Protein AF-0000000075733593 (afdb_homodimer)

Radius of gyration: 37.41 Å; Cα contacts (8 Å, |Δi|>4): 1197; chains: 2; bounding box: 66×128×85 Å

Organism: Rhodopseudomonas palustris (strain ATCC BAA-98 / CGA009) (NCBI:txid258594)

Nearest PDB structures (foldseek):
  3vol-assembly1_A-2  TM=4.821E-01  e=1.195E-02  Pseudomonas aeruginosa PAO1
  3cax-assembly1_A-2  TM=3.690E-01  e=2.952E-03  Pyrococcus furiosus DSM 3638
  4hi4-assembly1_B  TM=4.300E-01  e=2.405E-02  Pseudomonas aeruginosa
  5tg4-assembly1_A  TM=3.074E-01  e=8.412E-01  Acinetobacter baumannii
  3pag-assembly1_A  TM=3.127E-01  e=1.126E+00  Acinetobacter baumannii

Foldseek 3Di:
DDDPDDPPDPPPCCDLVNVLVVLLVVLLVVLVVVLVVVVVVVVVVVVVVQVVLVVVLVVLLVVLQVVQQVVFQVVFAVQLPDLQCLVCLLVLPQPSNCVVCVVVVVVVVVVFWLWKFWAWLQQWGSATSNCRVDTGDHRCPAPVQQVVCSVVVAKFWWWGADPVGIWGKIKHWHHNVPHTTTIMMITGDVAVSQVVSCVVSVKKKWWKFFCVQNVDPDDDDPDDFDDQPRITTRYIPDVVVVVVCSNVVVDDFDAAWDKDWDDDPRFIKIKIWGFDATRVGGTGGIMIIIHTDVDCDVVVVVVSVVSVVVSVVVSVVSSVVSSVVSVVPDPPPPPPD/DDDPDPPPDPDPCCDLVNVLVVLLVVLLVVLVVVLVVVVVVVVVVVVVVQVVLVVVLVVLLVVLQVVQQVVFQVVFAVQLPDLQCLVCLLVLPQPSNCVVCVVVVVVVVVVFWLWKFWAWLQQWGSATSNCRPDTGDHRVPAPVQQVCCSVVVAKFWWWGADPVGIWGKIKHWHHNVPHTTTIMMITGDVAVSQVVSCVVSVKKKWWKFFCVQNVDDDDDDPDDFDDQPRITTRYIPDVVVVVVCSNVVVDDFDAAWDKDWDDDPNFTKIKIWGFDATRVGGTGGIMIIIHTDVPCPPVVVVVSVVSVVVSVVVSVVSSVVSSVVSVVPDDPPPPVD

InterPro domains:
  IPR029150 Double Cache domain 3 [PF14827] (51-286)
  IPR029151 Periplasmic sensor-like domain superfamily [SSF103190] (64-194)

Secondary structure (DSSP, 8-state):
---------------HHHHHHHHHHHHHHHHHHHHHHHHHHHHHHHHHHHHHHHHHHHHHHHHHHHHHHHHHHHHHHHHHT-HHHHHHHHTT-HHHHHHHHHHHHHHHHHTT--EEEEEETTSBEEEESSSTT----B-TTT-HHHHHHHHHTS-EEEEEEETTEEEEEEEEEEEETTEEEEEEEEEE-HHHHHHHHHHHH--EEEEEEEHHHHTPPPP-TT-SS-EETTEEEEEESSHHHHHHHHHTT-S---SS-EEEEEEETTEEEEEEEEEEE-TTS-EEEEEEEEEE-TTHHHHHHHHHHHHHHHHHHHHHHHHHHHHHHHHHHS-GGGGG-/---------------HHHHHHHHHHHHHHHHHHHHHHHHHHHHHHHHHHHHHHHHHHHHHHHHHHHHHHHHHHHHHHHHHT-HHHHHHHHTT-HHHHHHHHHHHHHHHHHTT--EEEEEETTSBEEEESSSTT----B-TTT-HHHHHHHHHTS-EEEEEEETTEEEEEEEEEEEETTEEEEEEEEEE-HHHHHHHHHHHH--EEEEEEEHHHHTPPPP-TT-SS-EETTEEEEEESSHHHHHHHHHTT-S---SS-EEEEEEETTEEEEEEEEEEE-TTS-EEEEEEEEEEETHHHHHHHHHHHHHHHHHHHHHHHHHHHHHHHHHHHS-GGGGG-

Solvent-accessible surface area (backbone atoms only — not comparable to full-atom values): 35129 Å² total; per-residue (Å²): 137,81,76,76,76,78,74,76,76,76,72,69,72,52,49,59,65,52,44,30,51,52,46,37,50,43,43,46,50,34,43,50,50,48,49,50,51,51,51,52,49,50,51,49,52,51,53,51,50,50,52,53,52,50,51,42,46,52,50,44,49,53,49,47,53,52,50,45,16,51,52,19,27,48,57,13,41,40,51,29,47,25,68,68,47,16,52,24,47,60,68,67,35,52,68,56,44,45,68,63,41,48,56,28,44,56,54,38,38,76,69,49,31,62,38,39,34,35,31,36,66,86,38,25,35,58,37,26,73,70,43,70,88,56,55,66,48,78,35,79,85,66,35,62,63,59,47,49,22,66,72,68,68,38,63,41,54,29,37,46,71,48,95,93,41,65,27,31,24,2,35,16,55,19,39,47,83,90,39,79,29,26,33,30,38,18,22,25,58,56,53,66,50,45,45,52,41,20,73,67,62,63,29,45,36,32,38,33,34,25,41,76,61,52,64,51,73,82,83,54,94,80,57,81,51,61,74,54,88,54,33,30,44,72,42,51,70,45,57,72,61,50,52,52,35,45,72,71,56,75,61,66,94,39,91,48,77,43,77,42,82,35,77,58,98,86,39,51,28,36,37,36,34,27,54,30,55,34,53,85,67,46,60,28,30,29,36,37,33,39,35,68,49,82,60,48,59,62,58,44,45,51,50,50,48,51,52,50,51,51,45,52,52,34,35,50,53,38,31,52,54,38,44,55,40,40,60,46,51,55,75,73,67,69,71,82,111,140,80,77,81,77,79,74,76,75,77,72,67,72,53,49,58,66,52,45,27,49,52,46,36,50,43,42,45,50,34,42,49,50,49,49,52,52,51,50,53,49,51,52,50,52,53,53,50,49,50,52,52,52,50,50,42,44,51,49,43,49,53,49,45,53,51,51,45,16,52,53,19,28,48,56,12,41,38,51,29,45,25,67,69,50,16,53,24,47,61,67,66,35,53,68,56,45,45,67,64,42,47,56,26,43,56,54,38,38,76,70,49,31,62,40,38,34,35,31,36,67,86,38,27,34,58,37,25,73,68,43,70,88,59,56,67,50,77,34,79,84,65,36,61,64,59,46,48,22,66,72,69,67,38,64,39,54,29,38,46,72,48,95,94,41,66,26,30,24,2,35,17,56,19,38,47,82,92,39,78,29,25,33,29,37,19,23,26,57,54,52,66,51,46,46,52,41,20,71,67,63,64,30,44,36,32,38,32,34,25,39,75,60,52,66,51,73,82,84,55,95,80,58,82,49,60,73,53,88,54,32,29,43,72,41,51,70,44,57,71,59,50,52,50,34,45,73,73,56,74,60,67,93,39,89,48,77,43,77,42,84,34,76,58,98,85,35,50,28,34,36,37,36,26,54,29,56,35,53,85,66,46,58,28,30,29,36,36,33,39,36,70,48,78,57,56,57,63,59,44,46,51,51,49,47,52,52,49,50,51,43,50,51,33,36,51,53,38,31,53,54,37,43,55,40,40,59,48,50,55,75,75,67,68,73,82,110

Structure (mmCIF, N/CA/C/O backbone):
data_AF-0000000075733593-model_v1
#
loop_
_entity.id
_entity.type
_entity.pdbx_description
1 polymer 'Cache domain-containing protein'
#
loop_
_atom_site.group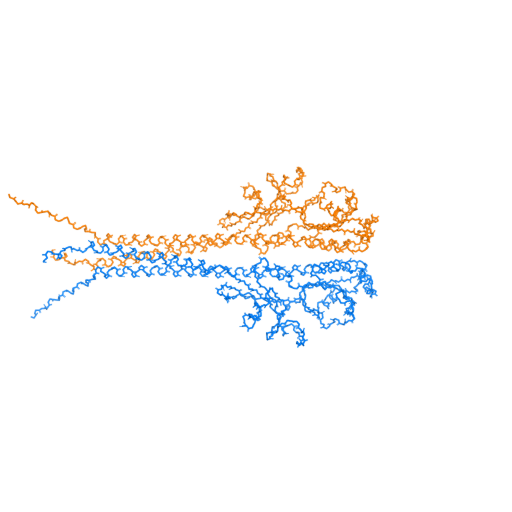_PDB
_atom_site.id
_atom_site.type_symbol
_atom_site.label_atom_id
_atom_site.label_alt_id
_atom_site.label_comp_id
_atom_site.label_asym_id
_atom_site.label_entity_id
_atom_site.label_seq_id
_atom_site.pdbx_PDB_ins_code
_atom_site.Cartn_x
_atom_site.Cartn_y
_atom_site.Cartn_z
_atom_site.occupancy
_atom_site.B_iso_or_equiv
_atom_site.auth_seq_id
_atom_site.auth_comp_id
_atom_site.auth_asym_id
_atom_site.auth_atom_id
_atom_site.pdbx_PDB_model_num
ATOM 1 N N . MET A 1 1 ? -31.875 94.875 29.359 1 34.47 1 MET A N 1
ATOM 2 C CA . MET A 1 1 ? -32.031 93.438 29.578 1 34.47 1 MET A CA 1
ATOM 3 C C . MET A 1 1 ? -30.719 92.688 29.312 1 34.47 1 MET A C 1
ATOM 5 O O . MET A 1 1 ? -30.203 92.688 28.203 1 34.47 1 MET A O 1
ATOM 9 N N . SER A 1 2 ? -29.844 92.562 30.375 1 40.78 2 SER A N 1
ATOM 10 C CA . SER A 1 2 ? -28.469 92.062 30.438 1 40.78 2 SER A CA 1
ATOM 11 C C . SER A 1 2 ? -28.359 90.625 30.062 1 40.78 2 SER A C 1
ATOM 13 O O . SER A 1 2 ? -29.109 89.75 30.547 1 40.78 2 SER A O 1
ATOM 15 N N . VAL A 1 3 ? -27.891 90.375 28.859 1 47.88 3 VAL A N 1
ATOM 16 C CA . VAL A 1 3 ? -27.672 89.062 28.312 1 47.88 3 VAL A CA 1
ATOM 17 C C . VAL A 1 3 ? -26.812 88.188 29.281 1 47.88 3 VAL A C 1
ATOM 19 O O . VAL A 1 3 ? -25.766 88.688 29.719 1 47.88 3 VAL A O 1
ATOM 22 N N . PRO A 1 4 ? -27.469 87.25 29.984 1 44.97 4 PRO A N 1
ATOM 23 C CA . PRO A 1 4 ? -26.719 86.375 30.922 1 44.97 4 PRO A CA 1
ATOM 24 C C . PRO A 1 4 ? -25.5 85.75 30.297 1 44.97 4 PRO A C 1
ATOM 26 O O . PRO A 1 4 ? -25.5 85.438 29.094 1 44.97 4 PRO A O 1
ATOM 29 N N . HIS A 1 5 ? -24.297 86.062 30.719 1 43.91 5 HIS A N 1
ATOM 30 C CA . HIS A 1 5 ? -23.016 85.5 30.312 1 43.91 5 HIS A CA 1
ATOM 31 C C . HIS A 1 5 ? -23 84 30.438 1 43.91 5 HIS A C 1
ATOM 33 O O . HIS A 1 5 ? -23.375 83.438 31.484 1 43.91 5 HIS A O 1
ATOM 39 N N . SER A 1 6 ? -23.234 83.25 29.391 1 42.81 6 SER A N 1
ATOM 40 C CA . SER A 1 6 ? -23.188 81.812 29.312 1 42.81 6 SER A CA 1
ATOM 41 C C . SER A 1 6 ? -21.938 81.25 30 1 42.81 6 SER A C 1
ATOM 43 O O . SER A 1 6 ? -20.828 81.688 29.672 1 42.81 6 SER A O 1
ATOM 45 N N . VAL A 1 7 ? -22.016 80.812 31.266 1 45.16 7 VAL A N 1
ATOM 46 C CA . VAL A 1 7 ? -20.953 80.188 32.031 1 45.16 7 VAL A CA 1
ATOM 47 C C . VAL A 1 7 ? -20.375 79 31.219 1 45.16 7 VAL A C 1
ATOM 49 O O . VAL A 1 7 ? -21.125 78.188 30.703 1 45.16 7 VAL A O 1
ATOM 52 N N . PRO A 1 8 ? -19.219 79.188 30.641 1 42.47 8 PRO A N 1
ATOM 53 C CA . PRO A 1 8 ? -18.594 78.062 29.891 1 42.47 8 PRO A CA 1
ATOM 54 C C . PRO A 1 8 ? -18.594 76.75 30.656 1 42.47 8 PRO A C 1
ATOM 56 O O . PRO A 1 8 ? -18.547 76.75 31.891 1 42.47 8 PRO A O 1
ATOM 59 N N . ARG A 1 9 ? -19.344 75.75 30.219 1 44.78 9 ARG A N 1
ATOM 60 C CA . ARG A 1 9 ? -19.406 74.438 30.766 1 44.78 9 ARG A CA 1
ATOM 61 C C . ARG A 1 9 ? -18.016 73.938 31.141 1 44.78 9 ARG A C 1
ATOM 63 O O . ARG A 1 9 ? -17.031 74.188 30.422 1 44.78 9 ARG A O 1
ATOM 70 N N . PRO A 1 10 ? -17.797 73.625 32.438 1 38.91 10 PRO A N 1
ATOM 71 C CA . PRO A 1 10 ? -16.5 73.125 32.875 1 38.91 10 PRO A CA 1
ATOM 72 C C . PRO A 1 10 ? -15.984 71.938 32.031 1 38.91 10 PRO A C 1
ATOM 74 O O . PRO A 1 10 ? -16.781 71.188 31.484 1 38.91 10 PRO A O 1
ATOM 77 N N . PRO A 1 11 ? -14.883 72.125 31.344 1 41.47 11 PRO A N 1
ATOM 78 C CA . PRO A 1 11 ? -14.297 71.062 30.547 1 41.47 11 PRO A CA 1
ATOM 79 C C . PRO A 1 11 ? -14.383 69.688 31.219 1 41.47 11 PRO A C 1
ATOM 81 O O . PRO A 1 11 ? -14.422 69.625 32.469 1 41.47 11 PRO A O 1
ATOM 84 N N . LEU A 1 12 ? -15.086 68.812 30.672 1 42.06 12 LEU A N 1
ATOM 85 C CA . LEU A 1 12 ? -15.172 67.438 31.172 1 42.06 12 LEU A CA 1
ATOM 86 C C . LEU A 1 12 ? -13.828 67 31.75 1 42.06 12 LEU A C 1
ATOM 88 O O . LEU A 1 12 ? -12.82 67 31.031 1 42.06 12 LEU A O 1
ATOM 92 N N . ARG A 1 13 ? -13.461 67.25 32.906 1 43.75 13 ARG A N 1
ATOM 93 C CA . ARG A 1 13 ? -12.32 66.812 33.719 1 43.75 13 ARG A CA 1
ATOM 94 C C . ARG A 1 13 ? -12.164 65.312 33.625 1 43.75 13 ARG A C 1
ATOM 96 O O . ARG A 1 13 ? -12.891 64.562 34.312 1 43.75 13 ARG A O 1
ATOM 103 N N . VAL A 1 14 ? -11.914 64.688 32.5 1 51.88 14 VAL A N 1
ATOM 104 C CA . VAL A 1 14 ? -11.625 63.281 32.594 1 51.88 14 VAL A CA 1
ATOM 105 C C . VAL A 1 14 ? -10.414 63.062 33.469 1 51.88 14 VAL A C 1
ATOM 107 O O . VAL A 1 14 ? -9.336 63.594 33.219 1 51.88 14 VAL A O 1
ATOM 110 N N . SER A 1 15 ? -10.625 62.656 34.688 1 55.09 15 SER A N 1
ATOM 111 C CA . SER A 1 15 ? -9.609 62.344 35.688 1 55.09 15 SER A CA 1
ATOM 112 C C . SER A 1 15 ? -8.562 61.375 35.156 1 55.09 15 SER A C 1
ATOM 114 O O . SER A 1 15 ? -8.797 60.688 34.156 1 55.09 15 SER A O 1
ATOM 116 N N . SER A 1 16 ? -7.27 61.531 35.438 1 58.72 16 SER A N 1
ATOM 117 C CA . SER A 1 16 ? -6.137 60.688 35.094 1 58.72 16 SER A CA 1
ATOM 118 C C . SER A 1 16 ? -6.527 59.219 35.125 1 58.72 16 SER A C 1
ATOM 120 O O . SER A 1 16 ? -6.094 58.438 34.281 1 58.72 16 SER A O 1
ATOM 122 N N . VAL A 1 17 ? -7.422 58.844 35.969 1 59.91 17 VAL A N 1
ATOM 123 C CA . VAL A 1 17 ? -7.871 57.438 36.094 1 59.91 17 VAL A CA 1
ATOM 124 C C . VAL A 1 17 ? -8.766 57.062 34.938 1 59.91 17 VAL A C 1
ATOM 126 O O . VAL A 1 17 ? -8.68 55.969 34.406 1 59.91 17 VAL A O 1
ATOM 129 N N . HIS A 1 18 ? -9.516 58.031 34.469 1 60.81 18 HIS A N 1
ATOM 130 C CA . HIS A 1 18 ? -10.414 57.75 33.375 1 60.81 18 HIS A CA 1
ATOM 131 C C . HIS A 1 18 ? -9.633 57.562 32.062 1 60.81 18 HIS A C 1
ATOM 133 O O . HIS A 1 18 ? -9.961 56.719 31.25 1 60.81 18 HIS A O 1
ATOM 139 N N . ALA A 1 19 ? -8.578 58.375 31.922 1 62.72 19 ALA A N 1
ATOM 140 C CA . ALA A 1 19 ? -7.734 58.25 30.734 1 62.72 19 ALA A CA 1
ATOM 141 C C . ALA A 1 19 ? -7.039 56.906 30.703 1 62.72 19 ALA A C 1
ATOM 143 O O . ALA A 1 19 ? -6.93 56.281 29.641 1 62.72 19 ALA A O 1
ATOM 144 N N . GLY A 1 20 ? -6.605 56.469 31.875 1 62.84 20 GLY A N 1
ATOM 145 C CA . GLY A 1 20 ? -5.992 55.156 31.984 1 62.84 20 GLY A CA 1
ATOM 146 C C . GLY A 1 20 ? -6.945 54.031 31.656 1 62.84 20 GLY A C 1
ATOM 147 O O . GLY A 1 20 ? -6.562 53.062 30.984 1 62.84 20 GLY A O 1
ATOM 148 N N . LEU A 1 21 ? -8.148 54.188 32.031 1 64.88 21 LEU A N 1
ATOM 149 C CA . LEU A 1 21 ? -9.156 53.156 31.812 1 64.88 21 LEU A CA 1
ATOM 150 C C . LEU A 1 21 ? -9.508 53.062 30.328 1 64.88 21 LEU A C 1
ATOM 152 O O . LEU A 1 21 ? -9.703 51.969 29.797 1 64.88 21 LEU A O 1
ATOM 156 N N . ILE A 1 22 ? -9.539 54.219 29.672 1 67 22 ILE A N 1
ATOM 157 C CA . ILE A 1 22 ? -9.859 54.219 28.25 1 67 22 ILE A CA 1
ATOM 158 C C . ILE A 1 22 ? -8.727 53.531 27.469 1 67 22 ILE A C 1
ATOM 160 O O . ILE A 1 22 ? -8.977 52.719 26.578 1 67 22 ILE A O 1
ATOM 164 N N . ALA A 1 23 ? -7.492 53.781 27.859 1 64.5 23 ALA A N 1
ATOM 165 C CA . ALA A 1 23 ? -6.34 53.188 27.203 1 64.5 23 ALA A CA 1
ATOM 166 C C . ALA A 1 23 ? -6.332 51.656 27.406 1 64.5 23 ALA A C 1
ATOM 168 O O . ALA A 1 23 ? -6.051 50.906 26.484 1 64.5 23 ALA A O 1
ATOM 169 N N . ALA A 1 24 ? -6.676 51.312 28.609 1 65.38 24 ALA A N 1
ATOM 170 C CA . ALA A 1 24 ? -6.727 49.875 28.938 1 65.38 24 ALA A CA 1
ATOM 171 C C . ALA A 1 24 ? -7.809 49.188 28.125 1 65.38 24 ALA A C 1
ATOM 173 O O . ALA A 1 24 ? -7.609 48.062 27.656 1 65.38 24 ALA A O 1
ATOM 174 N N . LEU A 1 25 ? -8.867 49.875 27.875 1 70.75 25 LEU A N 1
ATOM 175 C CA . LEU A 1 25 ? -9.977 49.281 27.141 1 70.75 25 LEU A CA 1
ATOM 176 C C . LEU A 1 25 ? -9.625 49.125 25.672 1 70.75 25 LEU A C 1
ATOM 178 O O . LEU A 1 25 ? -9.938 48.094 25.062 1 70.75 25 LEU A O 1
ATOM 182 N N . VAL A 1 26 ? -8.945 50.094 25.141 1 68.56 26 VAL A N 1
ATOM 183 C CA . VAL A 1 26 ? -8.562 50.031 23.734 1 68.56 26 VAL A CA 1
ATOM 184 C C . VAL A 1 26 ? -7.551 48.906 23.516 1 68.56 26 VAL A C 1
ATOM 186 O O . VAL A 1 26 ? -7.637 48.156 22.547 1 68.56 26 VAL A O 1
ATOM 189 N N . LEU A 1 27 ? -6.664 48.781 24.438 1 70.94 27 LEU A N 1
ATOM 190 C CA . LEU A 1 27 ? -5.656 47.719 24.344 1 70.94 27 LEU A CA 1
ATOM 191 C C . LEU A 1 27 ? -6.293 46.344 24.5 1 70.94 27 LEU A C 1
ATOM 193 O O . LEU A 1 27 ? -5.949 45.406 23.766 1 70.94 27 LEU A O 1
ATOM 197 N N . ALA A 1 28 ? -7.199 46.312 25.391 1 73 28 ALA A N 1
ATOM 198 C CA . ALA A 1 28 ? -7.891 45.031 25.609 1 73 28 ALA A CA 1
ATOM 199 C C . ALA A 1 28 ? -8.672 44.625 24.375 1 73 28 ALA A C 1
ATOM 201 O O . ALA A 1 28 ? -8.664 43.438 23.984 1 73 28 ALA A O 1
ATOM 202 N N . LEU A 1 29 ? -9.211 45.594 23.703 1 74 29 LEU A N 1
ATOM 203 C CA . LEU A 1 29 ? -9.984 45.312 22.5 1 74 29 LEU A CA 1
ATOM 204 C C . LEU A 1 29 ? -9.07 44.906 21.359 1 74 29 LEU A C 1
ATOM 206 O O . LEU A 1 29 ? -9.391 43.969 20.594 1 74 29 LEU A O 1
ATOM 210 N N . SER A 1 30 ? -7.945 45.531 21.281 1 72.88 30 SER A N 1
ATOM 211 C CA . SER A 1 30 ? -6.996 45.219 20.219 1 72.88 30 SER A CA 1
ATOM 212 C C . SER A 1 30 ? -6.395 43.844 20.406 1 72.88 30 SER A C 1
ATOM 214 O O . SER A 1 30 ? -6.32 43.062 19.469 1 72.88 30 SER A O 1
ATOM 216 N N . PHE A 1 31 ? -6 43.531 21.594 1 75.88 31 PHE A N 1
ATOM 217 C CA . PHE A 1 31 ? -5.449 42.219 21.891 1 75.88 31 PHE A CA 1
ATOM 218 C C . PHE A 1 31 ? -6.512 41.125 21.719 1 75.88 31 PHE A C 1
ATOM 220 O O . PHE A 1 31 ? -6.227 40.031 21.219 1 75.88 31 PHE A O 1
ATOM 227 N N . GLY A 1 32 ? -7.672 41.531 22.172 1 75.12 32 GLY A N 1
ATOM 228 C CA . GLY A 1 32 ? -8.773 40.562 22.016 1 75.12 32 GLY A CA 1
ATOM 229 C C . GLY A 1 32 ? -9.055 40.25 20.562 1 75.12 32 GLY A C 1
ATOM 230 O O . GLY A 1 32 ? -9.242 39.062 20.203 1 75.12 32 GLY A O 1
ATOM 231 N N . ALA A 1 33 ? -8.953 41.25 19.766 1 73.12 33 ALA A N 1
ATOM 232 C CA . ALA A 1 33 ? -9.18 41.062 18.344 1 73.12 33 ALA A CA 1
ATOM 233 C C . ALA A 1 33 ? -8.07 40.219 17.719 1 73.12 33 ALA A C 1
ATOM 235 O O . ALA A 1 33 ? -8.328 39.312 16.906 1 73.12 33 ALA A O 1
ATOM 236 N N . MET A 1 34 ? -6.887 40.438 18.109 1 73.94 34 MET A N 1
ATOM 237 C CA . MET A 1 34 ? -5.746 39.688 17.594 1 73.94 34 MET A CA 1
ATOM 238 C C . MET A 1 34 ? -5.828 38.219 18 1 73.94 34 MET A C 1
ATOM 240 O O . MET A 1 34 ? -5.555 37.344 17.203 1 73.94 34 MET A O 1
ATOM 244 N N . LEU A 1 35 ? -6.188 38.062 19.219 1 78 35 LEU A N 1
ATOM 245 C CA . LEU A 1 35 ? -6.332 36.688 19.719 1 78 35 LEU A CA 1
ATOM 246 C C . LEU A 1 35 ? -7.438 35.969 18.969 1 78 35 LEU A C 1
ATOM 248 O O . LEU A 1 35 ? -7.262 34.812 18.562 1 78 35 LEU A O 1
ATOM 252 N N . ALA A 1 36 ? -8.5 36.688 18.719 1 75.75 36 ALA A N 1
ATOM 253 C CA . ALA A 1 36 ? -9.617 36.094 18 1 75.75 36 ALA A CA 1
ATOM 254 C C . ALA A 1 36 ? -9.211 35.688 16.578 1 75.75 36 ALA A C 1
ATOM 256 O O . ALA A 1 36 ? -9.562 34.625 16.109 1 75.75 36 ALA A O 1
ATOM 257 N N . LEU A 1 37 ? -8.438 36.5 16 1 72.81 37 LEU A N 1
ATOM 258 C CA . LEU A 1 37 ? -7.969 36.25 14.648 1 72.81 37 LEU A CA 1
ATOM 259 C C . LEU A 1 37 ? -7.008 35.062 14.641 1 72.81 37 LEU A C 1
ATOM 261 O O . LEU A 1 37 ? -7.109 34.188 13.781 1 72.81 37 LEU A O 1
ATOM 265 N N . THR A 1 38 ? -6.137 35.031 15.609 1 75.44 38 THR A N 1
ATOM 266 C CA . THR A 1 38 ? -5.156 33.938 15.703 1 75.44 38 THR A CA 1
ATOM 267 C C . THR A 1 38 ? -5.844 32.594 15.938 1 75.44 38 THR A C 1
ATOM 269 O O . THR A 1 38 ? -5.523 31.609 15.281 1 75.44 38 THR A O 1
ATOM 272 N N . PHE A 1 39 ? -6.828 32.719 16.797 1 74.88 39 PHE A N 1
ATOM 273 C CA . PHE A 1 39 ? -7.527 31.484 17.109 1 74.88 39 PHE A CA 1
ATOM 274 C C . PHE A 1 39 ? -8.359 31 15.93 1 74.88 39 PHE A C 1
ATOM 276 O O . PHE A 1 39 ? -8.43 29.812 15.648 1 74.88 39 PHE A O 1
ATOM 283 N N . SER A 1 40 ? -8.969 31.891 15.242 1 75.25 40 SER A N 1
ATOM 284 C CA . SER A 1 40 ? -9.742 31.531 14.055 1 75.25 40 SER A CA 1
ATOM 285 C C . SER A 1 40 ? -8.859 30.906 12.984 1 75.25 40 SER A C 1
ATOM 287 O O . SER A 1 40 ? -9.227 29.906 12.375 1 75.25 40 SER A O 1
ATOM 289 N N . MET A 1 41 ? -7.734 31.422 12.883 1 68.44 41 MET A N 1
ATOM 290 C CA . MET A 1 41 ? -6.777 30.906 11.906 1 68.44 41 MET A CA 1
ATOM 291 C C . MET A 1 41 ? -6.285 29.516 12.305 1 68.44 41 MET A C 1
ATOM 293 O O . MET A 1 41 ? -6.129 28.641 11.453 1 68.44 41 MET A O 1
ATOM 297 N N . GLN A 1 42 ? -6.016 29.375 13.516 1 71.62 42 GLN A N 1
ATOM 298 C CA . GLN A 1 42 ? -5.578 28.062 14.008 1 71.62 42 GLN A CA 1
ATOM 299 C C . GLN A 1 42 ? -6.641 27 13.766 1 71.62 42 GLN A C 1
ATOM 301 O O . GLN A 1 42 ? -6.324 25.875 13.367 1 71.62 42 GLN A O 1
ATOM 306 N N . ASN A 1 43 ? -7.836 27.484 14.016 1 72.12 43 ASN A N 1
ATOM 307 C CA . ASN A 1 43 ? -8.938 26.547 13.789 1 72.12 43 ASN A CA 1
ATOM 308 C C . ASN A 1 43 ? -9.047 26.156 12.32 1 72.12 43 ASN A C 1
ATOM 310 O O . ASN A 1 43 ? -9.32 25 12.008 1 72.12 43 ASN A O 1
ATOM 314 N N . ASP A 1 44 ? -8.773 27.062 11.492 1 72 44 ASP A N 1
ATOM 315 C CA . ASP A 1 44 ? -8.844 26.797 10.055 1 72 44 ASP A CA 1
ATOM 316 C C . ASP A 1 44 ? -7.73 25.859 9.609 1 72 44 ASP A C 1
ATOM 318 O O . ASP A 1 44 ? -7.965 24.938 8.812 1 72 44 ASP A O 1
ATOM 322 N N . VAL A 1 45 ? -6.617 26.031 10.141 1 67.12 45 VAL A N 1
ATOM 323 C CA . VAL A 1 45 ? -5.469 25.203 9.797 1 67.12 45 VAL A CA 1
ATOM 324 C C . VAL A 1 45 ? -5.703 23.766 10.289 1 67.12 45 VAL A C 1
ATOM 326 O O . VAL A 1 45 ? -5.418 22.812 9.57 1 67.12 45 VAL A O 1
ATOM 329 N N . ILE A 1 46 ? -6.27 23.688 11.406 1 70.56 46 ILE A N 1
ATOM 330 C CA . ILE A 1 46 ? -6.539 22.391 11.992 1 70.56 46 ILE A CA 1
ATOM 331 C C . ILE A 1 46 ? -7.574 21.641 11.148 1 70.56 46 ILE A C 1
ATOM 333 O O . ILE A 1 46 ? -7.418 20.453 10.859 1 70.56 46 ILE A O 1
ATOM 337 N N . ALA A 1 47 ? -8.578 22.375 10.711 1 72.94 47 ALA A N 1
ATOM 338 C CA . ALA A 1 47 ? -9.625 21.781 9.898 1 72.94 47 ALA A CA 1
ATOM 339 C C . ALA A 1 47 ? -9.086 21.328 8.547 1 72.94 47 ALA A C 1
ATOM 341 O O . ALA A 1 47 ? -9.422 20.234 8.07 1 72.94 47 ALA A O 1
ATOM 342 N N . ARG A 1 48 ? -8.32 22.031 8 1 73.44 48 ARG A N 1
ATOM 343 C CA . ARG A 1 48 ? -7.742 21.688 6.703 1 73.44 48 ARG A CA 1
ATOM 344 C C . ARG A 1 48 ? -6.797 20.5 6.824 1 73.44 48 ARG A C 1
ATOM 346 O O . ARG A 1 48 ? -6.785 19.609 5.961 1 73.44 48 ARG A O 1
ATOM 353 N N . ASP A 1 49 ? -6.074 20.547 7.852 1 74.5 49 ASP A N 1
ATOM 354 C CA . ASP A 1 49 ? -5.152 19.438 8.094 1 74.5 49 ASP A CA 1
ATOM 355 C C . ASP A 1 49 ? -5.906 18.125 8.297 1 74.5 49 ASP A C 1
ATOM 357 O O . ASP A 1 49 ? -5.504 17.078 7.781 1 74.5 49 ASP A O 1
ATOM 361 N N . ARG A 1 50 ? -6.945 18.234 8.977 1 79.19 50 ARG A N 1
ATOM 362 C CA . ARG A 1 50 ? -7.805 17.062 9.195 1 79.19 50 ARG A CA 1
ATOM 363 C C . ARG A 1 50 ? -8.336 16.516 7.871 1 79.19 50 ARG A C 1
ATOM 365 O O . ARG A 1 50 ? -8.273 15.32 7.621 1 79.19 50 ARG A O 1
ATOM 372 N N . ASP A 1 51 ? -8.773 17.406 7.066 1 84.56 51 ASP A N 1
ATOM 373 C CA . ASP A 1 51 ? -9.359 16.984 5.793 1 84.56 51 ASP A CA 1
ATOM 374 C C . ASP A 1 51 ? -8.305 16.359 4.883 1 84.56 51 ASP A C 1
ATOM 376 O O . ASP A 1 51 ? -8.57 15.359 4.215 1 84.56 51 ASP A O 1
ATOM 380 N N . HIS A 1 52 ? -7.195 16.906 4.91 1 82.69 52 HIS A N 1
ATOM 381 C CA . HIS A 1 52 ? -6.109 16.391 4.09 1 82.69 52 HIS A CA 1
ATOM 382 C C . HIS A 1 52 ? -5.672 15.008 4.57 1 82.69 52 HIS A C 1
ATOM 384 O O . HIS A 1 52 ? -5.445 14.102 3.76 1 82.69 52 HIS A O 1
ATOM 390 N N . GLN A 1 53 ? -5.57 14.898 5.832 1 84.94 53 GLN A N 1
ATOM 391 C CA . GLN A 1 53 ? -5.168 13.609 6.383 1 84.94 53 GLN A CA 1
ATOM 392 C C . GLN A 1 53 ? -6.219 12.539 6.109 1 84.94 53 GLN A C 1
ATOM 394 O O . GLN A 1 53 ? -5.879 11.406 5.766 1 84.94 53 GLN A O 1
ATOM 399 N N . MET A 1 54 ? -7.418 12.953 6.207 1 92.44 54 MET A N 1
ATOM 400 C CA . MET A 1 54 ? -8.477 11.977 5.984 1 92.44 54 MET A CA 1
ATOM 401 C C . MET A 1 54 ? -8.586 11.625 4.504 1 92.44 54 MET A C 1
ATOM 403 O O . MET A 1 54 ? -8.938 10.492 4.16 1 92.44 54 MET A O 1
ATOM 407 N N . ALA A 1 55 ? -8.328 12.547 3.689 1 90.94 55 ALA A N 1
ATOM 408 C CA . ALA A 1 55 ? -8.273 12.242 2.262 1 90.94 55 ALA A CA 1
ATOM 409 C C . ALA A 1 55 ? -7.172 11.227 1.965 1 90.94 55 ALA A C 1
ATOM 411 O O . ALA A 1 55 ? -7.352 10.336 1.128 1 90.94 55 ALA A O 1
ATOM 412 N N . ALA A 1 56 ? -6.066 11.352 2.674 1 88.75 56 ALA A N 1
ATOM 413 C CA . ALA A 1 56 ? -4.973 10.391 2.521 1 88.75 56 ALA A CA 1
ATOM 414 C C . ALA A 1 56 ? -5.395 9 2.988 1 88.75 56 ALA A C 1
ATOM 416 O O . ALA A 1 56 ? -5.012 7.996 2.383 1 88.75 56 ALA A O 1
ATOM 417 N N . VAL A 1 57 ? -6.121 9.008 4.016 1 94.56 57 VAL A N 1
ATOM 418 C CA . VAL A 1 57 ? -6.648 7.738 4.508 1 94.56 57 VAL A CA 1
ATOM 419 C C . VAL A 1 57 ? -7.539 7.102 3.443 1 94.56 57 VAL A C 1
ATOM 421 O O . VAL A 1 57 ? -7.418 5.906 3.158 1 94.56 57 VAL A O 1
ATOM 424 N N . SER A 1 58 ? -8.391 7.926 2.889 1 96.19 58 SER A N 1
ATOM 425 C CA . SER A 1 58 ? -9.266 7.449 1.824 1 96.19 58 SER A CA 1
ATOM 426 C C . SER A 1 58 ? -8.461 6.859 0.668 1 96.19 58 SER A C 1
ATOM 428 O O . SER A 1 58 ? -8.773 5.773 0.177 1 96.19 58 SER A O 1
ATOM 430 N N . GLN A 1 59 ? -7.496 7.52 0.288 1 93.81 59 GLN A N 1
ATOM 431 C CA . GLN A 1 59 ? -6.656 7.062 -0.815 1 93.81 59 GLN A CA 1
ATOM 432 C C . GLN A 1 59 ? -5.93 5.77 -0.452 1 93.81 59 GLN A C 1
ATOM 434 O O . GLN A 1 59 ? -5.789 4.875 -1.287 1 93.81 59 GLN A O 1
ATOM 439 N N . ALA A 1 60 ? -5.492 5.695 0.772 1 94.62 60 ALA A N 1
ATOM 440 C CA . ALA A 1 60 ? -4.797 4.496 1.235 1 94.62 60 ALA A CA 1
ATOM 441 C C . ALA A 1 60 ? -5.727 3.287 1.223 1 94.62 60 ALA A C 1
ATOM 443 O O . ALA A 1 60 ? -5.316 2.184 0.859 1 94.62 60 ALA A O 1
ATOM 444 N N . ILE A 1 61 ? -6.945 3.496 1.607 1 97.06 61 ILE A N 1
ATOM 445 C CA . ILE A 1 61 ? -7.93 2.42 1.6 1 97.06 61 ILE A CA 1
ATOM 446 C C . ILE A 1 61 ? -8.148 1.928 0.17 1 97.06 61 ILE A C 1
ATOM 448 O O . ILE A 1 61 ? -8.078 0.726 -0.095 1 97.06 61 ILE A O 1
ATOM 452 N N . THR A 1 62 ? -8.367 2.855 -0.711 1 95.38 62 THR A N 1
ATOM 453 C CA . THR A 1 62 ? -8.617 2.516 -2.107 1 95.38 62 THR A CA 1
ATOM 454 C C . THR A 1 62 ? -7.418 1.787 -2.711 1 95.38 62 THR A C 1
ATOM 456 O O . THR A 1 62 ? -7.582 0.765 -3.379 1 95.38 62 THR A O 1
ATOM 459 N N . ALA A 1 63 ? -6.277 2.26 -2.418 1 93.94 63 ALA A N 1
ATOM 460 C CA . ALA A 1 63 ? -5.062 1.641 -2.936 1 93.94 63 ALA A CA 1
ATOM 461 C C . ALA A 1 63 ? -4.895 0.223 -2.395 1 93.94 63 ALA A C 1
ATOM 463 O O . ALA A 1 63 ? -4.512 -0.688 -3.133 1 93.94 63 ALA A O 1
ATOM 464 N N . ALA A 1 64 ? -5.148 0.061 -1.141 1 95.56 64 ALA A N 1
ATOM 465 C CA . ALA A 1 64 ? -4.992 -1.249 -0.515 1 95.56 64 ALA A CA 1
ATOM 466 C C . ALA A 1 64 ? -5.965 -2.26 -1.112 1 95.56 64 ALA A C 1
ATOM 468 O O . ALA A 1 64 ? -5.602 -3.412 -1.359 1 95.56 64 ALA A O 1
ATOM 469 N N . LEU A 1 65 ? -7.195 -1.852 -1.354 1 96.69 65 LEU A N 1
ATOM 470 C CA . LEU A 1 65 ? -8.188 -2.736 -1.957 1 96.69 65 LEU A CA 1
ATOM 471 C C . LEU A 1 65 ? -7.809 -3.076 -3.395 1 96.69 65 LEU A C 1
ATOM 473 O O . LEU A 1 65 ? -7.949 -4.223 -3.822 1 96.69 65 LEU A O 1
ATOM 477 N N . ASP A 1 66 ? -7.344 -2.1 -4.121 1 95.19 66 ASP A N 1
ATOM 478 C CA . ASP A 1 66 ? -6.898 -2.332 -5.492 1 95.19 66 ASP A CA 1
ATOM 479 C C . ASP A 1 66 ? -5.73 -3.312 -5.531 1 95.19 66 ASP A C 1
ATOM 481 O O . ASP A 1 66 ? -5.688 -4.207 -6.379 1 95.19 66 ASP A O 1
ATOM 485 N N . GLU A 1 67 ? -4.82 -3.137 -4.633 1 94.88 67 GLU A N 1
ATOM 486 C CA . GLU A 1 67 ? -3.666 -4.027 -4.559 1 94.88 67 GLU A CA 1
ATOM 487 C C . GLU A 1 67 ? -4.086 -5.449 -4.203 1 94.88 67 GLU A C 1
ATOM 489 O O . GLU A 1 67 ? -3.547 -6.414 -4.75 1 94.88 67 GLU A O 1
ATOM 494 N N . ALA A 1 68 ? -4.977 -5.527 -3.312 1 96.88 68 ALA A N 1
ATOM 495 C CA . ALA A 1 68 ? -5.496 -6.844 -2.949 1 96.88 68 ALA A CA 1
ATOM 496 C C . ALA A 1 68 ? -6.164 -7.52 -4.145 1 96.88 68 ALA A C 1
ATOM 498 O O . ALA A 1 68 ? -5.988 -8.719 -4.363 1 96.88 68 ALA A O 1
ATOM 499 N N . GLY A 1 69 ? -6.938 -6.746 -4.871 1 97.69 69 GLY A N 1
ATOM 500 C CA . GLY A 1 69 ? -7.535 -7.27 -6.09 1 97.69 69 GLY A CA 1
ATOM 501 C C . GLY A 1 69 ? -6.512 -7.758 -7.098 1 97.69 69 GLY A C 1
ATOM 502 O O . GLY A 1 69 ? -6.668 -8.836 -7.676 1 97.69 69 GLY A O 1
ATOM 503 N N . ARG A 1 70 ? -5.504 -6.973 -7.297 1 96.69 70 ARG A N 1
ATOM 504 C CA . ARG A 1 70 ? -4.43 -7.355 -8.203 1 96.69 70 ARG A CA 1
ATOM 505 C C . ARG A 1 70 ? -3.754 -8.641 -7.746 1 96.69 70 ARG A C 1
ATOM 507 O O . ARG A 1 70 ? -3.447 -9.516 -8.562 1 96.69 70 ARG A O 1
ATOM 514 N N . PHE A 1 71 ? -3.547 -8.727 -6.484 1 97.56 71 PHE A N 1
ATOM 515 C CA . PHE A 1 71 ? -2.939 -9.914 -5.91 1 97.56 71 PHE A CA 1
ATOM 516 C C . PHE A 1 71 ? -3.814 -11.141 -6.152 1 97.56 71 PHE A C 1
ATOM 518 O O . PHE A 1 71 ? -3.34 -12.164 -6.648 1 97.56 71 PHE A O 1
ATOM 525 N N . ALA A 1 72 ? -5.039 -11.023 -5.82 1 98.25 72 ALA A N 1
ATOM 526 C CA . ALA A 1 72 ? -5.98 -12.125 -6.016 1 98.25 72 ALA A CA 1
ATOM 527 C C . ALA A 1 72 ? -6.043 -12.547 -7.48 1 98.25 72 ALA A C 1
ATOM 529 O O . ALA A 1 72 ? -5.934 -13.727 -7.801 1 98.25 72 ALA A O 1
ATOM 530 N N . LEU A 1 73 ? -6.195 -11.57 -8.336 1 98.69 73 LEU A N 1
ATOM 531 C CA . LEU A 1 73 ? -6.328 -11.859 -9.766 1 98.69 73 LEU A CA 1
ATOM 532 C C . LEU A 1 73 ? -5.059 -12.5 -10.305 1 98.69 73 LEU A C 1
ATOM 534 O O . LEU A 1 73 ? -5.129 -13.383 -11.164 1 98.69 73 LEU A O 1
ATOM 538 N N . THR A 1 74 ? -3.943 -12.062 -9.836 1 98.56 74 THR A N 1
ATOM 539 C CA . THR A 1 74 ? -2.686 -12.641 -10.297 1 98.56 74 THR A CA 1
ATOM 540 C C . THR A 1 74 ? -2.607 -14.125 -9.953 1 98.56 74 THR A C 1
ATOM 542 O O . THR A 1 74 ? -2.16 -14.93 -10.766 1 98.56 74 THR A O 1
ATOM 545 N N . GLN A 1 75 ? -3.045 -14.453 -8.742 1 98.56 75 GLN A N 1
ATOM 546 C CA . GLN A 1 75 ? -3.051 -15.867 -8.383 1 98.56 75 GLN A CA 1
ATOM 547 C C . GLN A 1 75 ? -3.99 -16.672 -9.281 1 98.56 75 GLN A C 1
ATOM 549 O O . GLN A 1 75 ? -3.645 -17.75 -9.742 1 98.56 75 GLN A O 1
ATOM 554 N N . ALA A 1 76 ? -5.133 -16.125 -9.562 1 98.88 76 ALA A N 1
ATOM 555 C CA . ALA A 1 76 ? -6.098 -16.797 -10.438 1 98.88 76 ALA A CA 1
ATOM 556 C C . ALA A 1 76 ? -5.551 -16.906 -11.859 1 98.88 76 ALA A C 1
ATOM 558 O O . ALA A 1 76 ? -5.598 -17.984 -12.461 1 98.88 76 ALA A O 1
ATOM 559 N N . GLU A 1 77 ? -4.996 -15.836 -12.367 1 98.81 77 GLU A N 1
ATOM 560 C CA . GLU A 1 77 ? -4.52 -15.781 -13.75 1 98.81 77 GLU A CA 1
ATOM 561 C C . GLU A 1 77 ? -3.336 -16.719 -13.961 1 98.81 77 GLU A C 1
ATOM 563 O O . GLU A 1 77 ? -3.26 -17.406 -14.977 1 98.81 77 GLU A O 1
ATOM 568 N N . THR A 1 78 ? -2.414 -16.766 -13.039 1 98.62 78 THR A N 1
ATOM 569 C CA . THR A 1 78 ? -1.265 -17.656 -13.188 1 98.62 78 THR A CA 1
ATOM 570 C C . THR A 1 78 ? -1.694 -19.109 -13.109 1 98.62 78 THR A C 1
ATOM 572 O O . THR A 1 78 ? -1.141 -19.969 -13.812 1 98.62 78 THR A O 1
ATOM 575 N N . THR A 1 79 ? -2.656 -19.422 -12.312 1 98.75 79 THR A N 1
ATOM 576 C CA . THR A 1 79 ? -3.197 -20.781 -12.242 1 98.75 79 THR A CA 1
ATOM 577 C C . THR A 1 79 ? -3.939 -21.125 -13.531 1 98.75 79 THR A C 1
ATOM 579 O O . THR A 1 79 ? -3.762 -22.219 -14.07 1 98.75 79 THR A O 1
ATOM 582 N N . ALA A 1 80 ? -4.723 -20.203 -14.016 1 98.75 80 ALA A N 1
ATOM 583 C CA . ALA A 1 80 ? -5.559 -20.422 -15.195 1 98.75 80 ALA A CA 1
ATOM 584 C C . ALA A 1 80 ? -4.707 -20.719 -16.422 1 98.75 80 ALA A C 1
ATOM 586 O O . ALA A 1 80 ? -5.164 -21.375 -17.359 1 98.75 80 ALA A O 1
ATOM 587 N N . ARG A 1 81 ? -3.506 -20.328 -16.406 1 98 81 ARG A N 1
ATOM 588 C CA . ARG A 1 81 ? -2.664 -20.391 -17.594 1 98 81 ARG A CA 1
ATOM 589 C C . ARG A 1 81 ? -1.793 -21.641 -17.578 1 98 81 ARG A C 1
ATOM 591 O O . ARG A 1 81 ? -0.931 -21.812 -18.453 1 98 81 ARG A O 1
ATOM 598 N N . GLN A 1 82 ? -2.012 -22.5 -16.641 1 97.69 82 GLN A N 1
ATOM 599 C CA . GLN A 1 82 ? -1.364 -23.812 -16.609 1 97.69 82 GLN A CA 1
ATOM 600 C C . GLN A 1 82 ? -2.137 -24.828 -17.438 1 97.69 82 GLN A C 1
ATOM 602 O O . GLN A 1 82 ? -3.305 -25.109 -17.156 1 97.69 82 GLN A O 1
ATOM 607 N N . HIS A 1 83 ? -1.486 -25.469 -18.359 1 97.19 83 HIS A N 1
ATOM 608 C CA . HIS A 1 83 ? -2.139 -26.391 -19.297 1 97.19 83 HIS A CA 1
ATOM 609 C C . HIS A 1 83 ? -2.797 -27.547 -18.562 1 97.19 83 HIS A C 1
ATOM 611 O O . HIS A 1 83 ? -3.906 -27.969 -18.906 1 97.19 83 HIS A O 1
ATOM 617 N N . ALA A 1 84 ? -2.109 -28.031 -17.562 1 97.81 84 ALA A N 1
ATOM 618 C CA . ALA A 1 84 ? -2.635 -29.172 -16.812 1 97.81 84 ALA A CA 1
ATOM 619 C C . ALA A 1 84 ? -3.939 -28.812 -16.109 1 97.81 84 ALA A C 1
ATOM 621 O O . ALA A 1 84 ? -4.836 -29.656 -15.984 1 97.81 84 ALA A O 1
ATOM 622 N N . VAL A 1 85 ? -4.074 -27.609 -15.672 1 98.5 85 VAL A N 1
ATOM 623 C CA . VAL A 1 85 ? -5.285 -27.141 -15 1 98.5 85 VAL A CA 1
ATOM 624 C C . VAL A 1 85 ? -6.434 -27.062 -16 1 98.5 85 VAL A C 1
ATOM 626 O O . VAL A 1 85 ? -7.543 -27.531 -15.719 1 98.5 85 VAL A O 1
ATOM 629 N N . GLY A 1 86 ? -6.145 -26.5 -17.156 1 98.44 86 GLY A N 1
ATOM 630 C CA . GLY A 1 86 ? -7.164 -26.438 -18.188 1 98.44 86 GLY A CA 1
ATOM 631 C C . GLY A 1 86 ? -7.695 -27.797 -18.594 1 98.44 86 GLY A C 1
ATOM 632 O O . GLY A 1 86 ? -8.906 -27.984 -18.719 1 98.44 86 GLY A O 1
ATOM 633 N N . ARG A 1 87 ? -6.801 -28.766 -18.766 1 98.31 87 ARG A N 1
ATOM 634 C CA . ARG A 1 87 ? -7.184 -30.109 -19.156 1 98.31 87 ARG A CA 1
ATOM 635 C C . ARG A 1 87 ? -8.023 -30.781 -18.062 1 98.31 87 ARG A C 1
ATOM 637 O O . ARG A 1 87 ? -9.031 -31.422 -18.359 1 98.31 87 ARG A O 1
ATOM 644 N N . ALA A 1 88 ? -7.59 -30.625 -16.844 1 98.62 88 ALA A N 1
ATOM 645 C CA . ALA A 1 88 ? -8.312 -31.219 -15.719 1 98.62 88 ALA A CA 1
ATOM 646 C C . ALA A 1 88 ? -9.711 -30.625 -15.586 1 98.62 88 ALA A C 1
ATOM 648 O O . ALA A 1 88 ? -10.68 -31.344 -15.336 1 98.62 88 ALA A O 1
ATOM 649 N N . LEU A 1 89 ? -9.789 -29.312 -15.758 1 98.75 89 LEU A N 1
ATOM 650 C CA . LEU A 1 89 ? -11.086 -28.672 -15.641 1 98.75 89 LEU A CA 1
ATOM 651 C C . LEU A 1 89 ? -12.008 -29.078 -16.781 1 98.75 89 LEU A C 1
ATOM 653 O O . LEU A 1 89 ? -13.195 -29.328 -16.578 1 98.75 89 LEU A O 1
ATOM 657 N N . ALA A 1 90 ? -11.5 -29.141 -17.969 1 98.31 90 ALA A N 1
ATOM 658 C CA . ALA A 1 90 ? -12.266 -29.578 -19.141 1 98.31 90 ALA A CA 1
ATOM 659 C C . ALA A 1 90 ? -12.859 -30.969 -18.922 1 98.31 90 ALA A C 1
ATOM 661 O O . ALA A 1 90 ? -13.969 -31.25 -19.375 1 98.31 90 ALA A O 1
ATOM 662 N N . ALA A 1 91 ? -12.133 -31.781 -18.219 1 98.12 91 ALA A N 1
ATOM 663 C CA . ALA A 1 91 ? -12.547 -33.156 -17.969 1 98.12 91 ALA A CA 1
ATOM 664 C C . ALA A 1 91 ? -13.445 -33.25 -16.75 1 98.12 91 ALA A C 1
ATOM 666 O O . ALA A 1 91 ? -13.977 -34.312 -16.422 1 98.12 91 ALA A O 1
ATOM 667 N N . GLY A 1 92 ? -13.594 -32.125 -16.031 1 97.88 92 GLY A N 1
ATOM 668 C CA . GLY A 1 92 ? -14.336 -32.156 -14.781 1 97.88 92 GLY A CA 1
ATOM 669 C C . GLY A 1 92 ? -13.688 -33 -13.711 1 97.88 92 GLY A C 1
ATOM 670 O O . GLY A 1 92 ? -14.375 -33.594 -12.883 1 97.88 92 GLY A O 1
ATOM 671 N N . ASP A 1 93 ? -12.414 -33.125 -13.766 1 98.06 93 ASP A N 1
ATOM 672 C CA . ASP A 1 93 ? -11.664 -34 -12.883 1 98.06 93 ASP A CA 1
ATOM 673 C C . ASP A 1 93 ? -11.289 -33.312 -11.586 1 98.06 93 ASP A C 1
ATOM 675 O O . ASP A 1 93 ? -10.195 -32.75 -11.477 1 98.06 93 ASP A O 1
ATOM 679 N N . ARG A 1 94 ? -12.094 -33.438 -10.578 1 97.88 94 ARG A N 1
ATOM 680 C CA . ARG A 1 94 ? -11.922 -32.75 -9.297 1 97.88 94 ARG A CA 1
ATOM 681 C C . ARG A 1 94 ? -10.641 -33.219 -8.609 1 97.88 94 ARG A C 1
ATOM 683 O O . ARG A 1 94 ? -9.922 -32.406 -8.023 1 97.88 94 ARG A O 1
ATOM 690 N N . ALA A 1 95 ? -10.445 -34.5 -8.695 1 98 95 ALA A N 1
ATOM 691 C CA . ALA A 1 95 ? -9.273 -35.062 -8.031 1 98 95 ALA A CA 1
ATOM 692 C C . ALA A 1 95 ? -7.984 -34.531 -8.641 1 98 95 ALA A C 1
ATOM 694 O O . ALA A 1 95 ? -7.055 -34.156 -7.922 1 98 95 ALA A O 1
ATOM 695 N N . ALA A 1 96 ? -7.941 -34.469 -9.945 1 98.31 96 ALA A N 1
ATOM 696 C CA . ALA A 1 96 ? -6.758 -33.938 -10.625 1 98.31 96 ALA A CA 1
ATOM 697 C C . ALA A 1 96 ? -6.531 -32.469 -10.297 1 98.31 96 ALA A C 1
ATOM 699 O O . ALA A 1 96 ? -5.395 -32.062 -10.062 1 98.31 96 ALA A O 1
ATOM 700 N N . LEU A 1 97 ? -7.57 -31.688 -10.305 1 98.69 97 LEU A N 1
ATOM 701 C CA . LEU A 1 97 ? -7.465 -30.281 -9.961 1 98.69 97 LEU A CA 1
ATOM 702 C C . LEU A 1 97 ? -6.918 -30.094 -8.547 1 98.69 97 LEU A C 1
ATOM 704 O O . LEU A 1 97 ? -6.051 -29.25 -8.32 1 98.69 97 LEU A O 1
ATOM 708 N N . ALA A 1 98 ? -7.441 -30.875 -7.672 1 98.44 98 ALA A N 1
ATOM 709 C CA . ALA A 1 98 ? -6.98 -30.812 -6.285 1 98.44 98 ALA A CA 1
ATOM 710 C C . ALA A 1 98 ? -5.5 -31.156 -6.184 1 98.44 98 ALA A C 1
ATOM 712 O O . ALA A 1 98 ? -4.742 -30.469 -5.492 1 98.44 98 ALA A O 1
ATOM 713 N N . GLU A 1 99 ? -5.141 -32.156 -6.844 1 97.62 99 GLU A N 1
ATOM 714 C CA . GLU A 1 99 ? -3.744 -32.594 -6.805 1 97.62 99 GLU A CA 1
ATOM 715 C C . GLU A 1 99 ? -2.818 -31.5 -7.34 1 97.62 99 GLU A C 1
ATOM 717 O O . GLU A 1 99 ? -1.739 -31.281 -6.789 1 97.62 99 GLU A O 1
ATOM 722 N N . LEU A 1 100 ? -3.26 -30.844 -8.367 1 97.81 100 LEU A N 1
ATOM 723 C CA . LEU A 1 100 ? -2.449 -29.828 -9.031 1 97.81 100 LEU A CA 1
ATOM 724 C C . LEU A 1 100 ? -2.316 -28.578 -8.172 1 97.81 100 LEU A C 1
ATOM 726 O O . LEU A 1 100 ? -1.315 -27.875 -8.25 1 97.81 100 LEU A O 1
ATOM 730 N N . THR A 1 101 ? -3.305 -28.297 -7.293 1 98.44 101 THR A N 1
ATOM 731 C CA . THR A 1 101 ? -3.371 -26.938 -6.777 1 98.44 101 THR A CA 1
ATOM 732 C C . THR A 1 101 ? -3.385 -26.938 -5.25 1 98.44 101 THR A C 1
ATOM 734 O O . THR A 1 101 ? -3.299 -25.875 -4.625 1 98.44 101 THR A O 1
ATOM 737 N N . ALA A 1 102 ? -3.412 -28.094 -4.598 1 98 102 ALA A N 1
ATOM 738 C CA . ALA A 1 102 ? -3.518 -28.172 -3.143 1 98 102 ALA A CA 1
ATOM 739 C C . ALA A 1 102 ? -2.299 -27.547 -2.469 1 98 102 ALA A C 1
ATOM 741 O O . ALA A 1 102 ? -2.436 -26.766 -1.53 1 98 102 ALA A O 1
ATOM 742 N N . ALA A 1 103 ? -1.133 -27.906 -2.918 1 97.75 103 ALA A N 1
ATOM 743 C CA . ALA A 1 103 ? 0.086 -27.422 -2.275 1 97.75 103 ALA A CA 1
ATOM 744 C C . ALA A 1 103 ? 0.252 -25.922 -2.477 1 97.75 103 ALA A C 1
ATOM 746 O O . ALA A 1 103 ? 0.495 -25.188 -1.518 1 97.75 103 ALA A O 1
ATOM 747 N N . PRO A 1 104 ? 0.085 -25.422 -3.762 1 98.31 104 PRO A N 1
ATOM 748 C CA . PRO A 1 104 ? 0.1 -23.953 -3.926 1 98.31 104 PRO A CA 1
ATOM 749 C C . PRO A 1 104 ? -0.946 -23.266 -3.062 1 98.31 104 PRO A C 1
ATOM 751 O O . PRO A 1 104 ? -0.666 -22.203 -2.475 1 98.31 104 PRO A O 1
ATOM 754 N N . TYR A 1 105 ? -2.09 -23.828 -2.91 1 98.62 105 TYR A N 1
ATOM 755 C CA . TYR A 1 105 ? -3.152 -23.203 -2.127 1 98.62 105 TYR A CA 1
ATOM 756 C C . TYR A 1 105 ? -2.781 -23.156 -0.65 1 98.62 105 TYR A C 1
ATOM 758 O O . TYR A 1 105 ? -3.09 -22.172 0.039 1 98.62 105 TYR A O 1
ATOM 766 N N . ALA A 1 106 ? -2.203 -24.156 -0.142 1 98.06 106 ALA A N 1
ATOM 767 C CA . ALA A 1 106 ? -1.792 -24.156 1.26 1 98.06 106 ALA A CA 1
ATOM 768 C C . ALA A 1 106 ? -0.92 -22.953 1.578 1 98.06 106 ALA A C 1
ATOM 770 O O . ALA A 1 106 ? -1.084 -22.312 2.625 1 98.06 106 ALA A O 1
ATOM 771 N N . TYR A 1 107 ? -0.031 -22.688 0.73 1 97.94 107 TYR A N 1
ATOM 772 C CA . TYR A 1 107 ? 0.796 -21.5 0.921 1 97.94 107 TYR A CA 1
ATOM 773 C C . TYR A 1 107 ? -0.045 -20.234 0.847 1 97.94 107 TYR A C 1
ATOM 775 O O . TYR A 1 107 ? 0.101 -19.344 1.68 1 97.94 107 TYR A O 1
ATOM 783 N N . LEU A 1 108 ? -0.879 -20.156 -0.219 1 98.12 108 LEU A N 1
ATOM 784 C CA . LEU A 1 108 ? -1.711 -18.969 -0.424 1 98.12 108 LEU A CA 1
ATOM 785 C C . LEU A 1 108 ? -2.588 -18.703 0.795 1 98.12 108 LEU A C 1
ATOM 787 O O . LEU A 1 108 ? -2.816 -17.547 1.159 1 98.12 108 LEU A O 1
ATOM 791 N N . LYS A 1 109 ? -3.061 -19.75 1.354 1 96.81 109 LYS A N 1
ATOM 792 C CA . LYS A 1 109 ? -3.877 -19.609 2.557 1 96.81 109 LYS A CA 1
ATOM 793 C C . LYS A 1 109 ? -3.107 -18.906 3.668 1 96.81 109 LYS A C 1
ATOM 795 O O . LYS A 1 109 ? -3.652 -18.031 4.348 1 96.81 109 LYS A O 1
ATOM 800 N N . SER A 1 110 ? -1.872 -19.219 3.779 1 95 110 SER A N 1
ATOM 801 C CA . SER A 1 110 ? -1.03 -18.594 4.789 1 95 110 SER A CA 1
ATOM 802 C C . SER A 1 110 ? -0.748 -17.125 4.445 1 95 110 SER A C 1
ATOM 804 O O . SER A 1 110 ? -0.323 -16.359 5.301 1 95 110 SER A O 1
ATOM 806 N N . GLN A 1 111 ? -0.972 -16.812 3.203 1 94.31 111 GLN A N 1
ATOM 807 C CA . GLN A 1 111 ? -0.717 -15.453 2.75 1 94.31 111 GLN A CA 1
ATOM 808 C C . GLN A 1 111 ? -2.012 -14.641 2.676 1 94.31 111 GLN A C 1
ATOM 810 O O . GLN A 1 111 ? -2.072 -13.617 1.993 1 94.31 111 GLN A O 1
ATOM 815 N N . GLY A 1 112 ? -3.064 -15.086 3.244 1 92.31 112 GLY A N 1
ATOM 816 C CA . GLY A 1 112 ? -4.301 -14.328 3.334 1 92.31 112 GLY A CA 1
ATOM 817 C C . GLY A 1 112 ? -5.25 -14.594 2.182 1 92.31 112 GLY A C 1
ATOM 818 O O . GLY A 1 112 ? -6.082 -13.75 1.844 1 92.31 112 GLY A O 1
ATOM 819 N N . VAL A 1 113 ? -5.086 -15.742 1.562 1 96 113 VAL A N 1
ATOM 820 C CA . VAL A 1 113 ? -5.996 -16.172 0.503 1 96 113 VAL A CA 1
ATOM 821 C C . VAL A 1 113 ? -6.789 -17.391 0.958 1 96 113 VAL A C 1
ATOM 823 O O . VAL A 1 113 ? -6.477 -18.516 0.565 1 96 113 VAL A O 1
ATOM 826 N N . PRO A 1 114 ? -7.859 -17.203 1.596 1 95.69 114 PRO A N 1
ATOM 827 C CA . PRO A 1 114 ? -8.609 -18.344 2.107 1 95.69 114 PRO A CA 1
ATOM 828 C C . PRO A 1 114 ? -9.523 -18.969 1.056 1 95.69 114 PRO A C 1
ATOM 830 O O . PRO A 1 114 ? -9.984 -20.109 1.229 1 95.69 114 PRO A O 1
ATOM 833 N N . VAL A 1 115 ? -9.812 -18.281 0.05 1 96.38 115 VAL A N 1
ATOM 834 C CA . VAL A 1 115 ? -10.75 -18.766 -0.96 1 96.38 115 VAL A CA 1
ATOM 835 C C . VAL A 1 115 ? -10 -19.078 -2.256 1 96.38 115 VAL A C 1
ATOM 837 O O . VAL A 1 115 ? -9.258 -18.234 -2.766 1 96.38 115 VAL A O 1
ATOM 840 N N . PHE A 1 116 ? -10.203 -20.297 -2.701 1 97.94 116 PHE A N 1
ATOM 841 C CA . PHE A 1 116 ? -9.625 -20.75 -3.965 1 97.94 116 PHE A CA 1
ATOM 842 C C . PHE A 1 116 ? -10.438 -21.891 -4.547 1 97.94 116 PHE A C 1
ATOM 844 O O . PHE A 1 116 ? -10.703 -22.891 -3.859 1 97.94 116 PHE A O 1
ATOM 851 N N . GLY A 1 117 ? -10.844 -21.734 -5.785 1 97.75 117 GLY A N 1
ATOM 852 C CA . GLY A 1 117 ? -11.672 -22.797 -6.332 1 97.75 117 GLY A CA 1
ATOM 853 C C . GLY A 1 117 ? -11.891 -22.672 -7.828 1 97.75 117 GLY A C 1
ATOM 854 O O . GLY A 1 117 ? -11.414 -21.734 -8.453 1 97.75 117 GLY A O 1
ATOM 855 N N . PHE A 1 118 ? -12.594 -23.703 -8.375 1 98.81 118 PHE A N 1
ATOM 856 C CA . PHE A 1 118 ? -12.789 -23.828 -9.812 1 98.81 118 PHE A CA 1
ATOM 857 C C . PHE A 1 118 ? -14.273 -23.938 -10.148 1 98.81 118 PHE A C 1
ATOM 859 O O . PHE A 1 118 ? -15.016 -24.656 -9.461 1 98.81 118 PHE A O 1
ATOM 866 N N . HIS A 1 119 ? -14.617 -23.25 -11.156 1 98.5 119 HIS A N 1
ATOM 867 C CA . HIS A 1 119 ? -15.984 -23.297 -11.672 1 98.5 119 HIS A CA 1
ATOM 868 C C . HIS A 1 119 ? -16.016 -23.906 -13.07 1 98.5 119 HIS A C 1
ATOM 870 O O . HIS A 1 119 ? -15.219 -23.531 -13.93 1 98.5 119 HIS A O 1
ATOM 876 N N . ALA A 1 120 ? -17 -24.766 -13.258 1 98.38 120 ALA A N 1
ATOM 877 C CA . ALA A 1 120 ? -17.172 -25.359 -14.586 1 98.38 120 ALA A CA 1
ATOM 878 C C . ALA A 1 120 ? -17.828 -24.375 -15.547 1 98.38 120 ALA A C 1
ATOM 880 O O . ALA A 1 120 ? -18.406 -23.375 -15.117 1 98.38 120 ALA A O 1
ATOM 881 N N . ALA A 1 121 ? -17.75 -24.688 -16.812 1 97.88 121 ALA A N 1
ATOM 882 C CA . ALA A 1 121 ? -18.297 -23.828 -17.859 1 97.88 121 ALA A CA 1
ATOM 883 C C . ALA A 1 121 ? -19.797 -23.672 -17.703 1 97.88 121 ALA A C 1
ATOM 885 O O . ALA A 1 121 ? -20.375 -22.656 -18.109 1 97.88 121 ALA A O 1
ATOM 886 N N . ASP A 1 122 ? -20.469 -24.578 -17.078 1 97.25 122 ASP A N 1
ATOM 887 C CA . ASP A 1 122 ? -21.922 -24.531 -16.922 1 97.25 122 ASP A CA 1
ATOM 888 C C . ASP A 1 122 ? -22.312 -23.812 -15.641 1 97.25 122 ASP A C 1
ATOM 890 O O . ASP A 1 122 ? -23.453 -23.891 -15.203 1 97.25 122 ASP A O 1
ATOM 894 N N . MET A 1 123 ? -21.375 -23.234 -14.93 1 96.88 123 MET A N 1
ATOM 895 C CA . MET A 1 123 ? -21.594 -22.391 -13.766 1 96.88 123 MET A CA 1
ATOM 896 C C . MET A 1 123 ? -21.797 -23.219 -12.508 1 96.88 123 MET A C 1
ATOM 898 O O . MET A 1 123 ? -22.438 -22.766 -11.555 1 96.88 123 MET A O 1
ATOM 902 N N . THR A 1 124 ? -21.281 -24.406 -12.562 1 97.25 124 THR A N 1
ATOM 903 C CA . THR A 1 124 ? -21.266 -25.203 -11.344 1 97.25 124 THR A CA 1
ATOM 904 C C . THR A 1 124 ? -19.938 -25.047 -10.609 1 97.25 124 THR A C 1
ATOM 906 O O . THR A 1 124 ? -18.875 -25 -11.242 1 97.25 124 THR A O 1
ATOM 909 N N . TYR A 1 125 ? -20.109 -24.953 -9.281 1 96.62 125 TYR A N 1
ATOM 910 C CA . TYR A 1 125 ? -18.875 -24.938 -8.484 1 96.62 125 TYR A CA 1
ATOM 911 C C . TYR A 1 125 ? -18.25 -26.328 -8.422 1 96.62 125 TYR A C 1
ATOM 913 O O . TYR A 1 125 ? -18.75 -27.203 -7.723 1 96.62 125 TYR A O 1
ATOM 921 N N . LEU A 1 126 ? -17.203 -26.562 -9.141 1 98.12 126 LEU A N 1
ATOM 922 C CA . LEU A 1 126 ? -16.641 -27.891 -9.312 1 98.12 126 LEU A CA 1
ATOM 923 C C . LEU A 1 126 ? -15.773 -28.266 -8.117 1 98.12 126 LEU A C 1
ATOM 925 O O . LEU A 1 126 ? -15.867 -29.375 -7.598 1 98.12 126 LEU A O 1
ATOM 929 N N . LEU A 1 127 ? -14.914 -27.359 -7.66 1 98.25 127 LEU A N 1
ATOM 930 C CA . LEU A 1 127 ? -14 -27.656 -6.57 1 98.25 127 LEU A CA 1
ATOM 931 C C . LEU A 1 127 ? -13.727 -26.422 -5.734 1 98.25 127 LEU A C 1
ATOM 933 O O . LEU A 1 127 ? -13.297 -25.391 -6.266 1 98.25 127 LEU A O 1
ATOM 937 N N . ARG A 1 128 ? -14.031 -26.484 -4.492 1 96.62 128 ARG A N 1
ATOM 938 C CA . ARG A 1 128 ? -13.578 -25.531 -3.482 1 96.62 128 ARG A CA 1
ATOM 939 C C . ARG A 1 128 ? -12.414 -26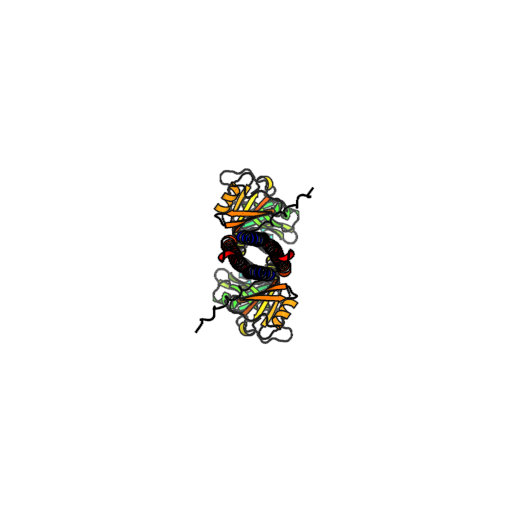.109 -2.68 1 96.62 128 ARG A C 1
ATOM 941 O O . ARG A 1 128 ? -12.594 -27.047 -1.897 1 96.62 128 ARG A O 1
ATOM 948 N N . LEU A 1 129 ? -11.312 -25.484 -2.85 1 97.44 129 LEU A N 1
ATOM 949 C CA . LEU A 1 129 ? -10.188 -26 -2.082 1 97.44 129 LEU A CA 1
ATOM 950 C C . LEU A 1 129 ? -10.352 -25.703 -0.598 1 97.44 129 LEU A C 1
ATOM 952 O O . LEU A 1 129 ? -9.883 -26.453 0.255 1 97.44 129 LEU A O 1
ATOM 956 N N . HIS A 1 130 ? -11.07 -24.641 -0.25 1 94.19 130 HIS A N 1
ATOM 957 C CA . HIS A 1 130 ? -11.289 -24.234 1.133 1 94.19 130 HIS A CA 1
ATOM 958 C C . HIS A 1 130 ? -12.453 -25 1.752 1 94.19 130 HIS A C 1
ATOM 960 O O . HIS A 1 130 ? -12.617 -25.016 2.975 1 94.19 130 HIS A O 1
ATOM 966 N N . LEU A 1 131 ? -13.32 -25.625 0.942 1 93.12 131 LEU A N 1
ATOM 967 C CA . LEU A 1 131 ? -14.438 -26.469 1.346 1 93.12 131 LEU A CA 1
ATOM 968 C C . LEU A 1 131 ? -14.625 -27.625 0.364 1 93.12 131 LEU A C 1
ATOM 970 O O . LEU A 1 131 ? -15.648 -27.703 -0.318 1 93.12 131 LEU A O 1
ATOM 974 N N . PRO A 1 132 ? -13.727 -28.625 0.404 1 94.12 132 PRO A N 1
ATOM 975 C CA . PRO A 1 132 ? -13.688 -29.625 -0.663 1 94.12 132 PRO A CA 1
ATOM 976 C C . PRO A 1 132 ? -14.953 -30.484 -0.708 1 94.12 132 PRO A C 1
ATOM 978 O O . PRO A 1 132 ? -15.281 -31.047 -1.757 1 94.12 132 PRO A O 1
ATOM 981 N N . ASP A 1 133 ? -15.711 -30.547 0.367 1 94 133 ASP A N 1
ATOM 982 C CA . ASP A 1 133 ? -16.891 -31.406 0.427 1 94 133 ASP A CA 1
ATOM 983 C C . ASP A 1 133 ? -18.109 -30.703 -0.158 1 94 133 ASP A C 1
ATOM 985 O O . ASP A 1 133 ? -19.141 -31.344 -0.417 1 94 133 ASP A O 1
ATOM 989 N N . LYS A 1 134 ? -18.031 -29.438 -0.389 1 92.06 134 LYS A N 1
ATOM 990 C CA . LYS A 1 134 ? -19.141 -28.672 -0.962 1 92.06 134 LYS A CA 1
ATOM 991 C C . LYS A 1 134 ? -18.906 -28.391 -2.439 1 92.06 134 LYS A C 1
ATOM 993 O O . LYS A 1 134 ? -18.031 -27.578 -2.785 1 92.06 134 LYS A O 1
ATOM 998 N N . PHE A 1 135 ? -19.672 -29.094 -3.279 1 94.62 135 PHE A N 1
ATOM 999 C CA . PHE A 1 135 ? -19.516 -28.906 -4.719 1 94.62 135 PHE A CA 1
ATOM 1000 C C . PHE A 1 135 ? -20.828 -29.188 -5.438 1 94.62 135 PHE A C 1
ATOM 1002 O O . PHE A 1 135 ? -21.781 -29.672 -4.832 1 94.62 135 PHE A O 1
ATOM 1009 N N . GLY A 1 136 ? -20.844 -28.703 -6.664 1 94.06 136 GLY A N 1
ATOM 1010 C CA . GLY A 1 136 ? -22 -29 -7.508 1 94.06 136 GLY A CA 1
ATOM 1011 C C . GLY A 1 136 ? -23.078 -27.953 -7.453 1 94.06 136 GLY A C 1
ATOM 1012 O O . GLY A 1 136 ? -24.047 -28.016 -8.203 1 94.06 136 GLY A O 1
ATOM 1013 N N . ASP A 1 137 ? -22.906 -27 -6.598 1 90.81 137 ASP A N 1
ATOM 1014 C CA . ASP A 1 137 ? -23.938 -25.969 -6.484 1 90.81 137 ASP A CA 1
ATOM 1015 C C . ASP A 1 137 ? -23.969 -25.078 -7.723 1 90.81 137 ASP A C 1
ATOM 1017 O O . ASP A 1 137 ? -22.922 -24.781 -8.305 1 90.81 137 ASP A O 1
ATOM 1021 N N . ASP A 1 138 ? -25.188 -24.641 -8.031 1 93.94 138 ASP A N 1
ATOM 1022 C CA . ASP A 1 138 ? -25.422 -23.703 -9.133 1 93.94 138 ASP A CA 1
ATOM 1023 C C . ASP A 1 138 ? -25.094 -22.281 -8.711 1 93.94 138 ASP A C 1
ATOM 1025 O O . ASP A 1 138 ? -25.656 -21.766 -7.738 1 93.94 138 ASP A O 1
ATOM 1029 N N . LEU A 1 139 ? -24.188 -21.641 -9.539 1 93.12 139 LEU A N 1
ATOM 1030 C CA . LEU A 1 139 ? -23.688 -20.328 -9.148 1 93.12 139 LEU A CA 1
ATOM 1031 C C . LEU A 1 139 ? -24.438 -19.219 -9.891 1 93.12 139 LEU A C 1
ATOM 1033 O O . LEU A 1 139 ? -24.219 -18.031 -9.617 1 93.12 139 LEU A O 1
ATOM 1037 N N . THR A 1 140 ? -25.328 -19.531 -10.766 1 91.81 140 THR A N 1
ATOM 1038 C CA . THR A 1 140 ? -25.938 -18.594 -11.703 1 91.81 140 THR A CA 1
ATOM 1039 C C . THR A 1 140 ? -26.734 -17.531 -10.953 1 91.81 140 THR A C 1
ATOM 1041 O O . THR A 1 140 ? -26.812 -16.375 -11.383 1 91.81 140 THR A O 1
ATOM 1044 N N . LYS A 1 141 ? -27.172 -17.781 -9.781 1 84.88 141 LYS A N 1
ATOM 1045 C CA . LYS A 1 141 ? -28.125 -16.891 -9.133 1 84.88 141 LYS A CA 1
ATOM 1046 C C . LYS A 1 141 ? -27.438 -15.938 -8.172 1 84.88 141 LYS A C 1
ATOM 1048 O O . LYS A 1 141 ? -27.922 -14.844 -7.914 1 84.88 141 LYS A O 1
ATOM 1053 N N . PHE A 1 142 ? -26.281 -16.328 -7.715 1 83.5 142 PHE A N 1
ATOM 1054 C CA . PHE A 1 142 ? -25.812 -15.492 -6.613 1 83.5 142 PHE A CA 1
ATOM 1055 C C . PHE A 1 142 ? -24.359 -15.109 -6.805 1 83.5 142 PHE A C 1
ATOM 1057 O O . PHE A 1 142 ? -23.828 -14.281 -6.066 1 83.5 142 PHE A O 1
ATOM 1064 N N . ARG A 1 143 ? -23.719 -15.664 -7.723 1 92.38 143 ARG A N 1
ATOM 1065 C CA . ARG A 1 143 ? -22.328 -15.312 -7.953 1 92.38 143 ARG A CA 1
ATOM 1066 C C . ARG A 1 143 ? -22.172 -14.523 -9.25 1 92.38 143 ARG A C 1
ATOM 1068 O O . ARG A 1 143 ? -21.672 -15.055 -10.25 1 92.38 143 ARG A O 1
ATOM 1075 N N . GLN A 1 144 ? -22.438 -13.258 -9.18 1 93.12 144 GLN A N 1
ATOM 1076 C CA . GLN A 1 144 ? -22.484 -12.391 -10.352 1 93.12 144 GLN A CA 1
ATOM 1077 C C . GLN A 1 144 ? -21.094 -12.219 -10.977 1 93.12 144 GLN A C 1
ATOM 1079 O O . GLN A 1 144 ? -20.969 -12.094 -12.195 1 93.12 144 GLN A O 1
ATOM 1084 N N . MET A 1 145 ? -20.078 -12.234 -10.188 1 96.31 145 MET A N 1
ATOM 1085 C CA . MET A 1 145 ? -18.719 -12.07 -10.711 1 96.31 145 MET A CA 1
ATOM 1086 C C . MET A 1 145 ? -18.312 -13.266 -11.57 1 96.31 145 MET A C 1
ATOM 1088 O O . MET A 1 145 ? -17.734 -13.102 -12.641 1 96.31 145 MET A O 1
ATOM 1092 N N . VAL A 1 146 ? -18.641 -14.43 -11.102 1 97.44 146 VAL A N 1
ATOM 1093 C CA . VAL A 1 146 ? -18.359 -15.641 -11.867 1 97.44 146 VAL A CA 1
ATOM 1094 C C . VAL A 1 146 ? -19.172 -15.625 -13.156 1 97.44 146 VAL A C 1
ATOM 1096 O O . VAL A 1 146 ? -18.672 -15.977 -14.227 1 97.44 146 VAL A O 1
ATOM 1099 N N . LEU A 1 147 ? -20.453 -15.258 -13.039 1 97.19 147 LEU A N 1
ATOM 1100 C CA . LEU A 1 147 ? -21.328 -15.164 -14.203 1 97.19 147 LEU A CA 1
ATOM 1101 C C . LEU A 1 147 ? -20.75 -14.203 -15.242 1 97.19 147 LEU A C 1
ATOM 1103 O O . LEU A 1 147 ? -20.719 -14.516 -16.438 1 97.19 147 LEU A O 1
ATOM 1107 N N . ALA A 1 148 ? -20.312 -13.062 -14.766 1 97.56 148 ALA A N 1
ATOM 1108 C CA . ALA A 1 148 ? -19.75 -12.062 -15.664 1 97.56 148 ALA A CA 1
ATOM 1109 C C . ALA A 1 148 ? -18.516 -12.609 -16.375 1 97.56 148 ALA A C 1
ATOM 1111 O O . ALA A 1 148 ? -18.375 -12.453 -17.594 1 97.56 148 ALA A O 1
ATOM 1112 N N . ALA A 1 149 ? -17.594 -13.25 -15.672 1 98.56 149 ALA A N 1
ATOM 1113 C CA . ALA A 1 149 ? -16.391 -13.836 -16.266 1 98.56 149 ALA A CA 1
ATOM 1114 C C . ALA A 1 149 ? -16.766 -14.914 -17.281 1 98.56 149 ALA A C 1
ATOM 1116 O O . ALA A 1 149 ? -16.172 -14.984 -18.359 1 98.56 149 ALA A O 1
ATOM 1117 N N . ASN A 1 150 ? -17.703 -15.719 -16.875 1 98.19 150 ASN A N 1
ATOM 1118 C CA . ASN A 1 150 ? -18.156 -16.812 -17.734 1 98.19 150 ASN A CA 1
ATOM 1119 C C . ASN A 1 150 ? -18.766 -16.281 -19.031 1 98.19 150 ASN A C 1
ATOM 1121 O O . ASN A 1 150 ? -18.438 -16.781 -20.109 1 98.19 150 ASN A O 1
ATOM 1125 N N . LYS A 1 151 ? -19.547 -15.273 -18.984 1 97.31 151 LYS A N 1
ATOM 1126 C CA . LYS A 1 151 ? -20.281 -14.734 -20.125 1 97.31 151 LYS A CA 1
ATOM 1127 C C . LYS A 1 151 ? -19.359 -13.914 -21.031 1 97.31 151 LYS A C 1
ATOM 1129 O O . LYS A 1 151 ? -19.422 -14.031 -22.25 1 97.31 151 LYS A O 1
ATOM 1134 N N . THR A 1 152 ? -18.547 -13.109 -20.438 1 97.81 152 THR A N 1
ATOM 1135 C CA . THR A 1 152 ? -17.734 -12.18 -21.219 1 97.81 152 THR A CA 1
ATOM 1136 C C . THR A 1 152 ? -16.406 -12.82 -21.609 1 97.81 152 THR A C 1
ATOM 1138 O O . THR A 1 152 ? -15.688 -12.305 -22.469 1 97.81 152 THR A O 1
ATOM 1141 N N . ARG A 1 153 ? -16.031 -13.883 -20.938 1 98.19 153 ARG A N 1
ATOM 1142 C CA . ARG A 1 153 ? -14.742 -14.555 -21.125 1 98.19 153 ARG A CA 1
ATOM 1143 C C . ARG A 1 153 ? -13.578 -13.609 -20.828 1 98.19 153 ARG A C 1
ATOM 1145 O O . ARG A 1 153 ? -12.578 -13.602 -21.547 1 98.19 153 ARG A O 1
ATOM 1152 N N . ARG A 1 154 ? -13.852 -12.797 -19.844 1 98.12 154 ARG A N 1
ATOM 1153 C CA . ARG A 1 154 ? -12.836 -11.883 -19.344 1 98.12 154 ARG A CA 1
ATOM 1154 C C . ARG A 1 154 ? -12.688 -12 -17.828 1 98.12 154 ARG A C 1
ATOM 1156 O O . ARG A 1 154 ? -13.68 -12.164 -17.109 1 98.12 154 ARG A O 1
ATOM 1163 N N . SER A 1 155 ? -11.453 -11.93 -17.391 1 98.62 155 SER A N 1
ATOM 1164 C CA . SER A 1 155 ? -11.195 -11.969 -15.961 1 98.62 155 SER A CA 1
ATOM 1165 C C . SER A 1 155 ? -11.914 -10.836 -15.234 1 98.62 155 SER A C 1
ATOM 1167 O O . SER A 1 155 ? -12.18 -9.789 -15.828 1 98.62 155 SER A O 1
ATOM 1169 N N . GLN A 1 156 ? -12.328 -11.062 -14.039 1 98.56 156 GLN A N 1
ATOM 1170 C CA . GLN A 1 156 ? -12.984 -10.094 -13.164 1 98.56 156 GLN A CA 1
ATOM 1171 C C . GLN A 1 156 ? -12.219 -9.922 -11.852 1 98.56 156 GLN A C 1
ATOM 1173 O O . GLN A 1 156 ? -11.57 -10.859 -11.383 1 98.56 156 GLN A O 1
ATOM 1178 N N . VAL A 1 157 ? -12.273 -8.719 -11.305 1 98.5 157 VAL A N 1
ATOM 1179 C CA . VAL A 1 157 ? -11.594 -8.453 -10.039 1 98.5 157 VAL A CA 1
ATOM 1180 C C . VAL A 1 157 ? -12.398 -7.453 -9.211 1 98.5 157 VAL A C 1
ATOM 1182 O O . VAL A 1 157 ? -13.055 -6.57 -9.766 1 98.5 157 VAL A O 1
ATOM 1185 N N . GLY A 1 158 ? -12.414 -7.656 -7.941 1 97.31 158 GLY A N 1
ATOM 1186 C CA . GLY A 1 158 ? -13.07 -6.707 -7.055 1 97.31 158 GLY A CA 1
ATOM 1187 C C . GLY A 1 158 ? -13.719 -7.367 -5.852 1 97.31 158 GLY A C 1
ATOM 1188 O O . GLY A 1 158 ? -13.469 -8.539 -5.566 1 97.31 158 GLY A O 1
ATOM 1189 N N . LEU A 1 159 ? -14.508 -6.562 -5.164 1 95.62 159 LEU A N 1
ATOM 1190 C CA . LEU A 1 159 ? -15.219 -7.023 -3.979 1 95.62 159 LEU A CA 1
ATOM 1191 C C . LEU A 1 159 ? -16.5 -7.742 -4.363 1 95.62 159 LEU A C 1
ATOM 1193 O O . LEU A 1 159 ? -17.25 -7.277 -5.23 1 95.62 159 LEU A O 1
ATOM 1197 N N . GLU A 1 160 ? -16.75 -8.836 -3.789 1 93.19 160 GLU A N 1
ATOM 1198 C CA . GLU A 1 160 ? -17.984 -9.562 -3.998 1 93.19 160 GLU A CA 1
ATOM 1199 C C . GLU A 1 160 ? -18.453 -10.258 -2.717 1 93.19 160 GLU A C 1
ATOM 1201 O O . GLU A 1 160 ? -17.641 -10.844 -1.998 1 93.19 160 GLU A O 1
ATOM 1206 N N . ILE A 1 161 ? -19.719 -10.109 -2.516 1 83.5 161 ILE A N 1
ATOM 1207 C CA . ILE A 1 161 ? -20.344 -10.852 -1.43 1 83.5 161 ILE A CA 1
ATOM 1208 C C . ILE A 1 161 ? -20.672 -12.273 -1.888 1 83.5 161 ILE A C 1
ATOM 1210 O O . ILE A 1 161 ? -21.312 -12.461 -2.926 1 83.5 161 ILE A O 1
ATOM 1214 N N . GLY A 1 162 ? -20.125 -13.281 -1.169 1 74 162 GLY A N 1
ATOM 1215 C CA . GLY A 1 162 ? -20.406 -14.672 -1.48 1 74 162 GLY A CA 1
ATOM 1216 C C . GLY A 1 162 ? -20.953 -15.445 -0.296 1 74 162 GLY A C 1
ATOM 1217 O O . GLY A 1 162 ? -21.203 -14.875 0.768 1 74 162 GLY A O 1
ATOM 1218 N N . VAL A 1 163 ? -21.25 -16.734 -0.55 1 67.69 163 VAL A N 1
ATOM 1219 C CA . VAL A 1 163 ? -21.812 -17.625 0.453 1 67.69 163 VAL A CA 1
ATOM 1220 C C . VAL A 1 163 ? -20.875 -17.703 1.657 1 67.69 163 VAL A C 1
ATOM 1222 O O . VAL A 1 163 ? -21.328 -17.656 2.805 1 67.69 163 VAL A O 1
ATOM 1225 N N . ALA A 1 164 ? -19.578 -17.75 1.367 1 67.19 164 ALA A N 1
ATOM 1226 C CA . ALA A 1 164 ? -18.578 -17.906 2.418 1 67.19 164 ALA A CA 1
ATOM 1227 C C . ALA A 1 164 ? -18.25 -16.562 3.057 1 67.19 164 ALA A C 1
ATOM 1229 O O . ALA A 1 164 ? -17.484 -16.5 4.031 1 67.19 164 ALA A O 1
ATOM 1230 N N . GLY A 1 165 ? -18.781 -15.547 2.486 1 79.69 165 GLY A N 1
ATOM 1231 C CA . GLY A 1 165 ? -18.453 -14.227 3.008 1 79.69 165 GLY A CA 1
ATOM 1232 C C . GLY A 1 165 ? -18.062 -13.234 1.927 1 79.69 165 GLY A C 1
ATOM 1233 O O . GLY A 1 165 ? -18.234 -13.508 0.737 1 79.69 165 GLY A O 1
ATOM 1234 N N . THR A 1 166 ? -17.703 -12.07 2.396 1 86.75 166 THR A N 1
ATOM 1235 C CA . THR A 1 166 ? -17.297 -11 1.498 1 86.75 166 THR A CA 1
ATOM 1236 C C . THR A 1 166 ? -15.773 -10.938 1.377 1 86.75 166 THR A C 1
ATOM 1238 O O . THR A 1 166 ? -15.07 -10.797 2.379 1 86.75 166 THR A O 1
ATOM 1241 N N . PHE A 1 167 ? -15.289 -11.133 0.147 1 94.25 167 PHE A N 1
ATOM 1242 C CA . PHE A 1 167 ? -13.859 -11.164 -0.12 1 94.25 167 PHE A CA 1
ATOM 1243 C C . PHE A 1 167 ? -13.5 -10.242 -1.281 1 94.25 167 PHE A C 1
ATOM 1245 O O . PHE A 1 167 ? -14.367 -9.891 -2.084 1 94.25 167 PHE A O 1
ATOM 1252 N N . VAL A 1 168 ? -12.297 -9.797 -1.301 1 97.19 168 VAL A N 1
ATOM 1253 C CA . VAL A 1 168 ? -11.734 -9.258 -2.537 1 97.19 168 VAL A CA 1
ATOM 1254 C C . VAL A 1 168 ? -11.281 -10.406 -3.438 1 97.19 168 VAL A C 1
ATOM 1256 O O . VAL A 1 168 ? -10.383 -11.172 -3.08 1 97.19 168 VAL A O 1
ATOM 1259 N N . ARG A 1 169 ? -11.883 -10.469 -4.602 1 97.94 169 ARG A N 1
ATOM 1260 C CA . ARG A 1 169 ? -11.703 -11.68 -5.398 1 97.94 169 ARG A CA 1
ATOM 1261 C C . ARG A 1 169 ? -11.133 -11.344 -6.773 1 97.94 169 ARG A C 1
ATOM 1263 O O . ARG A 1 169 ? -11.312 -10.234 -7.273 1 97.94 169 ARG A O 1
ATOM 1270 N N . GLY A 1 170 ? -10.391 -12.227 -7.312 1 98.56 170 GLY A N 1
ATOM 1271 C CA . GLY A 1 170 ? -10.016 -12.305 -8.711 1 98.56 170 GLY A CA 1
ATOM 1272 C C . GLY A 1 170 ? -10.469 -13.586 -9.383 1 98.56 170 GLY A C 1
ATOM 1273 O O . GLY A 1 170 ? -10.312 -14.672 -8.828 1 98.56 170 GLY A O 1
ATOM 1274 N N . ILE A 1 171 ? -11.148 -13.438 -10.477 1 98.81 171 ILE A N 1
ATOM 1275 C CA . ILE A 1 171 ? -11.609 -14.57 -11.266 1 98.81 171 ILE A CA 1
ATOM 1276 C C . ILE A 1 171 ? -10.953 -14.547 -12.648 1 98.81 171 ILE A C 1
ATOM 1278 O O . ILE A 1 171 ? -11.008 -13.531 -13.344 1 98.81 171 ILE A O 1
ATOM 1282 N N . ALA A 1 172 ? -10.312 -15.625 -12.961 1 98.94 172 ALA A N 1
ATOM 1283 C CA . ALA A 1 172 ? -9.68 -15.742 -14.266 1 98.94 172 ALA A CA 1
ATOM 1284 C C . ALA A 1 172 ? -10.367 -16.812 -15.117 1 98.94 172 ALA A C 1
ATOM 1286 O O . ALA A 1 172 ? -10.93 -17.766 -14.586 1 98.94 172 ALA A O 1
ATOM 1287 N N . VAL A 1 173 ? -10.297 -16.625 -16.391 1 98.81 173 VAL A N 1
ATOM 1288 C CA . VAL A 1 173 ? -10.883 -17.547 -17.375 1 98.81 173 VAL A CA 1
ATOM 1289 C C . VAL A 1 173 ? -9.883 -18.641 -17.719 1 98.81 173 VAL A C 1
ATOM 1291 O O . VAL A 1 173 ? -8.695 -18.359 -17.922 1 98.81 173 VAL A O 1
ATOM 1294 N N . ILE A 1 174 ? -10.383 -19.859 -17.734 1 98.88 174 ILE A N 1
ATOM 1295 C CA . ILE A 1 174 ? -9.523 -20.984 -18.094 1 98.88 174 ILE A CA 1
ATOM 1296 C C . ILE A 1 174 ? -9.914 -21.516 -19.469 1 98.88 174 ILE A C 1
ATOM 1298 O O . ILE A 1 174 ? -11.094 -21.781 -19.734 1 98.88 174 ILE A O 1
ATOM 1302 N N . ASN A 1 175 ? -8.945 -21.625 -20.297 1 98.25 175 ASN A N 1
ATOM 1303 C CA . ASN A 1 175 ? -9.117 -22.234 -21.609 1 98.25 175 ASN A CA 1
ATOM 1304 C C . ASN A 1 175 ? -8.297 -23.516 -21.75 1 98.25 175 ASN A C 1
ATOM 1306 O O . ASN A 1 175 ? -7.215 -23.625 -21.172 1 98.25 175 ASN A O 1
ATOM 1310 N N . ASP A 1 176 ? -8.789 -24.5 -22.359 1 97.56 176 ASP A N 1
ATOM 1311 C CA . ASP A 1 176 ? -8.055 -25.641 -22.891 1 97.56 176 ASP A CA 1
ATOM 1312 C C . ASP A 1 176 ? -7.848 -25.5 -24.391 1 97.56 176 ASP A C 1
ATOM 1314 O O . ASP A 1 176 ? -8.727 -25.859 -25.188 1 97.56 176 ASP A O 1
ATOM 1318 N N . GLY A 1 177 ? -6.629 -25.031 -24.672 1 93.5 177 GLY A N 1
ATOM 1319 C CA . GLY A 1 177 ? -6.484 -24.516 -26.031 1 93.5 177 GLY A CA 1
ATOM 1320 C C . GLY A 1 177 ? -7.34 -23.297 -26.297 1 93.5 177 GLY A C 1
ATOM 1321 O O . GLY A 1 177 ? -7.258 -22.297 -25.578 1 93.5 177 GLY A O 1
ATOM 1322 N N . ASP A 1 178 ? -8.219 -23.391 -27.25 1 93.25 178 ASP A N 1
ATOM 1323 C CA . ASP A 1 178 ? -9.062 -22.25 -27.609 1 93.25 178 ASP A CA 1
ATOM 1324 C C . ASP A 1 178 ? -10.469 -22.406 -27.031 1 93.25 178 ASP A C 1
ATOM 1326 O O . ASP A 1 178 ? -11.32 -21.531 -27.203 1 93.25 178 ASP A O 1
ATOM 1330 N N . ARG A 1 179 ? -10.617 -23.422 -26.312 1 97.12 179 ARG A N 1
ATOM 1331 C CA . ARG A 1 179 ? -11.945 -23.719 -25.781 1 97.12 179 ARG A CA 1
ATOM 1332 C C . ARG A 1 179 ? -12.078 -23.25 -24.328 1 97.12 179 ARG A C 1
ATOM 1334 O O . ARG A 1 179 ? -11.266 -23.594 -23.484 1 97.12 179 ARG A O 1
ATOM 1341 N N . PHE A 1 180 ? -13.133 -22.453 -24.141 1 98.44 180 PHE A N 1
ATOM 1342 C CA . PHE A 1 180 ? -13.469 -22.047 -22.781 1 98.44 180 PHE A CA 1
ATOM 1343 C C . PHE A 1 180 ? -13.953 -23.234 -21.953 1 98.44 180 PHE A C 1
ATOM 1345 O O . PHE A 1 180 ? -14.852 -23.969 -22.375 1 98.44 180 PHE A O 1
ATOM 1352 N N . VAL A 1 181 ? -13.344 -23.469 -20.719 1 98.75 181 VAL A N 1
ATOM 1353 C CA . VAL A 1 181 ? -13.719 -24.672 -19.969 1 98.75 181 VAL A CA 1
ATOM 1354 C C . VAL A 1 181 ? -14.156 -24.281 -18.547 1 98.75 181 VAL A C 1
ATOM 1356 O O . VAL A 1 181 ? -14.641 -25.125 -17.797 1 98.75 181 VAL A O 1
ATOM 1359 N N . GLY A 1 182 ? -13.969 -23.016 -18.172 1 98.75 182 GLY A N 1
ATOM 1360 C CA . GLY A 1 182 ? -14.422 -22.594 -16.859 1 98.75 182 GLY A CA 1
ATOM 1361 C C . GLY A 1 182 ? -13.609 -21.438 -16.297 1 98.75 182 GLY A C 1
ATOM 1362 O O . GLY A 1 182 ? -12.977 -20.688 -17.047 1 98.75 182 GLY A O 1
ATOM 1363 N N . THR A 1 183 ? -13.742 -21.25 -14.953 1 98.81 183 THR A N 1
ATOM 1364 C CA . THR A 1 183 ? -13.047 -20.156 -14.297 1 98.81 183 THR A CA 1
ATOM 1365 C C . THR A 1 183 ? -12.414 -20.625 -12.984 1 98.81 183 THR A C 1
ATOM 1367 O O . THR A 1 183 ? -12.781 -21.672 -12.453 1 98.81 183 THR A O 1
ATOM 1370 N N . VAL A 1 184 ? -11.438 -19.922 -12.547 1 98.88 184 VAL A N 1
ATOM 1371 C CA . VAL A 1 184 ? -10.805 -20.125 -11.25 1 98.88 184 VAL A CA 1
ATOM 1372 C C . VAL A 1 184 ? -10.859 -18.828 -10.43 1 98.88 184 VAL A C 1
ATOM 1374 O O . VAL A 1 184 ? -10.742 -17.734 -10.984 1 98.88 184 VAL A O 1
ATOM 1377 N N . GLU A 1 185 ? -11.078 -19 -9.141 1 98.12 185 GLU A N 1
ATOM 1378 C CA . GLU A 1 185 ? -11.195 -17.828 -8.281 1 98.12 185 GLU A CA 1
ATOM 1379 C C . GLU A 1 185 ? -10.203 -17.891 -7.117 1 98.12 185 GLU A C 1
ATOM 1381 O O . GLU A 1 185 ? -9.898 -18.984 -6.617 1 98.12 185 GLU A O 1
ATOM 1386 N N . ALA A 1 186 ? -9.664 -16.766 -6.781 1 98.44 186 ALA A N 1
ATOM 1387 C CA . ALA A 1 186 ? -8.914 -16.5 -5.551 1 98.44 186 ALA A CA 1
ATOM 1388 C C . ALA A 1 186 ? -9.492 -15.312 -4.793 1 98.44 186 ALA A C 1
ATOM 1390 O O . ALA A 1 186 ? -9.875 -14.312 -5.398 1 98.44 186 ALA A O 1
ATOM 1391 N N . GLY A 1 187 ? -9.641 -15.445 -3.484 1 97.56 187 GLY A N 1
ATOM 1392 C CA . GLY A 1 187 ? -10.234 -14.391 -2.68 1 97.56 187 GLY A CA 1
ATOM 1393 C C . GLY A 1 187 ? -9.445 -14.078 -1.422 1 97.56 187 GLY A C 1
ATOM 1394 O O . GLY A 1 187 ? -8.914 -14.992 -0.774 1 97.56 187 GLY A O 1
ATOM 1395 N N . LEU A 1 188 ? -9.359 -12.805 -1.065 1 97.12 188 LEU A N 1
ATOM 1396 C CA . LEU A 1 188 ? -8.641 -12.344 0.121 1 97.12 188 LEU A CA 1
ATOM 1397 C C . LEU A 1 188 ? -9.617 -11.836 1.179 1 97.12 188 LEU A C 1
ATOM 1399 O O . LEU A 1 188 ? -10.617 -11.195 0.85 1 97.12 188 LEU A O 1
ATOM 1403 N N . ASN A 1 189 ? -9.18 -12.016 2.426 1 93.94 189 ASN A N 1
ATOM 1404 C CA . ASN A 1 189 ? -9.922 -11.43 3.541 1 93.94 189 ASN A CA 1
ATOM 1405 C C . ASN A 1 189 ? -9.758 -9.914 3.586 1 93.94 189 ASN A C 1
ATOM 1407 O O . ASN A 1 189 ? -8.703 -9.391 3.225 1 93.94 189 ASN A O 1
ATOM 1411 N N . LEU A 1 190 ? -10.781 -9.289 4.125 1 94.06 190 LEU A N 1
ATOM 1412 C CA . LEU A 1 190 ? -10.766 -7.836 4.211 1 94.06 190 LEU A CA 1
ATOM 1413 C C . LEU A 1 190 ? -9.938 -7.367 5.402 1 94.06 190 LEU A C 1
ATOM 1415 O O . LEU A 1 190 ? -9.227 -6.367 5.312 1 94.06 190 LEU A O 1
ATOM 1419 N N . GLU A 1 191 ? -9.992 -8.094 6.453 1 93.44 191 GLU A N 1
ATOM 1420 C CA . GLU A 1 191 ? -9.453 -7.609 7.723 1 93.44 191 GLU A CA 1
ATOM 1421 C C . GLU A 1 191 ? -7.961 -7.332 7.621 1 93.44 191 GLU A C 1
ATOM 1423 O O . GLU A 1 191 ? -7.492 -6.262 8.016 1 93.44 191 GLU A O 1
ATOM 1428 N N . PRO A 1 192 ? -7.227 -8.273 7.043 1 94.69 192 PRO A N 1
ATOM 1429 C CA . PRO A 1 192 ? -5.797 -7.988 6.926 1 94.69 192 PRO A CA 1
ATOM 1430 C C . PRO A 1 192 ? -5.508 -6.758 6.066 1 94.69 192 PRO A C 1
ATOM 1432 O O . PRO A 1 192 ? -4.543 -6.035 6.324 1 94.69 192 PRO A O 1
ATOM 1435 N N . ILE A 1 193 ? -6.305 -6.543 5.105 1 96 193 ILE A N 1
ATOM 1436 C CA . ILE A 1 193 ? -6.152 -5.383 4.238 1 96 193 ILE A CA 1
ATOM 1437 C C . ILE A 1 193 ? -6.363 -4.102 5.047 1 96 193 ILE A C 1
ATOM 1439 O O . ILE A 1 193 ? -5.574 -3.16 4.941 1 96 193 ILE A O 1
ATOM 1443 N N . LEU A 1 194 ? -7.391 -4.082 5.887 1 97.5 194 LEU A N 1
ATOM 1444 C CA . LEU A 1 194 ? -7.703 -2.92 6.711 1 97.5 194 LEU A CA 1
ATOM 1445 C C . LEU A 1 194 ? -6.602 -2.678 7.742 1 97.5 194 LEU A C 1
ATOM 1447 O O . LEU A 1 194 ? -6.25 -1.53 8.023 1 97.5 194 LEU A O 1
ATOM 1451 N N . GLU A 1 195 ? -6.082 -3.748 8.234 1 96.38 195 GLU A N 1
ATOM 1452 C CA . GLU A 1 195 ? -5.012 -3.635 9.219 1 96.38 195 GLU A CA 1
ATOM 1453 C C . GLU A 1 195 ? -3.768 -2.994 8.609 1 96.38 195 GLU A C 1
ATOM 1455 O O . GLU A 1 195 ? -3.064 -2.23 9.273 1 96.38 195 GLU A O 1
ATOM 1460 N N . GLN A 1 196 ? -3.553 -3.334 7.445 1 93.44 196 GLN A N 1
ATOM 1461 C CA . GLN A 1 196 ? -2.42 -2.725 6.754 1 93.44 196 GLN A CA 1
ATOM 1462 C C . GLN A 1 196 ? -2.604 -1.215 6.625 1 93.44 196 GLN A C 1
ATOM 1464 O O . GLN A 1 196 ? -1.664 -0.449 6.852 1 93.44 196 GLN A O 1
ATOM 1469 N N . VAL A 1 197 ? -3.758 -0.791 6.258 1 96.12 197 VAL A N 1
ATOM 1470 C CA . VAL A 1 197 ? -4.047 0.633 6.121 1 96.12 197 VAL A CA 1
ATOM 1471 C C . VAL A 1 197 ? -3.918 1.319 7.48 1 96.12 197 VAL A C 1
ATOM 1473 O O . VAL A 1 197 ? -3.375 2.422 7.574 1 96.12 197 VAL A O 1
ATOM 1476 N N . LYS A 1 198 ? -4.391 0.641 8.492 1 96.31 198 LYS A N 1
ATOM 1477 C CA . LYS A 1 198 ? -4.285 1.181 9.844 1 96.31 198 LYS A CA 1
ATOM 1478 C C . LYS A 1 198 ? -2.83 1.431 10.227 1 96.31 198 LYS A C 1
ATOM 1480 O O . LYS A 1 198 ? -2.5 2.484 10.773 1 96.31 198 LYS A O 1
ATOM 1485 N N . THR A 1 199 ? -2.029 0.531 9.922 1 91.25 199 THR A N 1
ATOM 1486 C CA . THR A 1 199 ? -0.613 0.643 10.258 1 91.25 199 THR A CA 1
ATOM 1487 C C . THR A 1 199 ? 0.019 1.836 9.547 1 91.25 199 THR A C 1
ATOM 1489 O O . THR A 1 199 ? 0.872 2.523 10.109 1 91.25 199 THR A O 1
ATOM 1492 N N . LEU A 1 200 ? -0.458 2.09 8.391 1 88.56 200 LEU A N 1
ATOM 1493 C CA . LEU A 1 200 ? 0.129 3.145 7.566 1 88.56 200 LEU A CA 1
ATOM 1494 C C . LEU A 1 200 ? -0.424 4.508 7.961 1 88.56 200 LEU A C 1
ATOM 1496 O O . LEU A 1 200 ? 0.301 5.508 7.938 1 88.56 200 LEU A O 1
ATOM 1500 N N . THR A 1 201 ? -1.692 4.523 8.336 1 91.62 201 THR A N 1
ATOM 1501 C CA . THR A 1 201 ? -2.352 5.816 8.469 1 91.62 201 THR A CA 1
ATOM 1502 C C . THR A 1 201 ? -2.686 6.102 9.93 1 91.62 201 THR A C 1
ATOM 1504 O O . THR A 1 201 ? -3.027 7.23 10.289 1 91.62 201 THR A O 1
ATOM 1507 N N . ASN A 1 202 ? -2.617 5.105 10.742 1 90.5 202 ASN A N 1
ATOM 1508 C CA . ASN A 1 202 ? -3.027 5.188 12.141 1 90.5 202 ASN A CA 1
ATOM 1509 C C . ASN A 1 202 ? -4.52 5.484 12.273 1 90.5 202 ASN A C 1
ATOM 1511 O O . ASN A 1 202 ? -4.938 6.176 13.195 1 90.5 202 ASN A O 1
ATOM 1515 N N . ALA A 1 203 ? -5.266 5.109 11.258 1 95.12 203 ALA A N 1
ATOM 1516 C CA . ALA A 1 203 ? -6.723 5.211 11.297 1 95.12 203 ALA A CA 1
ATOM 1517 C C . ALA A 1 203 ? -7.363 3.84 11.5 1 95.12 203 ALA A C 1
ATOM 1519 O O . ALA A 1 203 ? -6.902 2.844 10.938 1 95.12 203 ALA A O 1
ATOM 1520 N N . ASP A 1 204 ? -8.344 3.781 12.344 1 97.12 204 ASP A N 1
ATOM 1521 C CA . ASP A 1 204 ? -9.164 2.574 12.422 1 97.12 204 ASP A CA 1
ATOM 1522 C C . ASP A 1 204 ? -10.188 2.533 11.289 1 97.12 204 ASP A C 1
ATOM 1524 O O . ASP A 1 204 ? -10.773 3.561 10.93 1 97.12 204 ASP A O 1
ATOM 1528 N N . ILE A 1 205 ? -10.391 1.395 10.781 1 98.25 205 ILE A N 1
ATOM 1529 C CA . ILE A 1 205 ? -11.219 1.277 9.586 1 98.25 205 ILE A CA 1
ATOM 1530 C C . ILE A 1 205 ? -12.25 0.165 9.773 1 98.25 205 ILE A C 1
ATOM 1532 O O . ILE A 1 205 ? -11.961 -0.85 10.414 1 98.25 205 ILE A O 1
ATOM 1536 N N . ALA A 1 206 ? -13.438 0.382 9.227 1 97.31 206 ALA A N 1
ATOM 1537 C CA . ALA A 1 206 ? -14.477 -0.641 9.227 1 97.31 206 ALA A CA 1
ATOM 1538 C C . ALA A 1 206 ? -15.203 -0.684 7.883 1 97.31 206 ALA A C 1
ATOM 1540 O O . ALA A 1 206 ? -15.359 0.345 7.223 1 97.31 206 ALA A O 1
ATOM 1541 N N . VAL A 1 207 ? -15.57 -1.844 7.52 1 96 207 VAL A N 1
ATOM 1542 C CA . VAL A 1 207 ? -16.422 -2.064 6.359 1 96 207 VAL A CA 1
ATOM 1543 C C . VAL A 1 207 ? -17.844 -2.385 6.82 1 96 207 VAL A C 1
ATOM 1545 O O . VAL A 1 207 ? -18.062 -3.32 7.598 1 96 207 VAL A O 1
ATOM 1548 N N . VAL A 1 208 ? -18.766 -1.593 6.324 1 94.81 208 VAL A N 1
ATOM 1549 C CA . VAL A 1 208 ? -20.172 -1.733 6.695 1 94.81 208 VAL A CA 1
ATOM 1550 C C . VAL A 1 208 ? -21.016 -1.954 5.445 1 94.81 208 VAL A C 1
ATOM 1552 O O . VAL A 1 208 ? -20.984 -1.14 4.52 1 94.81 208 VAL A O 1
ATOM 1555 N N . LEU A 1 209 ? -21.781 -3.01 5.5 1 93.56 209 LEU A N 1
ATOM 1556 C CA . LEU A 1 209 ? -22.656 -3.322 4.379 1 93.56 209 LEU A CA 1
ATOM 1557 C C . LEU A 1 209 ? -24.062 -2.797 4.629 1 93.56 209 LEU A C 1
ATOM 1559 O O . LEU A 1 209 ? -24.5 -2.705 5.777 1 93.56 209 LEU A O 1
ATOM 1563 N N . SER A 1 210 ? -24.703 -2.404 3.559 1 93.19 210 SER A N 1
ATOM 1564 C CA . SER A 1 210 ? -26.125 -2.107 3.602 1 93.19 210 SER A CA 1
ATOM 1565 C C . SER A 1 210 ? -26.953 -3.311 3.17 1 93.19 210 SER A C 1
ATOM 1567 O O . SER A 1 210 ? -26.75 -3.855 2.084 1 93.19 210 SER A O 1
ATOM 1569 N N . GLN A 1 211 ? -27.812 -3.73 3.996 1 89.38 211 GLN A N 1
ATOM 1570 C CA . GLN A 1 211 ? -28.656 -4.875 3.689 1 89.38 211 GLN A CA 1
ATOM 1571 C C . GLN A 1 211 ? -29.469 -4.637 2.418 1 89.38 211 GLN A C 1
ATOM 1573 O O . GLN A 1 211 ? -29.562 -5.52 1.563 1 89.38 211 GLN A O 1
ATOM 1578 N N . SER A 1 212 ? -30.016 -3.5 2.307 1 90.19 212 SER A N 1
ATOM 1579 C CA . SER A 1 212 ? -30.875 -3.148 1.173 1 90.19 212 SER A CA 1
ATOM 1580 C C . SER A 1 212 ? -30.062 -3.016 -0.109 1 90.19 212 SER A C 1
ATOM 1582 O O . SER A 1 212 ? -30.438 -3.568 -1.146 1 90.19 212 SER A O 1
ATOM 1584 N N . LEU A 1 213 ? -28.906 -2.41 -0.008 1 89.69 213 LEU A N 1
ATOM 1585 C CA . LEU A 1 213 ? -28.109 -2.154 -1.202 1 89.69 213 LEU A CA 1
ATOM 1586 C C . LEU A 1 213 ? -27.406 -3.424 -1.667 1 89.69 213 LEU A C 1
ATOM 1588 O O . LEU A 1 213 ? -27.266 -3.656 -2.871 1 89.69 213 LEU A O 1
ATOM 1592 N N . ALA A 1 214 ? -27 -4.242 -0.724 1 86.5 214 ALA A N 1
ATOM 1593 C CA . ALA A 1 214 ? -26.266 -5.465 -1.058 1 86.5 214 ALA A CA 1
ATOM 1594 C C . ALA A 1 214 ? -27.234 -6.609 -1.369 1 86.5 214 ALA A C 1
ATOM 1596 O O . ALA A 1 214 ? -26.797 -7.699 -1.754 1 86.5 214 ALA A O 1
ATOM 1597 N N . GLU A 1 215 ? -28.5 -6.387 -1.217 1 82 215 GLU A N 1
ATOM 1598 C CA . GLU A 1 215 ? -29.531 -7.383 -1.484 1 82 215 GLU A CA 1
ATOM 1599 C C . GLU A 1 215 ? -29.25 -8.688 -0.756 1 82 215 GLU A C 1
ATOM 1601 O O . GLU A 1 215 ? -29.297 -9.766 -1.356 1 82 215 GLU A O 1
ATOM 1606 N N . LEU A 1 216 ? -28.859 -8.5 0.435 1 79.44 216 LEU A N 1
ATOM 1607 C CA . LEU A 1 216 ? -28.562 -9.672 1.26 1 79.44 216 LEU A CA 1
ATOM 1608 C C . LEU A 1 216 ? -29.859 -10.312 1.76 1 79.44 216 LEU A C 1
ATOM 1610 O O . LEU A 1 216 ? -30.844 -9.617 1.994 1 79.44 216 LEU A O 1
ATOM 1614 N N . PRO A 1 217 ? -29.688 -11.633 1.771 1 73.19 217 PRO A N 1
ATOM 1615 C CA . PRO A 1 217 ? -30.859 -12.266 2.377 1 73.19 217 PRO A CA 1
ATOM 1616 C C . PRO A 1 217 ? -31.062 -11.875 3.84 1 73.19 217 PRO A C 1
ATOM 1618 O O . PRO A 1 217 ? -30.125 -11.383 4.48 1 73.19 217 PRO A O 1
ATOM 1621 N N . PRO A 1 218 ? -32.344 -12.055 4.199 1 72.31 218 PRO A N 1
ATOM 1622 C CA . PRO A 1 218 ? -32.594 -11.75 5.613 1 72.31 218 PRO A CA 1
ATOM 1623 C C . PRO A 1 218 ? -31.672 -12.539 6.555 1 72.31 218 PRO A C 1
ATOM 1625 O O . PRO A 1 218 ? -31.359 -13.703 6.285 1 72.31 218 PRO A O 1
ATOM 1628 N N . ARG A 1 219 ? -31.297 -11.797 7.543 1 72.69 219 ARG A N 1
ATOM 1629 C CA . ARG A 1 219 ? -30.312 -12.383 8.453 1 72.69 219 ARG A CA 1
ATOM 1630 C C . ARG A 1 219 ? -30.953 -13.445 9.344 1 72.69 219 ARG A C 1
ATOM 1632 O O . ARG A 1 219 ? -32.094 -13.273 9.797 1 72.69 219 ARG A O 1
ATOM 1639 N N . GLY A 1 220 ? -30.234 -14.586 9.258 1 63.94 220 GLY A N 1
ATOM 1640 C CA . GLY A 1 220 ? -30.672 -15.633 10.18 1 63.94 220 GLY A CA 1
ATOM 1641 C C . GLY A 1 220 ? -29.812 -15.719 11.422 1 63.94 220 GLY A C 1
ATOM 1642 O O . GLY A 1 220 ? -28.844 -14.961 11.57 1 63.94 220 GLY A O 1
ATOM 1643 N N . PRO A 1 221 ? -30.297 -16.688 12.219 1 65.5 221 PRO A N 1
ATOM 1644 C CA . PRO A 1 221 ? -29.484 -16.969 13.414 1 65.5 221 PRO A CA 1
ATOM 1645 C C . PRO A 1 221 ? -28.094 -17.484 13.078 1 65.5 221 PRO A C 1
ATOM 1647 O O . PRO A 1 221 ? -27.938 -18.25 12.117 1 65.5 221 PRO A O 1
ATOM 1650 N N . GLY A 1 222 ? -26.984 -16.656 13.336 1 63.34 222 GLY A N 1
ATOM 1651 C CA . GLY A 1 222 ? -25.625 -17.141 13.109 1 63.34 222 GLY A CA 1
ATOM 1652 C C . GLY A 1 222 ? -24.828 -16.266 12.156 1 63.34 222 GLY A C 1
ATOM 1653 O O . GLY A 1 222 ? -23.641 -16.484 11.977 1 63.34 222 GLY A O 1
ATOM 1654 N N . ASP A 1 223 ? -25.703 -15.445 11.422 1 68.19 223 ASP A N 1
ATOM 1655 C CA . ASP A 1 223 ? -24.984 -14.594 10.469 1 68.19 223 ASP A CA 1
ATOM 1656 C C . ASP A 1 223 ? -23.953 -13.727 11.18 1 68.19 223 ASP A C 1
ATOM 1658 O O . ASP A 1 223 ? -24.172 -13.273 12.305 1 68.19 223 ASP A O 1
ATOM 1662 N N . LYS A 1 224 ? -22.844 -13.742 10.531 1 66.94 224 LYS A N 1
ATOM 1663 C CA . LYS A 1 224 ? -21.75 -12.961 11.094 1 66.94 224 LYS A CA 1
ATOM 1664 C C . LYS A 1 224 ? -21.984 -11.461 10.914 1 66.94 224 LYS A C 1
ATOM 1666 O O . LYS A 1 224 ? -22.609 -11.039 9.93 1 66.94 224 LYS A O 1
ATOM 1671 N N . GLY A 1 225 ? -21.688 -10.789 11.883 1 76.88 225 GLY A N 1
ATOM 1672 C CA . GLY A 1 225 ? -21.734 -9.336 11.852 1 76.88 225 GLY A CA 1
ATOM 1673 C C . GLY A 1 225 ? -22.938 -8.766 12.594 1 76.88 225 GLY A C 1
ATOM 1674 O O . GLY A 1 225 ? -24.031 -9.328 12.547 1 76.88 225 GLY A O 1
ATOM 1675 N N . GLU A 1 226 ? -22.781 -7.773 13.344 1 83.5 226 GLU A N 1
ATOM 1676 C CA . GLU A 1 226 ? -23.844 -7.09 14.078 1 83.5 226 GLU A CA 1
ATOM 1677 C C . GLU A 1 226 ? -24.609 -6.133 13.164 1 83.5 226 GLU A C 1
ATOM 1679 O O . GLU A 1 226 ? -24.016 -5.445 12.336 1 83.5 226 GLU A O 1
ATOM 1684 N N . GLN A 1 227 ? -25.953 -6.191 13.328 1 88.75 227 GLN A N 1
ATOM 1685 C CA . GLN A 1 227 ? -26.797 -5.371 12.477 1 88.75 227 GLN A CA 1
ATOM 1686 C C . GLN A 1 227 ? -27.234 -4.094 13.195 1 88.75 227 GLN A C 1
ATOM 1688 O O . GLN A 1 227 ? -27.578 -4.125 14.383 1 88.75 227 GLN A O 1
ATOM 1693 N N . PHE A 1 228 ? -27.125 -3.047 12.461 1 91.12 228 PHE A N 1
ATOM 1694 C CA . PHE A 1 228 ? -27.562 -1.728 12.898 1 91.12 228 PHE A CA 1
ATOM 1695 C C . PHE A 1 228 ? -28.5 -1.097 11.867 1 91.12 228 PHE A C 1
ATOM 1697 O O . PHE A 1 228 ? -28.047 -0.367 10.984 1 91.12 228 PHE A O 1
ATOM 1704 N N . GLY A 1 229 ? -29.781 -1.393 12.047 1 89.44 229 GLY A N 1
ATOM 1705 C CA . GLY A 1 229 ? -30.688 -0.964 11 1 89.44 229 GLY A CA 1
ATOM 1706 C C . GLY A 1 229 ? -30.422 -1.625 9.664 1 89.44 229 GLY A C 1
ATOM 1707 O O . GLY A 1 229 ? -30.391 -2.854 9.57 1 89.44 229 GLY A O 1
ATOM 1708 N N . ASP A 1 230 ? -30.078 -0.839 8.711 1 91.38 230 ASP A N 1
ATOM 1709 C CA . ASP A 1 230 ? -29.797 -1.348 7.371 1 91.38 230 ASP A CA 1
ATOM 1710 C C . ASP A 1 230 ? -28.312 -1.725 7.23 1 91.38 230 ASP A C 1
ATOM 1712 O O . ASP A 1 230 ? -27.922 -2.312 6.227 1 91.38 230 ASP A O 1
ATOM 1716 N N . LEU A 1 231 ? -27.641 -1.391 8.273 1 92.12 231 LEU A N 1
ATOM 1717 C CA . LEU A 1 231 ? -26.188 -1.558 8.156 1 92.12 231 LEU A CA 1
ATOM 1718 C C . LEU A 1 231 ? -25.719 -2.793 8.922 1 92.12 231 LEU A C 1
ATOM 1720 O O . LEU A 1 231 ? -26.234 -3.086 10.008 1 92.12 231 LEU A O 1
ATOM 1724 N N . ILE A 1 232 ? -24.797 -3.479 8.305 1 91.19 232 ILE A N 1
ATOM 1725 C CA . ILE A 1 232 ? -24.172 -4.652 8.906 1 91.19 232 ILE A CA 1
ATOM 1726 C C . ILE A 1 232 ? -22.672 -4.457 8.984 1 91.19 232 ILE A C 1
ATOM 1728 O O . ILE A 1 232 ? -22.016 -4.219 7.969 1 91.19 232 ILE A O 1
ATOM 1732 N N . ALA A 1 233 ? -22.172 -4.523 10.148 1 91.44 233 ALA A N 1
ATOM 1733 C CA . ALA A 1 233 ? -20.719 -4.434 10.32 1 91.44 233 ALA A CA 1
ATOM 1734 C C . ALA A 1 233 ? -20.031 -5.723 9.867 1 91.44 233 ALA A C 1
ATOM 1736 O O . ALA A 1 233 ? -20.188 -6.766 10.508 1 91.44 233 ALA A O 1
ATOM 1737 N N . LEU A 1 234 ? -19.25 -5.641 8.82 1 90.06 234 LEU A N 1
ATOM 1738 C CA . LEU A 1 234 ? -18.656 -6.828 8.219 1 90.06 234 LEU A CA 1
ATOM 1739 C C . LEU A 1 234 ? -17.25 -7.062 8.766 1 90.06 234 LEU A C 1
ATOM 1741 O O . LEU A 1 234 ? -16.891 -8.188 9.109 1 90.06 234 LEU A O 1
ATOM 1745 N N . ALA A 1 235 ? -16.406 -6.047 8.766 1 93 235 ALA A N 1
ATOM 1746 C CA . ALA A 1 235 ? -15.016 -6.117 9.195 1 93 235 ALA A CA 1
ATOM 1747 C C . ALA A 1 235 ? -14.578 -4.805 9.844 1 93 235 ALA A C 1
ATOM 1749 O O . ALA A 1 235 ? -15.047 -3.73 9.461 1 93 235 ALA A O 1
ATOM 1750 N N . SER A 1 236 ? -13.742 -4.938 10.836 1 95.44 236 SER A N 1
ATOM 1751 C CA . SER A 1 236 ? -13.266 -3.74 11.523 1 95.44 236 SER A CA 1
ATOM 1752 C C . SER A 1 236 ? -11.914 -3.982 12.18 1 95.44 236 SER A C 1
ATOM 1754 O O . SER A 1 236 ? -11.602 -5.109 12.57 1 95.44 236 SER A O 1
ATOM 1756 N N . THR A 1 237 ? -11.102 -2.922 12.195 1 97.44 237 THR A N 1
ATOM 1757 C CA . THR A 1 237 ? -9.836 -2.982 12.922 1 97.44 237 THR A CA 1
ATOM 1758 C C . THR A 1 237 ? -10.055 -2.709 14.406 1 97.44 237 THR A C 1
ATOM 1760 O O . THR A 1 237 ? -9.164 -2.959 15.227 1 97.44 237 THR A O 1
ATOM 1763 N N . ASP A 1 238 ? -11.18 -2.203 14.773 1 95.88 238 ASP A N 1
ATOM 1764 C CA . ASP A 1 238 ? -11.586 -1.914 16.156 1 95.88 238 ASP A CA 1
ATOM 1765 C C . ASP A 1 238 ? -13.102 -2.07 16.312 1 95.88 238 ASP A C 1
ATOM 1767 O O . ASP A 1 238 ? -13.844 -1.094 16.234 1 95.88 238 ASP A O 1
ATOM 1771 N N . THR A 1 239 ? -13.516 -3.236 16.672 1 94.06 239 THR A N 1
ATOM 1772 C CA . THR A 1 239 ? -14.93 -3.598 16.672 1 94.06 239 THR A CA 1
ATOM 1773 C C . THR A 1 239 ? -15.695 -2.787 17.703 1 94.06 239 THR A C 1
ATOM 1775 O O . THR A 1 239 ? -16.734 -2.209 17.406 1 94.06 239 THR A O 1
ATOM 1778 N N . PRO A 1 240 ? -15.211 -2.682 18.906 1 93.88 240 PRO A N 1
ATOM 1779 C CA . PRO A 1 240 ? -15.945 -1.896 19.906 1 93.88 240 PRO A CA 1
ATOM 1780 C C . PRO A 1 240 ? -16.141 -0.44 19.484 1 93.88 240 PRO A C 1
ATOM 1782 O O . PRO A 1 240 ? -17.219 0.125 19.672 1 93.88 240 PRO A O 1
ATOM 1785 N N . LEU A 1 241 ? -15.148 0.103 18.922 1 92.94 241 LEU A N 1
ATOM 1786 C CA . LEU A 1 241 ? -15.227 1.492 18.484 1 92.94 241 LEU A CA 1
ATOM 1787 C C . LEU A 1 241 ? -16.328 1.674 17.438 1 92.94 241 LEU A C 1
ATOM 1789 O O . LEU A 1 241 ? -17.188 2.537 17.594 1 92.94 241 LEU A O 1
ATOM 1793 N N . PHE A 1 242 ? -16.344 0.839 16.484 1 94.94 242 PHE A N 1
ATOM 1794 C CA . PHE A 1 242 ? -17.25 1.036 15.375 1 94.94 242 PHE A CA 1
ATOM 1795 C C . PHE A 1 242 ? -18.672 0.596 15.75 1 94.94 242 PHE A C 1
ATOM 1797 O O . PHE A 1 242 ? -19.641 1.148 15.25 1 94.94 242 PHE A O 1
ATOM 1804 N N . THR A 1 243 ? -18.781 -0.382 16.609 1 93.94 243 THR A N 1
ATOM 1805 C CA . THR A 1 243 ? -20.109 -0.743 17.125 1 93.94 243 THR A CA 1
ATOM 1806 C C . THR A 1 243 ? -20.75 0.442 17.844 1 93.94 243 THR A C 1
ATOM 1808 O O . THR A 1 243 ? -21.938 0.723 17.641 1 93.94 243 THR A O 1
ATOM 1811 N N . GLY A 1 244 ? -19.969 1.1 18.641 1 91.69 244 GLY A N 1
ATOM 1812 C CA . GLY A 1 244 ? -20.453 2.293 19.297 1 91.69 244 GLY A CA 1
ATOM 1813 C C . GLY A 1 244 ? -20.859 3.391 18.344 1 91.69 244 GLY A C 1
ATOM 1814 O O . GLY A 1 244 ? -21.922 3.994 18.5 1 91.69 244 GLY A O 1
ATOM 1815 N N . LEU A 1 245 ? -20.109 3.609 17.375 1 92.12 245 LEU A N 1
ATOM 1816 C CA . LEU A 1 245 ? -20.375 4.66 16.391 1 92.12 245 LEU A CA 1
ATOM 1817 C C . LEU A 1 245 ? -21.625 4.348 15.578 1 92.12 245 LEU A C 1
ATOM 1819 O O . LEU A 1 245 ? -22.391 5.25 15.25 1 92.12 245 LEU A O 1
ATOM 1823 N N . LEU A 1 246 ? -21.734 3.121 15.258 1 93.31 246 LEU A N 1
ATOM 1824 C CA . LEU A 1 246 ? -22.906 2.701 14.492 1 93.31 246 LEU A CA 1
ATOM 1825 C C . LEU A 1 246 ? -24.172 2.807 15.336 1 93.31 246 LEU A C 1
ATOM 1827 O O . LEU A 1 246 ? -25.203 3.242 14.852 1 93.31 246 LEU A O 1
ATOM 1831 N N . ARG A 1 247 ? -24.031 2.449 16.547 1 91.56 247 ARG A N 1
ATOM 1832 C CA . ARG A 1 247 ? -25.156 2.529 17.453 1 91.56 247 ARG A CA 1
ATOM 1833 C C . ARG A 1 247 ? -25.609 3.975 17.656 1 91.56 247 ARG A C 1
ATOM 1835 O O . ARG A 1 247 ? -26.797 4.262 17.719 1 91.56 247 ARG A O 1
ATOM 1842 N N . ASP A 1 248 ? -24.641 4.902 17.672 1 88.38 248 ASP A N 1
ATOM 1843 C CA . ASP A 1 248 ? -24.922 6.316 17.906 1 88.38 248 ASP A CA 1
ATOM 1844 C C . ASP A 1 248 ? -25.375 7.016 16.625 1 88.38 248 ASP A C 1
ATOM 1846 O O . ASP A 1 248 ? -25.734 8.188 16.656 1 88.38 248 ASP A O 1
ATOM 1850 N N . GLY A 1 249 ? -25.266 6.285 15.539 1 88.31 249 GLY A N 1
ATOM 1851 C CA . GLY A 1 249 ? -25.703 6.852 14.273 1 88.31 249 GLY A CA 1
ATOM 1852 C C . GLY A 1 249 ? -24.688 7.773 13.648 1 88.31 249 GLY A C 1
ATOM 1853 O O . GLY A 1 249 ? -25.016 8.586 12.789 1 88.31 249 GLY A O 1
ATOM 1854 N N . ALA A 1 250 ? -23.469 7.656 14.133 1 87.56 250 ALA A N 1
ATOM 1855 C CA . ALA A 1 250 ? -22.406 8.516 13.617 1 87.56 250 ALA A CA 1
ATOM 1856 C C . ALA A 1 250 ? -21.969 8.07 12.227 1 87.56 250 ALA A C 1
ATOM 1858 O O . ALA A 1 250 ? -21.438 8.867 11.445 1 87.56 250 ALA A O 1
ATOM 1859 N N . ILE A 1 251 ? -22.156 6.844 11.977 1 90.31 251 ILE A N 1
ATOM 1860 C CA . ILE A 1 251 ? -21.859 6.293 10.656 1 90.31 251 ILE A CA 1
ATOM 1861 C C . ILE A 1 251 ? -23.172 6.016 9.914 1 90.31 251 ILE A C 1
ATOM 1863 O O . ILE A 1 251 ? -24 5.234 10.383 1 90.31 251 ILE A O 1
ATOM 1867 N N . ARG A 1 252 ? -23.359 6.711 8.859 1 87.19 252 ARG A N 1
ATOM 1868 C CA . ARG A 1 252 ? -24.531 6.543 8.023 1 87.19 252 ARG A CA 1
ATOM 1869 C C . ARG A 1 252 ? -24.156 6.25 6.578 1 87.19 252 ARG A C 1
ATOM 1871 O O . ARG A 1 252 ? -23 6.43 6.191 1 87.19 252 ARG A O 1
ATOM 1878 N N . LEU A 1 253 ? -25.125 5.785 5.891 1 91.12 253 LEU A N 1
ATOM 1879 C CA . LEU A 1 253 ? -24.906 5.512 4.473 1 91.12 253 LEU A CA 1
ATOM 1880 C C . LEU A 1 253 ? -24.625 6.797 3.707 1 91.12 253 LEU A C 1
ATOM 1882 O O . LEU A 1 253 ? -25.375 7.773 3.83 1 91.12 253 LEU A O 1
ATOM 1886 N N . ALA A 1 254 ? -23.516 6.832 3.055 1 92.69 254 ALA A N 1
ATOM 1887 C CA . ALA A 1 254 ? -23.109 7.988 2.256 1 92.69 254 ALA A CA 1
ATOM 1888 C C . ALA A 1 254 ? -22.781 7.578 0.822 1 92.69 254 ALA A C 1
ATOM 1890 O O . ALA A 1 254 ? -22.125 6.562 0.597 1 92.69 254 ALA A O 1
ATOM 1891 N N . ARG A 1 255 ? -23.219 8.375 -0.147 1 93.19 255 ARG A N 1
ATOM 1892 C CA . ARG A 1 255 ? -23 8.07 -1.557 1 93.19 255 ARG A CA 1
ATOM 1893 C C . ARG A 1 255 ? -21.734 8.75 -2.07 1 93.19 255 ARG A C 1
ATOM 1895 O O . ARG A 1 255 ? -21.297 8.492 -3.195 1 93.19 255 ARG A O 1
ATOM 1902 N N . THR A 1 256 ? -21.297 9.656 -1.248 1 94.19 256 THR A N 1
ATOM 1903 C CA . THR A 1 256 ? -20.031 10.32 -1.55 1 94.19 256 THR A CA 1
ATOM 1904 C C . THR A 1 256 ? -19.125 10.336 -0.324 1 94.19 256 THR A C 1
ATOM 1906 O O . THR A 1 256 ? -19.562 10.008 0.782 1 94.19 256 THR A O 1
ATOM 1909 N N . ARG A 1 257 ? -17.906 10.625 -0.543 1 94.75 257 ARG A N 1
ATOM 1910 C CA . ARG A 1 257 ? -16.953 10.734 0.567 1 94.75 257 ARG A CA 1
ATOM 1911 C C . ARG A 1 257 ? -17.344 11.875 1.501 1 94.75 257 ARG A C 1
ATOM 1913 O O . ARG A 1 257 ? -17.562 13 1.053 1 94.75 257 ARG A O 1
ATOM 1920 N N . GLU A 1 258 ? -17.438 11.609 2.758 1 94.75 258 GLU A N 1
ATOM 1921 C CA . GLU A 1 258 ? -17.766 12.594 3.781 1 94.75 258 GLU A CA 1
ATOM 1922 C C . GLU A 1 258 ? -16.781 12.539 4.941 1 94.75 258 GLU A C 1
ATOM 1924 O O . GLU A 1 258 ? -16.391 11.453 5.383 1 94.75 258 GLU A O 1
ATOM 1929 N N . ILE A 1 259 ? -16.391 13.695 5.344 1 93.5 259 ILE A N 1
ATOM 1930 C CA . ILE A 1 259 ? -15.531 13.812 6.512 1 93.5 259 ILE A CA 1
ATOM 1931 C C . ILE A 1 259 ? -16.219 14.648 7.586 1 93.5 259 ILE A C 1
ATOM 1933 O O . ILE A 1 259 ? -16.703 15.758 7.312 1 93.5 259 ILE A O 1
ATOM 1937 N N . SER A 1 260 ? -16.359 14.117 8.766 1 89.5 260 SER A N 1
ATOM 1938 C CA . SER A 1 260 ? -17 14.82 9.875 1 89.5 260 SER A CA 1
ATOM 1939 C C . SER A 1 260 ? -16.141 14.773 11.133 1 89.5 260 SER A C 1
ATOM 1941 O O . SER A 1 260 ? -15.461 13.773 11.391 1 89.5 260 SER A O 1
ATOM 1943 N N . PRO A 1 261 ? -16.219 15.875 11.844 1 85.75 261 PRO A N 1
ATOM 1944 C CA . PRO A 1 261 ? -15.508 15.836 13.125 1 85.75 261 PRO A CA 1
ATOM 1945 C C . PRO A 1 261 ? -16.109 14.852 14.117 1 85.75 261 PRO A C 1
ATOM 1947 O O . PRO A 1 261 ? -17.328 14.609 14.086 1 85.75 261 PRO A O 1
ATOM 1950 N N . TYR A 1 262 ? -15.203 14.234 14.781 1 82.81 262 TYR A N 1
ATOM 1951 C CA . TYR A 1 262 ? -15.625 13.258 15.781 1 82.81 262 TYR A CA 1
ATOM 1952 C C . TYR A 1 262 ? -14.836 13.43 17.078 1 82.81 262 TYR A C 1
ATOM 1954 O O . TYR A 1 262 ? -13.648 13.758 17.047 1 82.81 262 TYR A O 1
ATOM 1962 N N . ARG A 1 263 ? -15.516 13.547 18.219 1 79.44 263 ARG A N 1
ATOM 1963 C CA . ARG A 1 263 ? -14.859 13.625 19.516 1 79.44 263 ARG A CA 1
ATOM 1964 C C . ARG A 1 263 ? -15.086 12.352 20.312 1 79.44 263 ARG A C 1
ATOM 1966 O O . ARG A 1 263 ? -16.219 11.867 20.422 1 79.44 263 ARG A O 1
ATOM 1973 N N . ILE A 1 264 ? -13.977 11.656 20.516 1 64.25 264 ILE A N 1
ATOM 1974 C CA . ILE A 1 264 ? -14.055 10.508 21.406 1 64.25 264 ILE A CA 1
ATOM 1975 C C . ILE A 1 264 ? -13.109 10.711 22.594 1 64.25 264 ILE A C 1
ATOM 1977 O O . ILE A 1 264 ? -11.906 10.898 22.406 1 64.25 264 ILE A O 1
ATOM 1981 N N . GLY A 1 265 ? -13.602 10.461 23.875 1 61.69 265 GLY A N 1
ATOM 1982 C CA . GLY A 1 265 ? -12.805 10.508 25.094 1 61.69 265 GLY A CA 1
ATOM 1983 C C . GLY A 1 265 ? -12.023 11.797 25.234 1 61.69 265 GLY A C 1
ATOM 1984 O O . GLY A 1 265 ? -10.891 11.789 25.734 1 61.69 265 GLY A O 1
ATOM 1985 N N . GLY A 1 266 ? -12.531 12.883 24.641 1 64 266 GLY A N 1
ATOM 1986 C CA . GLY A 1 266 ? -11.836 14.148 24.812 1 64 266 GLY A CA 1
ATOM 1987 C C . GLY A 1 266 ? -10.891 14.469 23.672 1 64 266 GLY A C 1
ATOM 1988 O O . GLY A 1 266 ? -10.383 15.586 23.578 1 64 266 GLY A O 1
ATOM 1989 N N . GLU A 1 267 ? -10.625 13.477 22.891 1 68.31 267 GLU A N 1
ATOM 1990 C CA . GLU A 1 267 ? -9.719 13.727 21.781 1 68.31 267 GLU A CA 1
ATOM 1991 C C . GLU A 1 267 ? -10.5 14.109 20.516 1 68.31 267 GLU A C 1
ATOM 1993 O O . GLU A 1 267 ? -11.617 13.641 20.312 1 68.31 267 GLU A O 1
ATOM 1998 N N . THR A 1 268 ? -9.93 15.133 19.922 1 77.12 268 THR A N 1
ATOM 1999 C CA . THR A 1 268 ? -10.539 15.516 18.641 1 77.12 268 THR A CA 1
ATOM 2000 C C . THR A 1 268 ? -10.102 14.57 17.531 1 77.12 268 THR A C 1
ATOM 2002 O O . THR A 1 268 ? -8.961 14.102 17.516 1 77.12 268 THR A O 1
ATOM 2005 N N . GLY A 1 269 ? -11.117 14.094 16.766 1 86.62 269 GLY A N 1
ATOM 2006 C CA . GLY A 1 269 ? -10.852 13.25 15.609 1 86.62 269 GLY A CA 1
ATOM 2007 C C . GLY A 1 269 ? -11.805 13.492 14.453 1 86.62 269 GLY A C 1
ATOM 2008 O O . GLY A 1 269 ? -12.453 14.539 14.383 1 86.62 269 GLY A O 1
ATOM 2009 N N . ALA A 1 270 ? -11.695 12.648 13.523 1 92.19 270 ALA A N 1
ATOM 2010 C CA . ALA A 1 270 ? -12.57 12.75 12.359 1 92.19 270 ALA A CA 1
ATOM 2011 C C . ALA A 1 270 ? -13.031 11.367 11.898 1 92.19 270 ALA A C 1
ATOM 2013 O O . ALA A 1 270 ? -12.359 10.367 12.156 1 92.19 270 ALA A O 1
ATOM 2014 N N . ILE A 1 271 ? -14.211 11.344 11.344 1 94.88 271 ILE A N 1
ATOM 2015 C CA . ILE A 1 271 ? -14.781 10.148 10.719 1 94.88 271 ILE A CA 1
ATOM 2016 C C . ILE A 1 271 ? -14.875 10.352 9.211 1 94.88 271 ILE A C 1
ATOM 2018 O O . ILE A 1 271 ? -15.375 11.383 8.75 1 94.88 271 ILE A O 1
ATOM 2022 N N . LEU A 1 272 ? -14.289 9.516 8.539 1 96.56 272 LEU A N 1
ATOM 2023 C CA . LEU A 1 272 ? -14.43 9.445 7.09 1 96.56 272 LEU A CA 1
ATOM 2024 C C . LEU A 1 272 ? -15.391 8.336 6.691 1 96.56 272 LEU A C 1
ATOM 2026 O O . LEU A 1 272 ? -15.305 7.215 7.203 1 96.56 272 LEU A O 1
ATOM 2030 N N . VAL A 1 273 ? -16.375 8.68 5.859 1 96.81 273 VAL A N 1
ATOM 2031 C CA . VAL A 1 273 ? -17.266 7.676 5.281 1 96.81 273 VAL A CA 1
ATOM 2032 C C . VAL A 1 273 ? -17.219 7.77 3.758 1 96.81 273 VAL A C 1
ATOM 2034 O O . VAL A 1 273 ? -17.328 8.859 3.193 1 96.81 273 VAL A O 1
ATOM 2037 N N . GLN A 1 274 ? -17.016 6.664 3.139 1 97.19 274 GLN A N 1
ATOM 2038 C CA . GLN A 1 274 ? -17.016 6.625 1.68 1 97.19 274 GLN A CA 1
ATOM 2039 C C . GLN A 1 274 ? -17.75 5.391 1.159 1 97.19 274 GLN A C 1
ATOM 2041 O O . GLN A 1 274 ? -17.875 4.391 1.87 1 97.19 274 GLN A O 1
ATOM 2046 N N . PRO A 1 275 ? -18.219 5.48 -0.054 1 97 275 PRO A N 1
ATOM 2047 C CA . PRO A 1 275 ? -18.969 4.344 -0.601 1 97 275 PRO A CA 1
ATOM 2048 C C . PRO A 1 275 ? -18.094 3.107 -0.793 1 97 275 PRO A C 1
ATOM 2050 O O . PRO A 1 275 ? -16.906 3.227 -1.14 1 97 275 PRO A O 1
ATOM 2053 N N . LEU A 1 276 ? -18.625 2.02 -0.505 1 96.19 276 LEU A N 1
ATOM 2054 C CA . LEU A 1 276 ? -18.047 0.72 -0.841 1 96.19 276 LEU A CA 1
ATOM 2055 C C . LEU A 1 276 ? -18.672 0.168 -2.119 1 96.19 276 LEU A C 1
ATOM 2057 O O . LEU A 1 276 ? -19.875 -0.092 -2.166 1 96.19 276 LEU A O 1
ATOM 2061 N N . ILE A 1 277 ? -17.844 -0.017 -3.094 1 95.56 277 ILE A N 1
ATOM 2062 C CA . ILE A 1 277 ? -18.328 -0.433 -4.406 1 95.56 277 ILE A CA 1
ATOM 2063 C C . ILE A 1 277 ? -17.875 -1.861 -4.695 1 95.56 277 ILE A C 1
ATOM 2065 O O . ILE A 1 277 ? -16.734 -2.23 -4.387 1 95.56 277 ILE A O 1
ATOM 2069 N N . ASP A 1 278 ? -18.75 -2.635 -5.219 1 95.06 278 ASP A N 1
ATOM 2070 C CA . ASP A 1 278 ? -18.375 -4.008 -5.547 1 95.06 278 ASP A CA 1
ATOM 2071 C C . ASP A 1 278 ? -17.75 -4.09 -6.934 1 95.06 278 ASP A C 1
ATOM 2073 O O . ASP A 1 278 ? -17.469 -3.062 -7.559 1 95.06 278 ASP A O 1
ATOM 2077 N N . PHE A 1 279 ? -17.438 -5.281 -7.449 1 96.25 279 PHE A N 1
ATOM 2078 C CA . PHE A 1 279 ? -16.703 -5.504 -8.695 1 96.25 279 PHE A CA 1
ATOM 2079 C C . PHE A 1 279 ? -17.469 -4.906 -9.875 1 96.25 279 PHE A C 1
ATOM 2081 O O . PHE A 1 279 ? -16.859 -4.559 -10.891 1 96.25 279 PHE A O 1
ATOM 2088 N N . SER A 1 280 ? -18.781 -4.754 -9.75 1 94.38 280 SER A N 1
ATOM 2089 C CA . SER A 1 280 ? -19.625 -4.316 -10.859 1 94.38 280 SER A CA 1
ATOM 2090 C C . SER A 1 280 ? -19.859 -2.811 -10.82 1 94.38 280 SER A C 1
ATOM 2092 O O . SER A 1 280 ? -20.547 -2.26 -11.68 1 94.38 280 SER A O 1
ATOM 2094 N N . GLY A 1 281 ? -19.422 -2.16 -9.805 1 94.38 281 GLY A N 1
ATOM 2095 C CA . GLY A 1 281 ? -19.594 -0.719 -9.688 1 94.38 281 GLY A CA 1
ATOM 2096 C C . GLY A 1 281 ? -20.766 -0.323 -8.828 1 94.38 281 GLY A C 1
ATOM 2097 O O . GLY A 1 281 ? -21.047 0.866 -8.648 1 94.38 281 GLY A O 1
ATOM 2098 N N . ARG A 1 282 ? -21.422 -1.215 -8.266 1 93.88 282 ARG A N 1
ATOM 2099 C CA . ARG A 1 282 ? -22.578 -0.944 -7.418 1 93.88 282 ARG A CA 1
ATOM 2100 C C . ARG A 1 282 ? -22.156 -0.68 -5.977 1 93.88 282 ARG A C 1
ATOM 2102 O O . ARG A 1 282 ? -21.281 -1.361 -5.445 1 93.88 282 ARG A O 1
ATOM 2109 N N . MET A 1 283 ? -22.859 0.221 -5.438 1 95.38 283 MET A N 1
ATOM 2110 C CA . MET A 1 283 ? -22.625 0.488 -4.023 1 95.38 283 MET A CA 1
ATOM 2111 C C . MET A 1 283 ? -23.281 -0.571 -3.148 1 95.38 283 MET A C 1
ATOM 2113 O O . MET A 1 283 ? -24.469 -0.857 -3.307 1 95.38 283 MET A O 1
ATOM 2117 N N . ILE A 1 284 ? -22.531 -1.09 -2.225 1 94.62 284 ILE A N 1
ATOM 2118 C CA . ILE A 1 284 ? -23.078 -2.16 -1.396 1 94.62 284 ILE A CA 1
ATOM 2119 C C . ILE A 1 284 ? -22.984 -1.774 0.077 1 94.62 284 ILE A C 1
ATOM 2121 O O . ILE A 1 284 ? -23.422 -2.521 0.953 1 94.62 284 ILE A O 1
ATOM 2125 N N . GLY A 1 285 ? -22.422 -0.631 0.371 1 95.62 285 GLY A N 1
ATOM 2126 C CA . GLY A 1 285 ? -22.234 -0.138 1.727 1 95.62 285 GLY A CA 1
ATOM 2127 C C . GLY A 1 285 ? -21.234 1.004 1.819 1 95.62 285 GLY A C 1
ATOM 2128 O O . GLY A 1 285 ? -21.156 1.83 0.909 1 95.62 285 GLY A O 1
ATOM 2129 N N . ASN A 1 286 ? -20.625 1.04 2.988 1 96.81 286 ASN A N 1
ATOM 2130 C CA . ASN A 1 286 ? -19.641 2.09 3.201 1 96.81 286 ASN A CA 1
ATOM 2131 C C . ASN A 1 286 ? -18.375 1.545 3.871 1 96.81 286 ASN A C 1
ATOM 2133 O O . ASN A 1 286 ? -18.406 0.462 4.457 1 96.81 286 ASN A O 1
ATOM 2137 N N . ILE A 1 287 ? -17.328 2.238 3.65 1 97.75 287 ILE A N 1
ATOM 2138 C CA . ILE A 1 287 ? -16.125 2.113 4.465 1 97.75 287 ILE A CA 1
ATOM 2139 C C . ILE A 1 287 ? -15.984 3.342 5.359 1 97.75 287 ILE A C 1
ATOM 2141 O O . ILE A 1 287 ? -16.094 4.477 4.891 1 97.75 287 ILE A O 1
ATOM 2145 N N . ALA A 1 288 ? -15.828 3.072 6.605 1 97.5 288 ALA A N 1
ATOM 2146 C CA . ALA A 1 288 ? -15.664 4.148 7.578 1 97.5 288 ALA A CA 1
ATOM 2147 C C . ALA A 1 288 ? -14.266 4.117 8.195 1 97.5 288 ALA A C 1
ATOM 2149 O O . ALA A 1 288 ? -13.727 3.045 8.477 1 97.5 288 ALA A O 1
ATOM 2150 N N . ALA A 1 289 ? -13.688 5.262 8.359 1 97.69 289 ALA A N 1
ATOM 2151 C CA . ALA A 1 289 ? -12.391 5.395 9.016 1 97.69 289 ALA A CA 1
ATOM 2152 C C . ALA A 1 289 ? -12.422 6.469 10.094 1 97.69 289 ALA A C 1
ATOM 2154 O O . ALA A 1 289 ? -13.062 7.508 9.93 1 97.69 289 ALA A O 1
ATOM 2155 N N . VAL A 1 290 ? -11.773 6.125 11.18 1 95.44 290 VAL A N 1
ATOM 2156 C CA . VAL A 1 290 ? -11.695 7.051 12.305 1 95.44 290 VAL A CA 1
ATOM 2157 C C . VAL A 1 290 ? -10.227 7.305 12.656 1 95.44 290 VAL A C 1
ATOM 2159 O O . VAL A 1 290 ? -9.438 6.363 12.758 1 95.44 290 VAL A O 1
ATOM 2162 N N . LYS A 1 291 ? -9.891 8.477 12.766 1 91.94 291 LYS A N 1
ATOM 2163 C CA . LYS A 1 291 ? -8.539 8.852 13.188 1 91.94 291 LYS A CA 1
ATOM 2164 C C . LYS A 1 291 ? -8.586 9.93 14.266 1 91.94 291 LYS A C 1
ATOM 2166 O O . LYS A 1 291 ? -9.375 10.867 14.188 1 91.94 291 LYS A O 1
ATOM 2171 N N . SER A 1 292 ? -7.754 9.664 15.297 1 86.06 292 SER A N 1
ATOM 2172 C CA . SER A 1 292 ? -7.613 10.656 16.359 1 86.06 292 SER A CA 1
ATOM 2173 C C . SER A 1 292 ? -6.402 11.555 16.125 1 86.06 292 SER A C 1
ATOM 2175 O O . SER A 1 292 ? -5.355 11.086 15.664 1 86.06 292 SER A O 1
ATOM 2177 N N . PHE A 1 293 ? -6.598 12.703 16.156 1 75.12 293 PHE A N 1
ATOM 2178 C CA . PHE A 1 293 ? -5.504 13.648 16 1 75.12 293 PHE A CA 1
ATOM 2179 C C . PHE A 1 293 ? -4.988 14.109 17.359 1 75.12 293 PHE A C 1
ATOM 2181 O O . PHE A 1 293 ? -5.656 14.875 18.047 1 75.12 293 PHE A O 1
ATOM 2188 N N . ALA A 1 294 ? -4.102 13.078 18.078 1 56.94 294 ALA A N 1
ATOM 2189 C CA . ALA A 1 294 ? -3.561 13.469 19.375 1 56.94 294 ALA A CA 1
ATOM 2190 C C . ALA A 1 294 ? -3.266 14.969 19.422 1 56.94 294 ALA A C 1
ATOM 2192 O O . ALA A 1 294 ? -2.789 15.477 20.438 1 56.94 294 ALA A O 1
ATOM 2193 N N . SER A 1 295 ? -3.113 15.453 18.453 1 51.72 295 SER A N 1
ATOM 2194 C CA . SER A 1 295 ? -2.529 16.781 18.625 1 51.72 295 SER A CA 1
ATOM 2195 C C . SER A 1 295 ? -2.988 17.422 19.938 1 51.72 295 SER A C 1
ATOM 2197 O O . SER A 1 295 ? -2.174 17.953 20.688 1 51.72 295 SER A O 1
ATOM 2199 N N . HIS A 1 296 ? -3.938 18.5 19.453 1 50.59 296 HIS A N 1
ATOM 2200 C CA . HIS A 1 296 ? -4.223 19.938 19.359 1 50.59 296 HIS A CA 1
ATOM 2201 C C . HIS A 1 296 ? -4.82 20.453 20.672 1 50.59 296 HIS A C 1
ATOM 2203 O O . HIS A 1 296 ? -4.633 21.625 21.016 1 50.59 296 HIS A O 1
ATOM 2209 N N . GLY A 1 297 ? -5.176 19.438 21.266 1 54 297 GLY A N 1
ATOM 2210 C CA . GLY A 1 297 ? -5.844 20.062 22.391 1 54 297 GLY A CA 1
ATOM 2211 C C . GLY A 1 297 ? -4.883 20.734 23.359 1 54 297 GLY A C 1
ATOM 2212 O O . GLY A 1 297 ? -4.953 21.938 23.578 1 54 297 GLY A O 1
ATOM 2213 N N . ALA A 1 298 ? -3.967 19.75 23.781 1 56.28 298 ALA A N 1
ATOM 2214 C CA . ALA A 1 298 ? -3.15 20.344 24.844 1 56.28 298 ALA A CA 1
ATOM 2215 C C . ALA A 1 298 ? -2.154 21.344 24.281 1 56.28 298 ALA A C 1
ATOM 2217 O O . ALA A 1 298 ? -1.958 22.422 24.844 1 56.28 298 ALA A O 1
ATOM 2218 N N . ALA A 1 299 ? -1.58 20.906 23.109 1 59.81 299 ALA A N 1
ATOM 2219 C CA . ALA A 1 299 ? -0.609 21.828 22.531 1 59.81 299 ALA A CA 1
ATOM 2220 C C . ALA A 1 299 ? -1.29 23.109 22.047 1 59.81 299 ALA A C 1
ATOM 2222 O O . ALA A 1 299 ? -0.757 24.203 22.203 1 59.81 299 ALA A O 1
ATOM 2223 N N . LEU A 1 300 ? -2.463 22.859 21.531 1 65.31 300 LEU A N 1
ATOM 2224 C CA . LEU A 1 300 ? -3.227 24.016 21.078 1 65.31 300 LEU A CA 1
ATOM 2225 C C . LEU A 1 300 ? -3.67 24.859 22.266 1 65.31 300 LEU A C 1
ATOM 2227 O O . LEU A 1 300 ? -3.598 26.094 22.219 1 65.31 300 LEU A O 1
ATOM 2231 N N . GLN A 1 301 ? -4.012 24.172 23.328 1 65.94 301 GLN A N 1
ATOM 2232 C CA . GLN A 1 301 ? -4.438 24.891 24.531 1 65.94 301 GLN A CA 1
ATOM 2233 C C . GLN A 1 301 ? -3.27 25.641 25.156 1 65.94 301 GLN A C 1
ATOM 2235 O O . GLN A 1 301 ? -3.424 26.766 25.609 1 65.94 301 GLN A O 1
ATOM 2240 N N . ARG A 1 302 ? -2.176 24.953 25.172 1 65.44 302 ARG A N 1
ATOM 2241 C CA . ARG A 1 302 ? -0.994 25.609 25.719 1 65.44 302 ARG A CA 1
ATOM 2242 C C . ARG A 1 302 ? -0.629 26.844 24.922 1 65.44 302 ARG A C 1
ATOM 2244 O O . ARG A 1 302 ? -0.35 27.906 25.484 1 65.44 302 ARG A O 1
ATOM 2251 N N . THR A 1 303 ? -0.765 26.625 23.625 1 69.44 303 THR A N 1
ATOM 2252 C CA . THR A 1 303 ? -0.431 27.75 22.766 1 69.44 303 THR A CA 1
ATOM 2253 C C . THR A 1 303 ? -1.439 28.875 22.922 1 69.44 303 THR A C 1
ATOM 2255 O O . THR A 1 303 ? -1.061 30.047 22.984 1 69.44 303 THR A O 1
ATOM 2258 N N . ARG A 1 304 ? -2.641 28.531 23.125 1 73.25 304 ARG A N 1
ATOM 2259 C CA . ARG A 1 304 ? -3.678 29.547 23.281 1 73.25 304 ARG A CA 1
ATOM 2260 C C . ARG A 1 304 ? -3.541 30.25 24.641 1 73.25 304 ARG A C 1
ATOM 2262 O O . ARG A 1 304 ? -3.682 31.469 24.719 1 73.25 304 ARG A O 1
ATOM 2269 N N . ILE A 1 305 ? -3.117 29.531 25.625 1 72.06 305 ILE A N 1
ATOM 2270 C CA . ILE A 1 305 ? -2.928 30.094 26.953 1 72.06 305 ILE A CA 1
ATOM 2271 C C . ILE A 1 305 ? -1.726 31.031 26.953 1 72.06 305 ILE A C 1
ATOM 2273 O O . ILE A 1 305 ? -1.775 32.125 27.531 1 72.06 305 ILE A O 1
ATOM 2277 N N . GLU A 1 306 ? -0.736 30.609 26.297 1 70.75 306 GLU A N 1
ATOM 2278 C CA . GLU A 1 306 ? 0.452 31.438 26.203 1 70.75 306 GLU A CA 1
ATOM 2279 C C . GLU A 1 306 ? 0.142 32.75 25.484 1 70.75 306 GLU A C 1
ATOM 2281 O O . GLU A 1 306 ? 0.619 33.812 25.891 1 70.75 306 GLU A O 1
ATOM 2286 N N . LEU A 1 307 ? -0.69 32.656 24.469 1 75.5 307 LEU A N 1
ATOM 2287 C CA . LEU A 1 307 ? -1.057 33.844 23.734 1 75.5 307 LEU A CA 1
ATOM 2288 C C . LEU A 1 307 ? -1.947 34.75 24.562 1 75.5 307 LEU A C 1
ATOM 2290 O O . LEU A 1 307 ? -1.771 35.969 24.578 1 75.5 307 LEU A O 1
ATOM 2294 N N . ILE A 1 308 ? -2.797 34.219 25.375 1 75.94 308 ILE A N 1
ATOM 2295 C CA . ILE A 1 308 ? -3.674 35 26.25 1 75.94 308 ILE A CA 1
ATOM 2296 C C . ILE A 1 308 ? -2.854 35.656 27.359 1 75.94 308 ILE A C 1
ATOM 2298 O O . ILE A 1 308 ? -3.039 36.812 27.656 1 75.94 308 ILE A O 1
ATOM 2302 N N . ALA A 1 309 ? -1.968 34.844 27.891 1 73.38 309 ALA A N 1
ATOM 2303 C CA . ALA A 1 309 ? -1.098 35.375 28.938 1 73.38 309 ALA A CA 1
ATOM 2304 C C . ALA A 1 309 ? -0.268 36.562 28.406 1 73.38 309 ALA A C 1
ATOM 2306 O O . ALA A 1 309 ? -0.139 37.594 29.078 1 73.38 309 ALA A O 1
ATOM 2307 N N . ALA A 1 310 ? 0.252 36.406 27.266 1 72.38 310 ALA A N 1
ATOM 2308 C CA . ALA A 1 310 ? 1.046 37.469 26.656 1 72.38 310 ALA A CA 1
ATOM 2309 C C . ALA A 1 310 ? 0.2 38.719 26.406 1 72.38 310 ALA A C 1
ATOM 2311 O O . ALA A 1 310 ? 0.662 39.844 26.625 1 72.38 310 ALA A O 1
ATOM 2312 N N . ALA A 1 311 ? -1.044 38.5 25.984 1 75.75 311 ALA A N 1
ATOM 2313 C CA . ALA A 1 311 ? -1.956 39.625 25.766 1 75.75 311 ALA A CA 1
ATOM 2314 C C . ALA A 1 311 ? -2.273 40.344 27.078 1 75.75 311 ALA A C 1
ATOM 2316 O O . ALA A 1 311 ? -2.27 41.562 27.141 1 75.75 311 ALA A O 1
ATOM 2317 N N . LEU A 1 312 ? -2.453 39.594 28.156 1 74.81 312 LEU A N 1
ATOM 2318 C CA . LEU A 1 312 ? -2.768 40.156 29.469 1 74.81 312 LEU A CA 1
ATOM 2319 C C . LEU A 1 312 ? -1.582 40.969 30.016 1 74.81 312 LEU A C 1
ATOM 2321 O O . LEU A 1 312 ? -1.753 42.062 30.547 1 74.81 312 LEU A O 1
ATOM 2325 N N . ILE A 1 313 ? -0.456 40.406 29.875 1 73.5 313 ILE A N 1
ATOM 2326 C CA . ILE A 1 313 ? 0.755 41.094 30.312 1 73.5 313 ILE A CA 1
ATOM 2327 C C . ILE A 1 313 ? 0.938 42.375 29.531 1 73.5 313 ILE A C 1
ATOM 2329 O O . ILE A 1 313 ? 1.266 43.438 30.094 1 73.5 313 ILE A O 1
ATOM 2333 N N . GLY A 1 314 ? 0.681 42.281 28.25 1 72 314 GLY A N 1
ATOM 2334 C CA . GLY A 1 314 ? 0.756 43.469 27.422 1 72 314 GLY A CA 1
ATOM 2335 C C . GLY A 1 314 ? -0.219 44.562 27.844 1 72 314 GLY A C 1
ATOM 2336 O O . GLY A 1 314 ? 0.137 45.719 27.891 1 72 314 GLY A O 1
ATOM 2337 N N . ILE A 1 315 ? -1.429 44.188 28.281 1 72.56 315 ILE A N 1
ATOM 2338 C CA . ILE A 1 315 ? -2.459 45.125 28.734 1 72.56 315 ILE A CA 1
ATOM 2339 C C . ILE A 1 315 ? -2.045 45.75 30.047 1 72.56 315 ILE A C 1
ATOM 2341 O O . ILE A 1 315 ? -2.156 46.969 30.219 1 72.56 315 ILE A O 1
ATOM 2345 N N . VAL A 1 316 ? -1.522 44.969 30.953 1 72.38 316 VAL A N 1
ATOM 2346 C CA . VAL A 1 316 ? -1.106 45.469 32.281 1 72.38 316 VAL A CA 1
ATOM 2347 C C . VAL A 1 316 ? 0.061 46.438 32.125 1 72.38 316 VAL A C 1
ATOM 2349 O O . VAL A 1 316 ? 0.069 47.5 32.719 1 72.38 316 VAL A O 1
ATOM 2352 N N . LEU A 1 317 ? 0.985 46.062 31.297 1 70.38 317 LEU A N 1
ATOM 2353 C CA . LEU A 1 317 ? 2.141 46.906 31.078 1 70.38 317 LEU A CA 1
ATOM 2354 C C . LEU A 1 317 ? 1.72 48.25 30.453 1 70.38 317 LEU A C 1
ATOM 2356 O O . LEU A 1 317 ? 2.225 49.312 30.812 1 70.38 317 LEU A O 1
ATOM 2360 N N . ALA A 1 318 ? 0.823 48.156 29.562 1 69.69 318 ALA A N 1
ATOM 2361 C CA . ALA A 1 318 ? 0.31 49.375 28.922 1 69.69 318 ALA A CA 1
ATOM 2362 C C . ALA A 1 318 ? -0.43 50.25 29.938 1 69.69 318 ALA A C 1
ATOM 2364 O O . ALA A 1 318 ? -0.28 51.469 29.938 1 69.69 318 ALA A O 1
ATOM 2365 N N . PHE A 1 319 ? -1.197 49.688 30.844 1 69.25 319 PHE A N 1
ATOM 2366 C CA . PHE A 1 319 ? -1.923 50.406 31.875 1 69.25 319 PHE A CA 1
ATOM 2367 C C . PHE A 1 319 ? -0.957 51.094 32.812 1 69.25 319 PHE A C 1
ATOM 2369 O O . PHE A 1 319 ? -1.147 52.281 33.156 1 69.25 319 PHE A O 1
ATOM 2376 N N . VAL A 1 320 ? 0.01 50.312 33.281 1 69.38 320 VAL A N 1
ATOM 2377 C CA . VAL A 1 320 ? 0.993 50.875 34.219 1 69.38 320 VAL A CA 1
ATOM 2378 C C . VAL A 1 320 ? 1.727 52.031 33.531 1 69.38 320 VAL A C 1
ATOM 2380 O O . VAL A 1 320 ? 1.904 53.094 34.125 1 69.38 320 VAL A O 1
ATOM 2383 N N . ALA A 1 321 ? 2.084 51.812 32.312 1 69.06 321 ALA A N 1
ATOM 2384 C CA . ALA A 1 321 ? 2.797 52.875 31.578 1 69.06 321 ALA A CA 1
ATOM 2385 C C . ALA A 1 321 ? 1.933 54.125 31.406 1 69.06 321 ALA A C 1
ATOM 2387 O O . ALA A 1 321 ? 2.404 55.25 31.625 1 69.06 321 ALA A O 1
ATOM 2388 N N . PHE A 1 322 ? 0.689 53.906 31.219 1 67.12 322 PHE A N 1
ATOM 2389 C CA . PHE A 1 322 ? -0.229 55.031 31.031 1 67.12 322 PHE A CA 1
ATOM 2390 C C . PHE A 1 322 ? -0.5 55.75 32.375 1 67.12 322 PHE A C 1
ATOM 2392 O O . PHE A 1 322 ? -0.58 56.969 32.406 1 67.12 322 PHE A O 1
ATOM 2399 N N . SER A 1 323 ? -0.643 55.094 33.438 1 67.81 323 SER A N 1
ATOM 2400 C CA . SER A 1 323 ? -0.902 55.688 34.75 1 67.81 323 SER A CA 1
ATOM 2401 C C . SER A 1 323 ? 0.275 56.531 35.219 1 67.81 323 SER A C 1
ATOM 2403 O O . SER A 1 323 ? 0.084 57.594 35.781 1 67.81 323 SER A O 1
ATOM 2405 N N . VAL A 1 324 ? 1.408 55.969 34.969 1 67.44 324 VAL A N 1
ATOM 2406 C CA . VAL A 1 324 ? 2.607 56.719 35.375 1 67.44 324 VAL A CA 1
ATOM 2407 C C . VAL A 1 324 ? 2.721 58 34.531 1 67.44 324 VAL A C 1
ATOM 2409 O O . VAL A 1 324 ? 3.018 59.062 35.062 1 67.44 324 VAL A O 1
ATOM 2412 N N . LEU A 1 325 ? 2.324 57.875 33.312 1 67.06 325 LEU A N 1
ATOM 2413 C CA . LEU A 1 325 ? 2.404 59.031 32.438 1 67.06 325 LEU A CA 1
ATOM 2414 C C . LEU A 1 325 ? 1.355 60.062 32.781 1 67.06 325 LEU A C 1
ATOM 2416 O O . LEU A 1 325 ? 1.636 61.281 32.781 1 67.06 325 LEU A O 1
ATOM 2420 N N . ALA A 1 326 ? 0.165 59.688 33.156 1 65.31 326 ALA A N 1
ATOM 2421 C CA . ALA A 1 326 ? -0.909 60.594 33.562 1 65.31 326 ALA A CA 1
ATOM 2422 C C . ALA A 1 326 ? -0.539 61.344 34.844 1 65.31 326 ALA A C 1
ATOM 2424 O O . ALA A 1 326 ? -0.85 62.531 35 1 65.31 326 ALA A O 1
ATOM 2425 N N . ARG A 1 327 ? 0.154 60.719 35.781 1 63.81 327 ARG A N 1
ATOM 2426 C CA . ARG A 1 327 ? 0.558 61.344 37.031 1 63.81 327 ARG A CA 1
ATOM 2427 C C . ARG A 1 327 ? 1.667 62.344 36.812 1 63.81 327 ARG A C 1
ATOM 2429 O O . ARG A 1 327 ? 1.731 63.375 37.5 1 63.81 327 ARG A O 1
ATOM 2436 N N . MET A 1 328 ? 2.41 62 35.844 1 61.25 328 MET A N 1
ATOM 2437 C CA . MET A 1 328 ? 3.523 62.906 35.562 1 61.25 328 MET A CA 1
ATOM 2438 C C . MET A 1 328 ? 3.035 64.188 34.875 1 61.25 328 MET A C 1
ATOM 2440 O O . MET A 1 328 ? 3.666 65.25 34.969 1 61.25 328 MET A O 1
ATOM 2444 N N . LEU A 1 329 ? 1.829 64.125 34.25 1 58.5 329 LEU A N 1
ATOM 2445 C CA . LEU A 1 329 ? 1.287 65.25 33.531 1 58.5 329 LEU A CA 1
ATOM 2446 C C . LEU A 1 329 ? 0.397 66.125 34.438 1 58.5 329 LEU A C 1
ATOM 2448 O O . LEU A 1 329 ? 0.029 67.25 34.094 1 58.5 329 LEU A O 1
ATOM 2452 N N . LYS A 1 330 ? -0.099 65.812 35.688 1 57.66 330 LYS A N 1
ATOM 2453 C CA . LYS A 1 330 ? -0.871 66.625 36.594 1 57.66 330 LYS A CA 1
ATOM 2454 C C . LYS A 1 330 ? -0.011 67.75 37.188 1 57.66 330 LYS A C 1
ATOM 2456 O O . LYS A 1 330 ? 1.108 67.5 37.656 1 57.66 330 LYS A O 1
ATOM 2461 N N . PRO A 1 331 ? -0.382 69 36.938 1 50.53 331 PRO A N 1
ATOM 2462 C CA . PRO A 1 331 ? 0.293 70.188 37.562 1 50.53 331 PRO A CA 1
ATOM 2463 C C . PRO A 1 331 ? 0.264 70.125 39.094 1 50.53 331 PRO A C 1
ATOM 2465 O O . PRO A 1 331 ? -0.707 69.625 39.656 1 50.53 331 PRO A O 1
ATOM 2468 N N . ARG A 1 332 ? 1.326 69.938 39.812 1 45.53 332 ARG A N 1
ATOM 2469 C CA . ARG A 1 332 ? 1.482 70.062 41.25 1 45.53 332 ARG A CA 1
ATOM 2470 C C . ARG A 1 332 ? 0.776 71.312 41.781 1 45.53 332 ARG A C 1
ATOM 2472 O O . ARG A 1 332 ? 1.026 71.75 42.906 1 45.53 332 ARG A O 1
ATOM 2479 N N . ASP A 1 333 ? -0.032 71.938 41.094 1 42.97 333 ASP A N 1
ATOM 2480 C CA . ASP A 1 333 ? -0.401 73.188 41.781 1 42.97 333 ASP A CA 1
ATOM 2481 C C . ASP A 1 333 ? -1.139 72.875 43.062 1 42.97 333 ASP A C 1
ATOM 2483 O O . ASP A 1 333 ? -1.374 73.75 43.875 1 42.97 333 ASP A O 1
ATOM 2487 N N . GLU A 1 334 ? -1.821 71.75 43.25 1 42.78 334 GLU A N 1
ATOM 2488 C CA . GLU A 1 334 ? -2.73 71.875 44.375 1 42.78 334 GLU A CA 1
ATOM 2489 C C . GLU A 1 334 ? -1.992 71.75 45.719 1 42.78 334 GLU A C 1
ATOM 2491 O O . GLU A 1 334 ? -2.609 71.812 46.781 1 42.78 334 GLU A O 1
ATOM 2496 N N . ALA A 1 335 ? -0.818 71.375 45.938 1 42.59 335 ALA A N 1
ATOM 2497 C CA . ALA A 1 335 ? -0.493 71.25 47.344 1 42.59 335 ALA A CA 1
ATOM 2498 C C . ALA A 1 335 ? -0.409 72.625 48 1 42.59 335 ALA A C 1
ATOM 2500 O O . ALA A 1 335 ? -0.343 72.688 49.219 1 42.59 335 ALA A O 1
ATOM 2501 N N . GLN A 1 336 ? 0.087 73.75 47.344 1 38.62 336 GLN A N 1
ATOM 2502 C CA . GLN A 1 336 ? 0.292 74.875 48.25 1 38.62 336 GLN A CA 1
ATOM 2503 C C . GLN A 1 336 ? -1.015 75.625 48.531 1 38.62 336 GLN A C 1
ATOM 2505 O O . GLN A 1 336 ? -1.033 76.625 49.25 1 38.62 336 GLN A O 1
ATOM 2510 N N . ALA A 1 337 ? -2.25 75.125 48.156 1 38.25 337 ALA A N 1
ATOM 2511 C CA . ALA A 1 337 ? -3.193 75.938 48.938 1 38.25 337 ALA A CA 1
ATOM 2512 C C . ALA A 1 337 ? -3.418 75.312 50.344 1 38.25 337 ALA A C 1
ATOM 2514 O O . ALA A 1 337 ? -3.453 74.062 50.469 1 38.25 337 ALA A O 1
ATOM 2515 N N . MET B 1 1 ? 22.078 85.938 57.969 1 27.33 1 MET B N 1
ATOM 2516 C CA . MET B 1 1 ? 20.859 86.062 57.156 1 27.33 1 MET B CA 1
ATOM 2517 C C . MET B 1 1 ? 20.406 84.688 56.656 1 27.33 1 MET B C 1
ATOM 2519 O O . MET B 1 1 ? 21.188 83.75 56.688 1 27.33 1 MET B O 1
ATOM 2523 N N . SER B 1 2 ? 19.484 84.625 55.594 1 37.97 2 SER B N 1
ATOM 2524 C CA . SER B 1 2 ? 18.344 84 54.938 1 37.97 2 SER B CA 1
ATOM 2525 C C . SER B 1 2 ? 18.75 82.75 54.188 1 37.97 2 SER B C 1
ATOM 2527 O O . SER B 1 2 ? 19.672 82.812 53.344 1 37.97 2 SER B O 1
ATOM 2529 N N . VAL B 1 3 ? 18.422 81.625 54.75 1 49.59 3 VAL B N 1
ATOM 2530 C CA . VAL B 1 3 ? 18.594 80.312 54.188 1 49.59 3 VAL B CA 1
ATOM 2531 C C . VAL B 1 3 ? 17.984 80.25 52.781 1 49.59 3 VAL B C 1
ATOM 2533 O O . VAL B 1 3 ? 16.844 80.625 52.594 1 49.59 3 VAL B O 1
ATOM 2536 N N . PRO B 1 4 ? 18.797 80.125 51.719 1 44.22 4 PRO B N 1
ATOM 2537 C CA . PRO B 1 4 ? 18.281 80.188 50.344 1 44.22 4 PRO B CA 1
ATOM 2538 C C . PRO B 1 4 ? 17.219 79.062 50.094 1 44.22 4 PRO B C 1
ATOM 2540 O O . PRO B 1 4 ? 17.297 78 50.688 1 44.22 4 PRO B O 1
ATOM 2543 N N . HIS B 1 5 ? 15.906 79.5 49.906 1 43.34 5 HIS B N 1
ATOM 2544 C CA . HIS B 1 5 ? 14.742 78.688 49.562 1 43.34 5 HIS B CA 1
ATOM 2545 C C . HIS B 1 5 ? 15.016 77.75 48.375 1 43.34 5 HIS B C 1
ATOM 2547 O O . HIS B 1 5 ? 15.469 78.25 47.312 1 43.34 5 HIS B O 1
ATOM 2553 N N . SER B 1 6 ? 15.336 76.5 48.531 1 43.34 6 SER B N 1
ATOM 2554 C CA . SER B 1 6 ? 15.555 75.5 47.5 1 43.34 6 SER B CA 1
ATOM 2555 C C . SER B 1 6 ? 14.414 75.5 46.5 1 43.34 6 SER B C 1
ATOM 2557 O O . SER B 1 6 ? 13.242 75.375 46.875 1 43.34 6 SER B O 1
ATOM 2559 N N . VAL B 1 7 ? 14.5 76.188 45.344 1 44.38 7 VAL B N 1
ATOM 2560 C CA . VAL B 1 7 ? 13.555 76.25 44.219 1 44.38 7 VAL B CA 1
ATOM 2561 C C . VAL B 1 7 ? 13.164 74.812 43.812 1 44.38 7 VAL B C 1
ATOM 2563 O O . VAL B 1 7 ? 14.031 74 43.594 1 44.38 7 VAL B O 1
ATOM 2566 N N . PRO B 1 8 ? 11.977 74.375 44.188 1 42.94 8 PRO B N 1
ATOM 2567 C CA . PRO B 1 8 ? 11.508 73.062 43.781 1 42.94 8 PRO B CA 1
ATOM 2568 C C . PRO B 1 8 ? 11.672 72.812 42.281 1 42.94 8 PRO B C 1
ATOM 2570 O O . PRO B 1 8 ? 11.578 73.75 41.469 1 42.94 8 PRO B O 1
ATOM 2573 N N . ARG B 1 9 ? 12.5 71.875 41.844 1 45.41 9 ARG B N 1
ATOM 2574 C CA . ARG B 1 9 ? 12.719 71.438 40.469 1 45.41 9 ARG B CA 1
ATOM 2575 C C . ARG B 1 9 ? 11.391 71.312 39.719 1 45.41 9 ARG B C 1
ATOM 2577 O O . ARG B 1 9 ? 10.422 70.812 40.281 1 45.41 9 ARG B O 1
ATOM 2584 N N . PRO B 1 10 ? 11.18 72.062 38.656 1 38.75 10 PRO B N 1
ATOM 2585 C CA . PRO B 1 10 ? 9.945 72 37.875 1 38.75 10 PRO B CA 1
ATOM 2586 C C . PRO B 1 10 ? 9.578 70.625 37.469 1 38.75 10 PRO B C 1
ATOM 2588 O O . PRO B 1 10 ? 10.461 69.75 37.25 1 38.75 10 PRO B O 1
ATOM 2591 N N . PRO B 1 11 ? 8.461 70.062 37.938 1 41.59 11 PRO B N 1
ATOM 2592 C CA . PRO B 1 11 ? 8.008 68.75 37.562 1 41.59 11 PRO B CA 1
ATOM 2593 C C . PRO B 1 11 ? 8.203 68.438 36.062 1 41.59 11 PRO B C 1
ATOM 2595 O O . PRO B 1 11 ? 8.219 69.375 35.25 1 41.59 11 PRO B O 1
ATOM 2598 N N . LEU B 1 12 ? 9.008 67.5 35.75 1 41.97 12 LEU B N 1
ATOM 2599 C CA . LEU B 1 12 ? 9.211 67.125 34.375 1 41.97 12 LEU B CA 1
ATOM 2600 C C . LEU B 1 12 ? 7.906 67.125 33.594 1 41.97 12 LEU B C 1
ATOM 2602 O O . LEU B 1 12 ? 6.922 66.5 33.969 1 41.97 12 LEU B O 1
ATOM 2606 N N . ARG B 1 13 ? 7.469 68.25 33.094 1 43.81 13 ARG B N 1
ATOM 2607 C CA . ARG B 1 13 ? 6.352 68.5 32.188 1 43.81 13 ARG B CA 1
ATOM 2608 C C . ARG B 1 13 ? 6.324 67.5 31.031 1 43.81 13 ARG B C 1
ATOM 2610 O O . ARG B 1 13 ? 7.094 67.625 30.078 1 43.81 13 ARG B O 1
ATOM 2617 N N . VAL B 1 14 ? 6.164 66.188 31.219 1 52.06 14 VAL B N 1
ATOM 2618 C CA . VAL B 1 14 ? 5.992 65.375 30.031 1 52.06 14 VAL B CA 1
ATOM 2619 C C . VAL B 1 14 ? 4.77 65.812 29.25 1 52.06 14 VAL B C 1
ATOM 2621 O O . VAL B 1 14 ? 3.66 65.875 29.797 1 52.06 14 VAL B O 1
ATOM 2624 N N . SER B 1 15 ? 4.961 66.562 28.188 1 55.25 15 SER B N 1
ATOM 2625 C CA . SER B 1 15 ? 3.936 67.062 27.297 1 55.25 15 SER B CA 1
ATOM 2626 C C . SER B 1 15 ? 2.994 66 26.828 1 55.25 15 SER B C 1
ATOM 2628 O O . SER B 1 15 ? 3.32 64.812 26.922 1 55.25 15 SER B O 1
ATOM 2630 N N . SER B 1 16 ? 1.69 66.188 26.719 1 58.69 16 SER B N 1
ATOM 2631 C CA . SER B 1 16 ? 0.638 65.312 26.203 1 58.69 16 SER B CA 1
ATOM 2632 C C . SER B 1 16 ? 1.144 64.438 25.047 1 58.69 16 SER B C 1
ATOM 2634 O O . SER B 1 16 ? 0.807 63.281 24.953 1 58.69 16 SER B O 1
ATOM 2636 N N . VAL B 1 17 ? 2.025 64.938 24.266 1 60.22 17 VAL B N 1
ATOM 2637 C CA . VAL B 1 17 ? 2.578 64.25 23.125 1 60.22 17 VAL B CA 1
ATOM 2638 C C . VAL B 1 17 ? 3.539 63.156 23.594 1 60.22 17 VAL B C 1
ATOM 2640 O O . VAL B 1 17 ? 3.564 62.062 23.031 1 60.22 17 VAL B O 1
ATOM 2643 N N . HIS B 1 18 ? 4.227 63.469 24.656 1 61.22 18 HIS B N 1
ATOM 2644 C CA . HIS B 1 18 ? 5.18 62.469 25.141 1 61.22 18 HIS B CA 1
ATOM 2645 C C . HIS B 1 18 ? 4.469 61.281 25.781 1 61.22 18 HIS B C 1
ATOM 2647 O O . HIS B 1 18 ? 4.895 60.156 25.625 1 61.22 18 HIS B O 1
ATOM 2653 N N . ALA B 1 19 ? 3.357 61.594 26.453 1 63.03 19 ALA B N 1
ATOM 2654 C CA . ALA B 1 19 ? 2.568 60.5 27.047 1 63.03 19 ALA B CA 1
ATOM 2655 C C . ALA B 1 19 ? 1.987 59.594 25.969 1 63.03 19 ALA B C 1
ATOM 2657 O O . ALA B 1 19 ? 1.968 58.375 26.125 1 63.03 19 ALA B O 1
ATOM 2658 N N . GLY B 1 20 ? 1.549 60.25 24.875 1 63.09 20 GLY B N 1
ATOM 2659 C CA . GLY B 1 20 ? 1.038 59.469 23.75 1 63.09 20 GLY B CA 1
ATOM 2660 C C . GLY B 1 20 ? 2.088 58.594 23.109 1 63.09 20 GLY B C 1
ATOM 2661 O O . GLY B 1 20 ? 1.81 57.438 22.75 1 63.09 20 GLY B O 1
ATOM 2662 N N . LEU B 1 21 ? 3.273 59.062 23.047 1 65.25 21 LEU B N 1
ATOM 2663 C CA . LEU B 1 21 ? 4.367 58.344 22.422 1 65.25 21 LEU B CA 1
ATOM 2664 C C . LEU B 1 21 ? 4.773 57.125 23.266 1 65.25 21 LEU B C 1
ATOM 2666 O O . LEU B 1 21 ? 5.078 56.062 22.734 1 65.25 21 LEU B O 1
ATOM 2670 N N . ILE B 1 22 ? 4.742 57.344 24.578 1 67 22 ILE B N 1
ATOM 2671 C CA . ILE B 1 22 ? 5.113 56.25 25.469 1 67 22 ILE B CA 1
ATOM 2672 C C . ILE B 1 22 ? 4.066 55.125 25.391 1 67 22 ILE B C 1
ATOM 2674 O O . ILE B 1 22 ? 4.41 53.969 25.312 1 67 22 ILE B O 1
ATOM 2678 N N . ALA B 1 23 ? 2.805 55.5 25.297 1 64.88 23 ALA B N 1
ATOM 2679 C CA . ALA B 1 23 ? 1.73 54.531 25.172 1 64.88 23 ALA B CA 1
ATOM 2680 C C . ALA B 1 23 ? 1.834 53.75 23.859 1 64.88 23 ALA B C 1
ATOM 2682 O O . ALA B 1 23 ? 1.647 52.531 23.828 1 64.88 23 ALA B O 1
ATOM 2683 N N . ALA B 1 24 ? 2.162 54.5 22.859 1 65.88 24 ALA B N 1
ATOM 2684 C CA . ALA B 1 24 ? 2.312 53.906 21.531 1 65.88 24 ALA B CA 1
ATOM 2685 C C . ALA B 1 24 ? 3.479 52.906 21.531 1 65.88 24 ALA B C 1
ATOM 2687 O O . ALA B 1 24 ? 3.385 51.844 20.922 1 65.88 24 ALA B O 1
ATOM 2688 N N . LEU B 1 25 ? 4.48 53.219 22.266 1 71.12 25 LEU B N 1
ATOM 2689 C CA . LEU B 1 25 ? 5.66 52.375 22.297 1 71.12 25 LEU B CA 1
ATOM 2690 C C . LEU B 1 25 ? 5.379 51.094 23.062 1 71.12 25 LEU B C 1
ATOM 2692 O O . LEU B 1 25 ? 5.789 50 22.641 1 71.12 25 LEU B O 1
ATOM 2696 N N . VAL B 1 26 ? 4.645 51.219 24.141 1 68.56 26 VAL B N 1
ATOM 2697 C CA . VAL B 1 26 ? 4.316 50.031 24.938 1 68.56 26 VAL B CA 1
ATOM 2698 C C . VAL B 1 26 ? 3.402 49.094 24.156 1 68.56 26 VAL B C 1
ATOM 2700 O O . VAL B 1 26 ? 3.584 47.875 24.156 1 68.56 26 VAL B O 1
ATOM 2703 N N . LEU B 1 27 ? 2.498 49.688 23.422 1 71 27 LEU B N 1
ATOM 2704 C CA . LEU B 1 27 ? 1.581 48.875 22.625 1 71 27 LEU B CA 1
ATOM 2705 C C . LEU B 1 27 ? 2.316 48.188 21.469 1 71 27 LEU B C 1
ATOM 2707 O O . LEU B 1 27 ? 2.074 47.031 21.172 1 71 27 LEU B O 1
ATOM 2711 N N . ALA B 1 28 ? 3.195 48.938 20.922 1 73.12 28 ALA B N 1
ATOM 2712 C CA . ALA B 1 28 ? 3.975 48.406 19.812 1 73.12 28 ALA B CA 1
ATOM 2713 C C . ALA B 1 28 ? 4.832 47.219 20.281 1 73.12 28 ALA B C 1
ATOM 2715 O O . ALA B 1 28 ? 4.926 46.219 19.609 1 73.12 28 ALA B O 1
ATOM 2716 N N . LEU B 1 29 ? 5.32 47.344 21.484 1 73.81 29 LEU B N 1
ATOM 2717 C CA . LEU B 1 29 ? 6.156 46.281 22.031 1 73.81 29 LEU B CA 1
ATOM 2718 C C . LEU B 1 29 ? 5.316 45.062 22.391 1 73.81 29 LEU B C 1
ATOM 2720 O O . LEU B 1 29 ? 5.727 43.938 22.141 1 73.81 29 LEU B O 1
ATOM 2724 N N . SE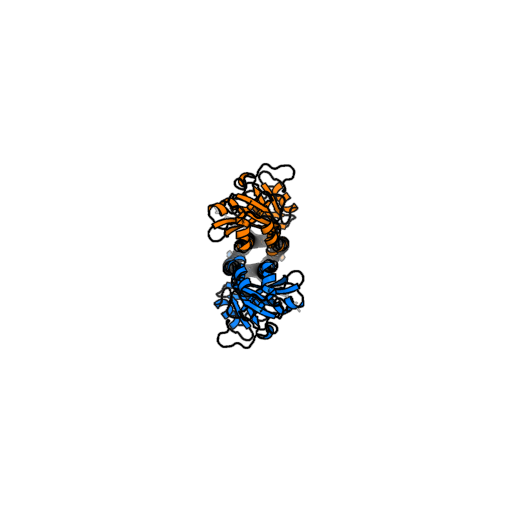R B 1 30 ? 4.156 45.312 22.891 1 72.75 30 SER B N 1
ATOM 2725 C CA . SER B 1 30 ? 3.275 44.219 23.266 1 72.75 30 SER B CA 1
ATOM 2726 C C . SER B 1 30 ? 2.779 43.469 22.031 1 72.75 30 SER B C 1
ATOM 2728 O O . SER B 1 30 ? 2.799 42.219 22 1 72.75 30 SER B O 1
ATOM 2730 N N . PHE B 1 31 ? 2.365 44.188 21.031 1 75.88 31 PHE B N 1
ATOM 2731 C CA . PHE B 1 31 ? 1.906 43.562 19.797 1 75.88 31 PHE B CA 1
ATOM 2732 C C . PHE B 1 31 ? 3.055 42.844 19.094 1 75.88 31 PHE B C 1
ATOM 2734 O O . PHE B 1 31 ? 2.871 41.75 18.547 1 75.88 31 PHE B O 1
ATOM 2741 N N . GLY B 1 32 ? 4.172 43.531 19.156 1 75.06 32 GLY B N 1
ATOM 2742 C CA . GLY B 1 32 ? 5.344 42.906 18.562 1 75.06 32 GLY B CA 1
ATOM 2743 C C . GLY B 1 32 ? 5.703 41.562 19.203 1 75.06 32 GLY B C 1
ATOM 2744 O O . GLY B 1 32 ? 5.996 40.594 18.516 1 75.06 32 GLY B O 1
ATOM 2745 N N . ALA B 1 33 ? 5.551 41.562 20.484 1 73 33 ALA B N 1
ATOM 2746 C CA . ALA B 1 33 ? 5.844 40.344 21.219 1 73 33 ALA B CA 1
ATOM 2747 C C . ALA B 1 33 ? 4.82 39.25 20.906 1 73 33 ALA B C 1
ATOM 2749 O O . ALA B 1 33 ? 5.176 38.094 20.719 1 73 33 ALA B O 1
ATOM 2750 N N . MET B 1 34 ? 3.615 39.625 20.781 1 73.94 34 MET B N 1
ATOM 2751 C CA . MET B 1 34 ? 2.555 38.656 20.484 1 73.94 34 MET B CA 1
ATOM 2752 C C . MET B 1 34 ? 2.736 38.094 19.078 1 73.94 34 MET B C 1
ATOM 2754 O O . MET B 1 34 ? 2.561 36.875 18.875 1 73.94 34 MET B O 1
ATOM 2758 N N . LEU B 1 35 ? 3.053 38.969 18.203 1 78.25 35 LEU B N 1
ATOM 2759 C CA . LEU B 1 35 ? 3.283 38.531 16.844 1 78.25 35 LEU B CA 1
ATOM 2760 C C . LEU B 1 35 ? 4.469 37.562 16.766 1 78.25 35 LEU B C 1
ATOM 2762 O O . LEU B 1 35 ? 4.395 36.531 16.094 1 78.25 35 LEU B O 1
ATOM 2766 N N . ALA B 1 36 ? 5.492 37.906 17.531 1 75.81 36 ALA B N 1
ATOM 2767 C CA . ALA B 1 36 ? 6.676 37.031 17.531 1 75.81 36 ALA B CA 1
ATOM 2768 C C . ALA B 1 36 ? 6.355 35.656 18.094 1 75.81 36 ALA B C 1
ATOM 2770 O O . ALA B 1 36 ? 6.801 34.656 17.562 1 75.81 36 ALA B O 1
ATOM 2771 N N . LEU B 1 37 ? 5.531 35.656 19.062 1 72.88 37 LEU B N 1
ATOM 2772 C CA . LEU B 1 37 ? 5.133 34.375 19.672 1 72.88 37 LEU B CA 1
ATOM 2773 C C . LEU B 1 37 ? 4.262 33.594 18.719 1 72.88 37 LEU B C 1
ATOM 2775 O O . LEU B 1 37 ? 4.457 32.375 18.562 1 72.88 37 LEU B O 1
ATOM 2779 N N . THR B 1 38 ? 3.373 34.25 18.047 1 75.56 38 THR B N 1
ATOM 2780 C CA . THR B 1 38 ? 2.471 33.594 17.125 1 75.56 38 THR B CA 1
ATOM 2781 C C . THR B 1 38 ? 3.248 33 15.945 1 75.56 38 THR B C 1
ATOM 2783 O O . THR B 1 38 ? 3.023 31.859 15.562 1 75.56 38 THR B O 1
ATOM 2786 N N . PHE B 1 39 ? 4.188 33.812 15.531 1 75.06 39 PHE B N 1
ATOM 2787 C CA . PHE B 1 39 ? 4.969 33.344 14.383 1 75.06 39 PHE B CA 1
ATOM 2788 C C . PHE B 1 39 ? 5.871 32.188 14.781 1 75.06 39 PHE B C 1
ATOM 2790 O O . PHE B 1 39 ? 6.039 31.234 14.016 1 75.06 39 PHE B O 1
ATOM 2797 N N . SER B 1 40 ? 6.441 32.25 15.922 1 75.38 40 SER B N 1
ATOM 2798 C CA . SER B 1 40 ? 7.277 31.156 16.406 1 75.38 40 SER B CA 1
ATOM 2799 C C . SER B 1 40 ? 6.473 29.859 16.547 1 75.38 40 SER B C 1
ATOM 2801 O O . SER B 1 40 ? 6.938 28.797 16.156 1 75.38 40 SER B O 1
ATOM 2803 N N . MET B 1 41 ? 5.324 30.016 16.953 1 68.75 41 MET B N 1
ATOM 2804 C CA . MET B 1 41 ? 4.438 28.875 17.125 1 68.75 41 MET B CA 1
ATOM 2805 C C . MET B 1 41 ? 4.035 28.297 15.773 1 68.75 41 MET B C 1
ATOM 2807 O O . MET B 1 41 ? 3.975 27.078 15.609 1 68.75 41 MET B O 1
ATOM 2811 N N . GLN B 1 42 ? 3.734 29.141 14.898 1 71.75 42 GLN B N 1
ATOM 2812 C CA . GLN B 1 42 ? 3.375 28.688 13.555 1 71.75 42 GLN B CA 1
ATOM 2813 C C . GLN B 1 42 ? 4.52 27.922 12.914 1 71.75 42 GLN B C 1
ATOM 2815 O O . GLN B 1 42 ? 4.297 26.891 12.273 1 71.75 42 GLN B O 1
ATOM 2820 N N . ASN B 1 43 ? 5.668 28.5 13.172 1 72.5 43 ASN B N 1
ATOM 2821 C CA . ASN B 1 43 ? 6.84 27.828 12.617 1 72.5 43 ASN B CA 1
ATOM 2822 C C . ASN B 1 43 ? 7.027 26.438 13.227 1 72.5 43 ASN B C 1
ATOM 2824 O O . ASN B 1 43 ? 7.398 25.484 12.523 1 72.5 43 ASN B O 1
ATOM 2828 N N . ASP B 1 44 ? 6.715 26.328 14.438 1 72.25 44 ASP B N 1
ATOM 2829 C CA . ASP B 1 44 ? 6.855 25.047 15.133 1 72.25 44 ASP B CA 1
ATOM 2830 C C . ASP B 1 44 ? 5.828 24.031 14.625 1 72.25 44 ASP B C 1
ATOM 2832 O O . ASP B 1 44 ? 6.152 22.859 14.414 1 72.25 44 ASP B O 1
ATOM 2836 N N . VAL B 1 45 ? 4.684 24.484 14.398 1 67.31 45 VAL B N 1
ATOM 2837 C CA . VAL B 1 45 ? 3.611 23.609 13.914 1 67.31 45 VAL B CA 1
ATOM 2838 C C . VAL B 1 45 ? 3.93 23.125 12.5 1 67.31 45 VAL B C 1
ATOM 2840 O O . VAL B 1 45 ? 3.742 21.953 12.18 1 67.31 45 VAL B O 1
ATOM 2843 N N . ILE B 1 46 ? 4.461 24 11.766 1 70.75 46 ILE B N 1
ATOM 2844 C CA . ILE B 1 46 ? 4.809 23.672 10.391 1 70.75 46 ILE B CA 1
ATOM 2845 C C . ILE B 1 46 ? 5.922 22.625 10.375 1 70.75 46 ILE B C 1
ATOM 2847 O O . ILE B 1 46 ? 5.863 21.656 9.617 1 70.75 46 ILE B O 1
ATOM 2851 N N . ALA B 1 47 ? 6.887 22.812 11.25 1 73.12 47 ALA B N 1
ATOM 2852 C CA . ALA B 1 47 ? 8.008 21.891 11.32 1 73.12 47 ALA B CA 1
ATOM 2853 C C . ALA B 1 47 ? 7.547 20.5 11.789 1 73.12 47 ALA B C 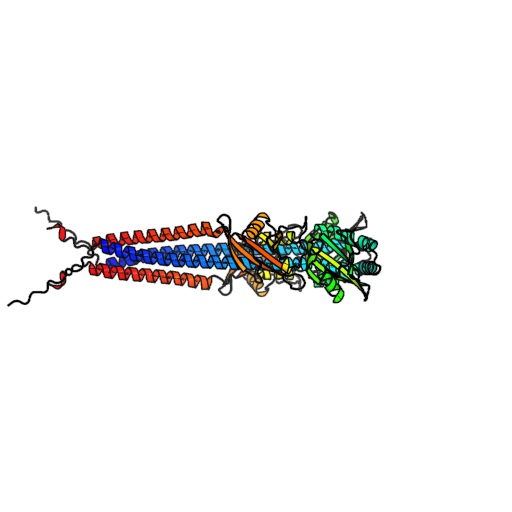1
ATOM 2855 O O . ALA B 1 47 ? 7.973 19.484 11.242 1 73.12 47 ALA B O 1
ATOM 2856 N N . ARG B 1 48 ? 6.742 20.453 12.656 1 73.56 48 ARG B N 1
ATOM 2857 C CA . ARG B 1 48 ? 6.238 19.188 13.164 1 73.56 48 ARG B CA 1
ATOM 2858 C C . ARG B 1 48 ? 5.379 18.469 12.125 1 73.56 48 ARG B C 1
ATOM 2860 O O . ARG B 1 48 ? 5.461 17.25 11.969 1 73.56 48 ARG B O 1
ATOM 2867 N N . ASP B 1 49 ? 4.625 19.266 11.5 1 74.5 49 ASP B N 1
ATOM 2868 C CA . ASP B 1 49 ? 3.775 18.703 10.453 1 74.5 49 ASP B CA 1
ATOM 2869 C C . ASP B 1 49 ? 4.617 18.109 9.328 1 74.5 49 ASP B C 1
ATOM 2871 O O . ASP B 1 49 ? 4.309 17.031 8.82 1 74.5 49 ASP B O 1
ATOM 2875 N N . ARG B 1 50 ? 5.625 18.766 9.016 1 79.44 50 ARG B N 1
ATOM 2876 C CA . ARG B 1 50 ? 6.555 18.281 8 1 79.44 50 ARG B CA 1
ATOM 2877 C C . ARG B 1 50 ? 7.172 16.953 8.414 1 79.44 50 ARG B C 1
ATOM 2879 O O . ARG B 1 50 ? 7.211 16.016 7.621 1 79.44 50 ARG B O 1
ATOM 2886 N N . ASP B 1 51 ? 7.57 16.891 9.617 1 84.56 51 ASP B N 1
ATOM 2887 C CA . ASP B 1 51 ? 8.227 15.68 10.102 1 84.56 51 ASP B CA 1
ATOM 2888 C C . ASP B 1 51 ? 7.25 14.5 10.141 1 84.56 51 ASP B C 1
ATOM 2890 O O . ASP B 1 51 ? 7.609 13.383 9.773 1 84.56 51 ASP B O 1
ATOM 2894 N N . HIS B 1 52 ? 6.109 14.789 10.516 1 82.56 52 HIS B N 1
ATOM 2895 C CA . HIS B 1 52 ? 5.094 13.742 10.578 1 82.56 52 HIS B CA 1
ATOM 2896 C C . HIS B 1 52 ? 4.742 13.242 9.18 1 82.56 52 HIS B C 1
ATOM 2898 O O . HIS B 1 52 ? 4.605 12.031 8.969 1 82.56 52 HIS B O 1
ATOM 2904 N N . GLN B 1 53 ? 4.598 14.148 8.312 1 85 53 GLN B N 1
ATOM 2905 C CA . GLN B 1 53 ? 4.27 13.758 6.945 1 85 53 GLN B CA 1
ATOM 2906 C C . GLN B 1 53 ? 5.402 12.961 6.312 1 85 53 GLN B C 1
ATOM 2908 O O . GLN B 1 53 ? 5.16 11.969 5.621 1 85 53 GLN B O 1
ATOM 2913 N N . MET B 1 54 ? 6.574 13.383 6.613 1 92.5 54 MET B N 1
ATOM 2914 C CA . MET B 1 54 ? 7.711 12.68 6.02 1 92.5 54 MET B CA 1
ATOM 2915 C C . MET B 1 54 ? 7.898 11.305 6.66 1 92.5 54 MET B C 1
ATOM 2917 O O . MET B 1 54 ? 8.336 10.367 6.004 1 92.5 54 MET B O 1
ATOM 2921 N N . ALA B 1 55 ? 7.598 11.227 7.887 1 91 55 ALA B N 1
ATOM 2922 C CA . ALA B 1 55 ? 7.605 9.914 8.531 1 91 55 ALA B CA 1
ATOM 2923 C C . ALA B 1 55 ? 6.598 8.977 7.875 1 91 55 ALA B C 1
ATOM 2925 O O . ALA B 1 55 ? 6.867 7.789 7.699 1 91 55 ALA B O 1
ATOM 2926 N N . ALA B 1 56 ? 5.461 9.531 7.496 1 88.75 56 ALA B N 1
ATOM 2927 C CA . ALA B 1 56 ? 4.445 8.742 6.797 1 88.75 56 ALA B CA 1
ATOM 2928 C C . ALA B 1 56 ? 4.949 8.281 5.434 1 88.75 56 ALA B C 1
ATOM 2930 O O . ALA B 1 56 ? 4.664 7.164 5.004 1 88.75 56 ALA B O 1
ATOM 2931 N N . VAL B 1 57 ? 5.637 9.148 4.82 1 94.62 57 VAL B N 1
ATOM 2932 C CA . VAL B 1 57 ? 6.238 8.789 3.539 1 94.62 57 VAL B CA 1
ATOM 2933 C C . VAL B 1 57 ? 7.207 7.625 3.73 1 94.62 57 VAL B C 1
ATOM 2935 O O . VAL B 1 57 ? 7.188 6.656 2.965 1 94.62 57 VAL B O 1
ATOM 2938 N N . SER B 1 58 ? 8.016 7.758 4.75 1 96.25 58 SER B N 1
ATOM 2939 C CA . SER B 1 58 ? 8.961 6.691 5.07 1 96.25 58 SER B CA 1
ATOM 2940 C C . SER B 1 58 ? 8.25 5.363 5.297 1 96.25 58 SER B C 1
ATOM 2942 O O . SER B 1 58 ? 8.656 4.332 4.758 1 96.25 58 SER B O 1
ATOM 2944 N N . GLN B 1 59 ? 7.246 5.402 6.016 1 93.88 59 GLN B N 1
ATOM 2945 C CA . GLN B 1 59 ? 6.484 4.195 6.309 1 93.88 59 GLN B CA 1
ATOM 2946 C C . GLN B 1 59 ? 5.836 3.631 5.047 1 93.88 59 GLN B C 1
ATOM 2948 O O . GLN B 1 59 ? 5.789 2.414 4.855 1 93.88 59 GLN B O 1
ATOM 2953 N N . ALA B 1 60 ? 5.363 4.508 4.207 1 94.62 60 ALA B N 1
ATOM 2954 C CA . ALA B 1 60 ? 4.742 4.086 2.955 1 94.62 60 ALA B CA 1
ATOM 2955 C C . ALA B 1 60 ? 5.754 3.395 2.047 1 94.62 60 ALA B C 1
ATOM 2957 O O . ALA B 1 60 ? 5.434 2.4 1.39 1 94.62 60 ALA B O 1
ATOM 2958 N N . ILE B 1 61 ? 6.938 3.922 2.014 1 97.06 61 ILE B N 1
ATOM 2959 C CA . ILE B 1 61 ? 7.996 3.324 1.209 1 97.06 61 ILE B CA 1
ATOM 2960 C C . ILE B 1 61 ? 8.297 1.916 1.716 1 97.06 61 ILE B C 1
ATOM 2962 O O . ILE B 1 61 ? 8.328 0.961 0.936 1 97.06 61 ILE B O 1
ATOM 2966 N N . THR B 1 62 ? 8.484 1.809 2.998 1 95.38 62 THR B N 1
ATOM 2967 C CA . THR B 1 62 ? 8.805 0.522 3.604 1 95.38 62 THR B CA 1
ATOM 2968 C C . THR B 1 62 ? 7.688 -0.486 3.363 1 95.38 62 THR B C 1
ATOM 2970 O O . THR B 1 62 ? 7.945 -1.629 2.98 1 95.38 62 THR B O 1
ATOM 2973 N N . ALA B 1 63 ? 6.508 -0.045 3.516 1 93.88 63 ALA B N 1
ATOM 2974 C CA . ALA B 1 63 ? 5.359 -0.92 3.309 1 93.88 63 ALA B CA 1
ATOM 2975 C C . ALA B 1 63 ? 5.273 -1.382 1.856 1 93.88 63 ALA B C 1
ATOM 2977 O O . ALA B 1 63 ? 4.98 -2.549 1.585 1 93.88 63 ALA B O 1
ATOM 2978 N N . ALA B 1 64 ? 5.492 -0.483 0.958 1 95.62 64 ALA B N 1
ATOM 2979 C CA . ALA B 1 64 ? 5.41 -0.811 -0.463 1 95.62 64 ALA B CA 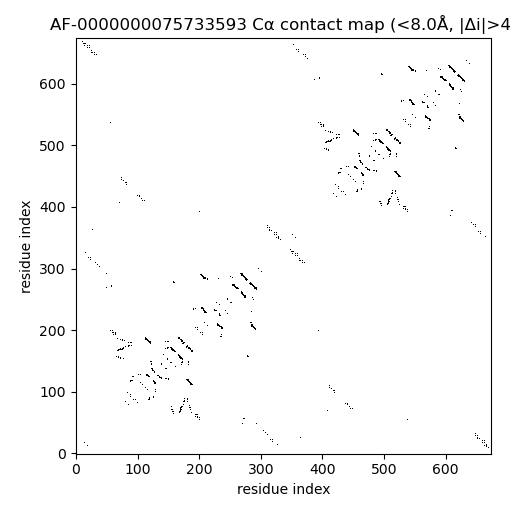1
ATOM 2980 C C . ALA B 1 64 ? 6.473 -1.833 -0.853 1 95.62 64 ALA B C 1
ATOM 2982 O O . ALA B 1 64 ? 6.199 -2.764 -1.614 1 95.62 64 ALA B O 1
ATOM 2983 N N . LEU B 1 65 ? 7.68 -1.679 -0.345 1 96.69 65 LEU B N 1
ATOM 2984 C CA . LEU B 1 65 ? 8.75 -2.627 -0.632 1 96.69 65 LEU B CA 1
ATOM 2985 C C . LEU B 1 65 ? 8.445 -3.99 -0.02 1 96.69 65 LEU B C 1
ATOM 2987 O O . LEU B 1 65 ? 8.688 -5.023 -0.649 1 96.69 65 LEU B O 1
ATOM 2991 N N . ASP B 1 66 ? 7.934 -3.988 1.185 1 95.19 66 ASP B N 1
ATOM 2992 C CA . ASP B 1 66 ? 7.555 -5.238 1.836 1 95.19 66 ASP B CA 1
ATOM 2993 C C . ASP B 1 66 ? 6.461 -5.957 1.051 1 95.19 66 ASP B C 1
ATOM 2995 O O . ASP B 1 66 ? 6.512 -7.176 0.875 1 95.19 66 ASP B O 1
ATOM 2999 N N . GLU B 1 67 ? 5.512 -5.215 0.6 1 94.94 67 GLU B N 1
ATOM 3000 C CA . GLU B 1 67 ? 4.418 -5.785 -0.182 1 94.94 67 GLU B CA 1
ATOM 3001 C C . GLU B 1 67 ? 4.926 -6.355 -1.504 1 94.94 67 GLU B C 1
ATOM 3003 O O . GLU B 1 67 ? 4.477 -7.414 -1.943 1 94.94 67 GLU B O 1
ATOM 3008 N N . ALA B 1 68 ? 5.789 -5.645 -2.09 1 96.88 68 ALA B N 1
ATOM 3009 C CA . ALA B 1 68 ? 6.391 -6.137 -3.328 1 96.88 68 ALA B CA 1
ATOM 3010 C C . ALA B 1 68 ? 7.141 -7.441 -3.094 1 96.88 68 ALA B C 1
ATOM 3012 O O . ALA B 1 68 ? 7.059 -8.367 -3.904 1 96.88 68 ALA B O 1
ATOM 3013 N N . GLY B 1 69 ? 7.891 -7.477 -2.012 1 97.69 69 GLY B N 1
ATOM 3014 C CA . GLY B 1 69 ? 8.562 -8.711 -1.646 1 97.69 69 GLY B CA 1
ATOM 3015 C C . GLY B 1 69 ? 7.613 -9.875 -1.438 1 97.69 69 GLY B C 1
ATOM 3016 O O . GLY B 1 69 ? 7.863 -10.977 -1.921 1 97.69 69 GLY B O 1
ATOM 3017 N N . ARG B 1 70 ? 6.562 -9.617 -0.733 1 96.69 70 ARG B N 1
ATOM 3018 C CA . ARG B 1 70 ? 5.547 -10.641 -0.505 1 96.69 70 ARG B CA 1
ATOM 3019 C C . ARG B 1 70 ? 4.949 -11.125 -1.822 1 96.69 70 ARG B C 1
ATOM 3021 O O . ARG B 1 70 ? 4.734 -12.32 -2.008 1 96.69 70 ARG B O 1
ATOM 3028 N N . PHE B 1 71 ? 4.703 -10.211 -2.68 1 97.62 71 PHE B N 1
ATOM 3029 C CA . PHE B 1 71 ? 4.16 -10.547 -3.994 1 97.62 71 PHE B CA 1
ATOM 3030 C C . PHE B 1 71 ? 5.129 -11.422 -4.773 1 97.62 71 PHE B C 1
ATOM 3032 O O . PHE B 1 71 ? 4.746 -12.484 -5.277 1 97.62 71 PHE B O 1
ATOM 3039 N N . ALA B 1 72 ? 6.332 -11 -4.852 1 98.25 72 ALA B N 1
ATOM 3040 C CA . ALA B 1 72 ? 7.355 -11.766 -5.562 1 98.25 72 ALA B CA 1
ATOM 3041 C C . ALA B 1 72 ? 7.5 -13.164 -4.977 1 98.25 72 ALA B C 1
ATOM 3043 O O . ALA B 1 72 ? 7.484 -14.156 -5.711 1 98.25 72 ALA B O 1
ATOM 3044 N N . LEU B 1 73 ? 7.609 -13.227 -3.67 1 98.69 73 LEU B N 1
ATOM 3045 C CA . LEU B 1 73 ? 7.809 -14.508 -3.006 1 98.69 73 LEU B CA 1
ATOM 3046 C C . LEU B 1 73 ? 6.609 -15.43 -3.217 1 98.69 73 LEU B C 1
ATOM 3048 O O . LEU B 1 73 ? 6.766 -16.641 -3.377 1 98.69 73 LEU B O 1
ATOM 3052 N N . THR B 1 74 ? 5.449 -14.867 -3.207 1 98.56 74 THR B N 1
ATOM 3053 C CA . THR B 1 74 ? 4.254 -15.672 -3.41 1 98.56 74 THR B CA 1
ATOM 3054 C C . THR B 1 74 ? 4.266 -16.328 -4.793 1 98.56 74 THR B C 1
ATOM 3056 O O . THR B 1 74 ? 3.908 -17.484 -4.938 1 98.56 74 THR B O 1
ATOM 3059 N N . GLN B 1 75 ? 4.676 -15.547 -5.793 1 98.56 75 GLN B N 1
ATOM 3060 C CA . GLN B 1 75 ? 4.77 -16.125 -7.125 1 98.56 75 GLN B CA 1
ATOM 3061 C C . GLN B 1 75 ? 5.793 -17.266 -7.16 1 98.56 75 GLN B C 1
ATOM 3063 O O . GLN B 1 75 ? 5.543 -18.312 -7.75 1 98.56 75 GLN B O 1
ATOM 3068 N N . ALA B 1 76 ? 6.91 -17.062 -6.527 1 98.88 76 ALA B N 1
ATOM 3069 C CA . ALA B 1 76 ? 7.945 -18.094 -6.473 1 98.88 76 ALA B CA 1
ATOM 3070 C C . ALA B 1 76 ? 7.465 -19.312 -5.707 1 98.88 76 ALA B C 1
ATOM 3072 O O . ALA B 1 76 ? 7.609 -20.453 -6.176 1 98.88 76 ALA B O 1
ATOM 3073 N N . GLU B 1 77 ? 6.855 -19.094 -4.562 1 98.81 77 GLU B N 1
ATOM 3074 C CA . GLU B 1 77 ? 6.422 -20.172 -3.682 1 98.81 77 GLU B CA 1
ATOM 3075 C C . GLU B 1 77 ? 5.316 -21 -4.328 1 98.81 77 GLU B C 1
ATOM 3077 O O . GLU B 1 77 ? 5.328 -22.234 -4.242 1 98.81 77 GLU B O 1
ATOM 3082 N N . THR B 1 78 ? 4.371 -20.391 -4.973 1 98.62 78 THR B N 1
ATOM 3083 C CA . THR B 1 78 ? 3.293 -21.125 -5.613 1 98.62 78 THR B CA 1
ATOM 3084 C C . THR B 1 78 ? 3.822 -21.938 -6.789 1 98.62 78 THR B C 1
ATOM 3086 O O . THR B 1 78 ? 3.359 -23.062 -7.043 1 98.62 78 THR B O 1
ATOM 3089 N N . THR B 1 79 ? 4.777 -21.438 -7.504 1 98.75 79 THR B N 1
ATOM 3090 C CA . THR B 1 79 ? 5.41 -22.172 -8.586 1 98.75 79 THR B CA 1
ATOM 3091 C C . THR B 1 79 ? 6.215 -23.359 -8.047 1 98.75 79 THR B C 1
ATOM 3093 O O . THR B 1 79 ? 6.137 -24.469 -8.578 1 98.75 79 THR B O 1
ATOM 3096 N N . ALA B 1 80 ? 6.949 -23.109 -6.988 1 98.75 80 ALA B N 1
ATOM 3097 C CA . ALA B 1 80 ? 7.836 -24.109 -6.395 1 98.75 80 ALA B CA 1
ATOM 3098 C C . ALA B 1 80 ? 7.047 -25.312 -5.895 1 98.75 80 ALA B C 1
ATOM 3100 O O . ALA B 1 80 ? 7.586 -26.422 -5.809 1 98.75 80 ALA B O 1
ATOM 3101 N N . ARG B 1 81 ? 5.824 -25.141 -5.652 1 98 81 ARG B N 1
ATOM 3102 C CA . ARG B 1 81 ? 5.031 -26.172 -4.996 1 98 81 ARG B CA 1
ATOM 3103 C C . ARG B 1 81 ? 4.25 -27 -6.02 1 98 81 ARG B C 1
ATOM 3105 O O . ARG B 1 81 ? 3.426 -27.828 -5.648 1 98 81 ARG B O 1
ATOM 3112 N N . GLN B 1 82 ? 4.496 -26.766 -7.266 1 97.69 82 GLN B N 1
ATOM 3113 C CA . GLN B 1 82 ? 3.945 -27.594 -8.336 1 97.69 82 GLN B CA 1
ATOM 3114 C C . GLN B 1 82 ? 4.816 -28.828 -8.594 1 97.69 82 GLN B C 1
ATOM 3116 O O . GLN B 1 82 ? 5.992 -28.688 -8.945 1 97.69 82 GLN B O 1
ATOM 3121 N N . HIS B 1 83 ? 4.246 -30 -8.547 1 97.19 83 HIS B N 1
ATOM 3122 C CA . HIS B 1 83 ? 4.992 -31.234 -8.664 1 97.19 83 HIS B CA 1
ATOM 3123 C C . HIS B 1 83 ? 5.707 -31.328 -10.016 1 97.19 83 HIS B C 1
ATOM 3125 O O . HIS B 1 83 ? 6.852 -31.781 -10.086 1 97.19 83 HIS B O 1
ATOM 3131 N N . ALA B 1 84 ? 5.027 -30.891 -11.023 1 97.81 84 ALA B N 1
ATOM 3132 C CA . ALA B 1 84 ? 5.602 -30.969 -12.367 1 97.81 84 ALA B CA 1
ATOM 3133 C C . ALA B 1 84 ? 6.855 -30.109 -12.477 1 97.81 84 ALA B C 1
ATOM 3135 O O . ALA B 1 84 ? 7.805 -30.469 -13.172 1 97.81 84 ALA B O 1
ATOM 3136 N N . VAL B 1 85 ? 6.891 -29.016 -11.797 1 98.56 85 VAL B N 1
ATOM 3137 C CA . VAL B 1 85 ? 8.039 -28.109 -11.805 1 98.56 85 VAL B CA 1
ATOM 3138 C C . VAL B 1 85 ? 9.219 -28.766 -11.086 1 98.56 85 VAL B C 1
ATOM 3140 O O . VAL B 1 85 ? 10.344 -28.75 -11.578 1 98.56 85 VAL B O 1
ATOM 3143 N N . GLY B 1 86 ? 8.922 -29.359 -9.938 1 98.44 86 GLY B N 1
ATOM 3144 C CA . GLY B 1 86 ? 9.961 -30.062 -9.211 1 98.44 86 GLY B CA 1
ATOM 3145 C C . GLY B 1 86 ? 10.602 -31.172 -10.016 1 98.44 86 GLY B C 1
ATOM 3146 O O . GLY B 1 86 ? 11.828 -31.297 -10.039 1 98.44 86 GLY B O 1
ATOM 3147 N N . ARG B 1 87 ? 9.805 -31.953 -10.695 1 98.31 87 ARG B N 1
ATOM 3148 C CA . ARG B 1 87 ? 10.289 -33.062 -11.5 1 98.31 87 ARG B CA 1
ATOM 3149 C C . ARG B 1 87 ? 11.141 -32.562 -12.664 1 98.31 87 ARG B C 1
ATOM 3151 O O . ARG B 1 87 ? 12.203 -33.125 -12.953 1 98.31 87 ARG B O 1
ATOM 3158 N N . ALA B 1 88 ? 10.648 -31.531 -13.312 1 98.62 88 ALA B N 1
ATOM 3159 C CA . ALA B 1 88 ? 11.367 -30.969 -14.453 1 98.62 88 ALA B CA 1
ATOM 3160 C C . ALA B 1 88 ? 12.719 -30.391 -14.023 1 98.62 88 ALA B C 1
ATOM 3162 O O . ALA B 1 88 ? 13.719 -30.578 -14.719 1 98.62 88 ALA B O 1
ATOM 3163 N N . LEU B 1 89 ? 12.703 -29.719 -12.891 1 98.75 89 LEU B N 1
ATOM 3164 C CA . LEU B 1 89 ? 13.953 -29.125 -12.406 1 98.75 89 LEU B CA 1
ATOM 3165 C C . LEU B 1 89 ? 14.938 -30.219 -11.992 1 98.75 89 LEU B C 1
ATOM 3167 O O . LEU B 1 89 ? 16.125 -30.125 -12.281 1 98.75 89 LEU B O 1
ATOM 3171 N N . ALA B 1 90 ? 14.477 -31.234 -11.328 1 98.31 90 ALA B N 1
ATOM 3172 C CA . ALA B 1 90 ? 15.312 -32.375 -10.922 1 98.31 90 ALA B CA 1
ATOM 3173 C C . ALA B 1 90 ? 16 -33 -12.125 1 98.31 90 ALA B C 1
ATOM 3175 O O . ALA B 1 90 ? 17.141 -33.469 -12.031 1 98.31 90 ALA B O 1
ATOM 3176 N N . ALA B 1 91 ? 15.305 -33 -13.227 1 98.19 91 ALA B N 1
ATOM 3177 C CA . ALA B 1 91 ? 15.812 -33.625 -14.445 1 98.19 91 ALA B CA 1
ATOM 3178 C C . ALA B 1 91 ? 16.672 -32.656 -15.25 1 98.19 91 ALA B C 1
ATOM 3180 O O . ALA B 1 91 ? 17.266 -33.031 -16.266 1 98.19 91 ALA B O 1
ATOM 3181 N N . GLY B 1 92 ? 16.719 -31.406 -14.805 1 97.88 92 GLY B N 1
ATOM 3182 C CA . GLY B 1 92 ? 17.422 -30.391 -15.57 1 97.88 92 GLY B CA 1
ATOM 3183 C C . GLY B 1 92 ? 16.797 -30.109 -16.922 1 97.88 92 GLY B C 1
ATOM 3184 O O . GLY B 1 92 ? 17.484 -29.781 -17.891 1 97.88 92 GLY B O 1
ATOM 3185 N N . ASP B 1 93 ? 15.531 -30.312 -17.031 1 98.12 93 ASP B N 1
ATOM 3186 C CA . ASP B 1 93 ? 14.812 -30.219 -18.297 1 98.12 93 ASP B CA 1
ATOM 3187 C C . ASP B 1 93 ? 14.344 -28.797 -18.547 1 98.12 93 ASP B C 1
ATOM 3189 O O . ASP B 1 93 ? 13.211 -28.438 -18.219 1 98.12 93 ASP B O 1
ATOM 3193 N N . ARG B 1 94 ? 15.117 -28.016 -19.234 1 97.88 94 ARG B N 1
ATOM 3194 C CA . ARG B 1 94 ? 14.852 -26.609 -19.5 1 97.88 94 ARG B CA 1
ATOM 3195 C C . ARG B 1 94 ? 13.586 -26.438 -20.344 1 97.88 94 ARG B C 1
ATOM 3197 O O . ARG B 1 94 ? 12.789 -25.531 -20.094 1 97.88 94 ARG B O 1
ATOM 3204 N N . ALA B 1 95 ? 13.484 -27.312 -21.297 1 98 95 ALA B N 1
ATOM 3205 C CA . ALA B 1 95 ? 12.336 -27.219 -22.188 1 98 95 ALA B CA 1
ATOM 3206 C C . ALA B 1 95 ? 11.031 -27.469 -21.438 1 98 95 ALA B C 1
ATOM 3208 O O . ALA B 1 95 ? 10.055 -26.734 -21.625 1 98 95 ALA B O 1
ATOM 3209 N N . ALA B 1 96 ? 11.031 -28.453 -20.594 1 98.31 96 ALA B N 1
ATOM 3210 C CA . ALA B 1 96 ? 9.844 -28.75 -19.797 1 98.31 96 ALA B CA 1
ATOM 3211 C C . ALA B 1 96 ? 9.5 -27.609 -18.859 1 98.31 96 ALA B C 1
ATOM 3213 O O . ALA B 1 96 ? 8.328 -27.25 -18.719 1 98.31 96 ALA B O 1
ATOM 3214 N N . LEU B 1 97 ? 10.477 -27.062 -18.203 1 98.69 97 LEU B N 1
ATOM 3215 C CA . LEU B 1 97 ? 10.258 -25.922 -17.312 1 98.69 97 LEU B CA 1
ATOM 3216 C C . LEU B 1 97 ? 9.648 -24.75 -18.062 1 98.69 97 LEU B C 1
ATOM 3218 O O . LEU B 1 97 ? 8.719 -24.109 -17.562 1 98.69 97 LEU B O 1
ATOM 3222 N N . ALA B 1 98 ? 10.195 -24.5 -19.203 1 98.44 98 ALA B N 1
ATOM 3223 C CA . ALA B 1 98 ? 9.688 -23.406 -20.016 1 98.44 98 ALA B CA 1
ATOM 3224 C C . ALA B 1 98 ? 8.227 -23.641 -20.406 1 98.44 98 ALA B C 1
ATOM 3226 O O . ALA B 1 98 ? 7.402 -22.719 -20.328 1 98.44 98 ALA B O 1
ATOM 3227 N N . GLU B 1 99 ? 7.969 -24.812 -20.812 1 97.62 99 GLU B N 1
ATOM 3228 C CA . GLU B 1 99 ? 6.605 -25.141 -21.219 1 97.62 99 GLU B CA 1
ATOM 3229 C C . GLU B 1 99 ? 5.625 -24.953 -20.062 1 97.62 99 GLU B C 1
ATOM 3231 O O . GLU B 1 99 ? 4.516 -24.453 -20.25 1 97.62 99 GLU B O 1
ATOM 3236 N N . LEU B 1 100 ? 6.047 -25.312 -18.891 1 97.81 100 LEU B N 1
ATOM 3237 C CA . LEU B 1 100 ? 5.188 -25.281 -17.703 1 97.81 100 LEU B CA 1
ATOM 3238 C C . LEU B 1 100 ? 4.938 -23.828 -17.266 1 97.81 100 LEU B C 1
ATOM 3240 O O . LEU B 1 100 ? 3.891 -23.531 -16.688 1 97.81 100 LEU B O 1
ATOM 3244 N N . THR B 1 101 ? 5.879 -22.906 -17.547 1 98.44 101 THR B N 1
ATOM 3245 C CA . THR B 1 101 ? 5.828 -21.656 -16.797 1 98.44 101 THR B CA 1
ATOM 3246 C C . THR B 1 101 ? 5.789 -20.469 -17.75 1 98.44 101 THR B C 1
ATOM 3248 O O . THR B 1 101 ? 5.602 -19.328 -17.312 1 98.44 101 THR B O 1
ATOM 3251 N N . ALA B 1 102 ? 5.875 -20.656 -19.062 1 98 102 ALA B N 1
ATOM 3252 C CA . ALA B 1 102 ? 5.938 -19.562 -20.016 1 98 102 ALA B CA 1
ATOM 3253 C C . ALA B 1 102 ? 4.652 -18.734 -19.984 1 98 102 ALA B C 1
ATOM 3255 O O . ALA B 1 102 ? 4.699 -17.5 -19.938 1 98 102 ALA B O 1
ATOM 3256 N N . ALA B 1 103 ? 3.535 -19.391 -20.031 1 97.75 103 ALA B N 1
ATOM 3257 C CA . ALA B 1 103 ? 2.266 -18.672 -20.094 1 97.75 103 ALA B CA 1
ATOM 3258 C C . ALA B 1 103 ? 2 -17.922 -18.797 1 97.75 103 ALA B C 1
ATOM 3260 O O . ALA B 1 103 ? 1.674 -16.734 -18.812 1 97.75 103 ALA B O 1
ATOM 3261 N N . PRO B 1 104 ? 2.168 -18.609 -17.594 1 98.31 104 PRO B N 1
ATOM 3262 C CA . PRO B 1 104 ? 2.057 -17.844 -16.344 1 98.31 104 PRO B CA 1
ATOM 3263 C C . PRO B 1 104 ? 3.021 -16.656 -16.297 1 98.31 104 PRO B C 1
ATOM 3265 O O . PRO B 1 104 ? 2.646 -15.57 -15.844 1 98.31 104 PRO B O 1
ATOM 3268 N N . TYR B 1 105 ? 4.195 -16.797 -16.797 1 98.62 105 TYR B N 1
ATOM 3269 C CA . TYR B 1 105 ? 5.184 -15.734 -16.75 1 98.62 105 TYR B CA 1
ATOM 3270 C C . TYR B 1 105 ? 4.758 -14.562 -17.641 1 98.62 105 TYR B C 1
ATOM 3272 O O . TYR B 1 105 ? 4.973 -13.406 -17.281 1 98.62 105 TYR B O 1
ATOM 3280 N N . ALA B 1 106 ? 4.234 -14.828 -18.766 1 98.06 106 ALA B N 1
ATOM 3281 C CA . ALA B 1 106 ? 3.777 -13.758 -19.641 1 98.06 106 ALA B CA 1
ATOM 3282 C C . ALA B 1 106 ? 2.811 -12.828 -18.922 1 98.06 106 ALA B C 1
ATOM 3284 O O . ALA B 1 106 ? 2.893 -11.602 -19.062 1 98.06 106 ALA B O 1
ATOM 3285 N N . TYR B 1 107 ? 1.935 -13.398 -18.219 1 97.94 107 TYR B N 1
ATOM 3286 C CA . TYR B 1 107 ? 1.02 -12.578 -17.438 1 97.94 107 TYR B CA 1
ATOM 3287 C C . TYR B 1 107 ? 1.771 -11.797 -16.359 1 97.94 107 TYR B C 1
ATOM 3289 O O . TYR B 1 107 ? 1.531 -10.602 -16.172 1 97.94 107 TYR B O 1
ATOM 3297 N N . LEU B 1 108 ? 2.637 -12.516 -15.609 1 98.12 108 LEU B N 1
ATOM 3298 C CA . LEU B 1 108 ? 3.389 -11.891 -14.531 1 98.12 108 LEU B CA 1
ATOM 3299 C C . LEU B 1 108 ? 4.199 -10.711 -15.047 1 98.12 108 LEU B C 1
ATOM 3301 O O . LEU B 1 108 ? 4.332 -9.695 -14.359 1 98.12 108 LEU B O 1
ATOM 3305 N N . LYS B 1 109 ? 4.727 -10.875 -16.188 1 96.81 109 LYS B N 1
ATOM 3306 C CA . LYS B 1 109 ? 5.492 -9.789 -16.812 1 96.81 109 LYS B CA 1
ATOM 3307 C C . LYS B 1 109 ? 4.637 -8.539 -16.969 1 96.81 109 LYS B C 1
ATOM 3309 O O . LYS B 1 109 ? 5.094 -7.43 -16.672 1 96.81 109 LYS B O 1
ATOM 3314 N N . SER B 1 110 ? 3.426 -8.734 -17.328 1 95 110 SER B N 1
ATOM 3315 C CA . SER B 1 110 ? 2.506 -7.613 -17.484 1 95 110 SER B CA 1
ATOM 3316 C C . SER B 1 110 ? 2.133 -7.008 -16.125 1 95 110 SER B C 1
ATOM 3318 O O . SER B 1 110 ? 1.619 -5.891 -16.062 1 95 110 SER B O 1
ATOM 3320 N N . GLN B 1 111 ? 2.373 -7.77 -15.102 1 94.31 111 GLN B N 1
ATOM 3321 C CA . GLN B 1 111 ? 2.039 -7.305 -13.758 1 94.31 111 GLN B CA 1
ATOM 3322 C C . GLN B 1 111 ? 3.275 -6.777 -13.039 1 94.31 111 GLN B C 1
ATOM 3324 O O . GLN B 1 111 ? 3.289 -6.68 -11.805 1 94.31 111 GLN B O 1
ATOM 3329 N N . GLY B 1 112 ? 4.344 -6.527 -13.695 1 92.38 112 GLY B N 1
ATOM 3330 C CA . GLY B 1 112 ? 5.516 -5.902 -13.109 1 92.38 112 GLY B CA 1
ATOM 3331 C C . GLY B 1 112 ? 6.527 -6.906 -12.578 1 92.38 112 GLY B C 1
ATOM 3332 O O . GLY B 1 112 ? 7.309 -6.59 -11.68 1 92.38 112 GLY B O 1
ATOM 3333 N N . VAL B 1 113 ? 6.453 -8.109 -13.109 1 96 113 VAL B N 1
ATOM 3334 C CA . VAL B 1 113 ? 7.43 -9.133 -12.758 1 96 113 VAL B CA 1
ATOM 3335 C C . VAL B 1 113 ? 8.281 -9.477 -13.977 1 96 113 VAL B C 1
ATOM 3337 O O . VAL B 1 113 ? 8.062 -10.5 -14.625 1 96 113 VAL B O 1
ATOM 3340 N N . PRO B 1 114 ? 9.328 -8.781 -14.188 1 95.69 114 PRO B N 1
ATOM 3341 C CA . PRO B 1 114 ? 10.133 -9.031 -15.383 1 95.69 114 PRO B CA 1
ATOM 3342 C C . PRO B 1 114 ? 11.125 -10.18 -15.188 1 95.69 114 PRO B C 1
ATOM 3344 O O . PRO B 1 114 ? 11.656 -10.711 -16.172 1 95.69 114 PRO B O 1
ATOM 3347 N N . VAL B 1 115 ? 11.414 -10.516 -14.008 1 96.31 115 VAL B N 1
ATOM 3348 C CA . VAL B 1 115 ? 12.414 -11.539 -13.727 1 96.31 115 VAL B CA 1
ATOM 3349 C C . VAL B 1 115 ? 11.734 -12.797 -13.195 1 96.31 115 VAL B C 1
ATOM 3351 O O . VAL B 1 115 ? 10.953 -12.727 -12.242 1 96.31 115 VAL B O 1
ATOM 3354 N N . PHE B 1 116 ? 12.039 -13.883 -13.875 1 97.94 116 PHE B N 1
ATOM 3355 C CA . PHE B 1 116 ? 11.547 -15.195 -13.469 1 97.94 116 PHE B CA 1
ATOM 3356 C C . PHE B 1 116 ? 12.453 -16.297 -13.984 1 97.94 116 PHE B C 1
ATOM 3358 O O . PHE B 1 116 ? 12.758 -16.359 -15.172 1 97.94 116 PHE B O 1
ATOM 3365 N N . GLY B 1 117 ? 12.883 -17.141 -13.07 1 97.75 117 GLY B N 1
ATOM 3366 C CA . GLY B 1 117 ? 13.797 -18.172 -13.539 1 97.75 117 GLY B CA 1
ATOM 3367 C C . GLY B 1 117 ? 14.062 -19.25 -12.516 1 97.75 117 GLY B C 1
ATOM 3368 O O . GLY B 1 117 ? 13.539 -19.203 -11.398 1 97.75 117 GLY B O 1
ATOM 3369 N N . PHE B 1 118 ? 14.852 -20.266 -12.953 1 98.81 118 PHE B N 1
ATOM 3370 C CA . PHE B 1 118 ? 15.109 -21.453 -12.156 1 98.81 118 PHE B CA 1
ATOM 3371 C C . PHE B 1 118 ? 16.609 -21.672 -11.992 1 98.81 118 PHE B C 1
ATOM 3373 O O . PHE B 1 118 ? 17.375 -21.516 -12.945 1 98.81 118 PHE B O 1
ATOM 3380 N N . HIS B 1 119 ? 16.938 -22.016 -10.805 1 98.5 119 HIS B N 1
ATOM 3381 C CA . HIS B 1 119 ? 18.312 -22.359 -10.477 1 98.5 119 HIS B CA 1
ATOM 3382 C C . HIS B 1 119 ? 18.438 -23.828 -10.086 1 98.5 119 HIS B C 1
ATOM 3384 O O . HIS B 1 119 ? 17.641 -24.344 -9.297 1 98.5 119 HIS B O 1
ATOM 3390 N N . ALA B 1 120 ? 19.484 -24.422 -10.617 1 98.38 120 ALA B N 1
ATOM 3391 C CA . ALA B 1 120 ? 19.75 -25.828 -10.258 1 98.38 120 ALA B CA 1
ATOM 3392 C C . ALA B 1 120 ? 20.375 -25.922 -8.875 1 98.38 120 ALA B C 1
ATOM 3394 O O . ALA B 1 120 ? 20.844 -24.938 -8.32 1 98.38 120 ALA B O 1
ATOM 3395 N N . ALA B 1 121 ? 20.359 -27.125 -8.336 1 97.81 121 ALA B N 1
ATOM 3396 C CA . ALA B 1 121 ? 20.875 -27.375 -7 1 97.81 121 ALA B CA 1
ATOM 3397 C C . ALA B 1 121 ? 22.359 -27.062 -6.914 1 97.81 121 ALA B C 1
ATOM 3399 O O . ALA B 1 121 ? 22.875 -26.719 -5.844 1 97.81 121 ALA B O 1
ATOM 3400 N N . ASP B 1 122 ? 23.078 -27.078 -7.988 1 97.25 122 ASP B N 1
ATOM 3401 C CA . ASP B 1 122 ? 24.516 -26.828 -8 1 97.25 122 ASP B CA 1
ATOM 3402 C C . ASP B 1 122 ? 24.812 -25.344 -8.211 1 97.25 122 ASP B C 1
ATOM 3404 O O . ASP B 1 122 ? 25.938 -24.969 -8.508 1 97.25 122 ASP B O 1
ATOM 3408 N N . MET B 1 123 ? 23.812 -24.5 -8.234 1 96.88 123 MET B N 1
ATOM 3409 C CA . MET B 1 123 ? 23.922 -23.031 -8.273 1 96.88 123 MET B CA 1
ATOM 3410 C C . MET B 1 123 ? 24.156 -22.547 -9.703 1 96.88 123 MET B C 1
ATOM 3412 O O . MET B 1 123 ? 24.75 -21.484 -9.914 1 96.88 123 MET B O 1
ATOM 3416 N N . THR B 1 124 ? 23.719 -23.359 -10.617 1 97.25 124 THR B N 1
ATOM 3417 C CA . THR B 1 124 ? 23.719 -22.891 -11.992 1 97.25 124 THR B CA 1
ATOM 3418 C C . THR B 1 124 ? 22.344 -22.328 -12.375 1 97.25 124 THR B C 1
ATOM 3420 O O . THR B 1 124 ? 21.312 -22.875 -11.992 1 97.25 124 THR B O 1
ATOM 3423 N N . TYR B 1 125 ? 22.453 -21.203 -13.117 1 96.62 125 TYR B N 1
ATOM 3424 C CA . TYR B 1 125 ? 21.203 -20.672 -13.641 1 96.62 125 TYR B CA 1
ATOM 3425 C C . TYR B 1 125 ? 20.672 -21.516 -14.789 1 96.62 125 TYR B C 1
ATOM 3427 O O . TYR B 1 125 ? 21.219 -21.484 -15.898 1 96.62 125 TYR B O 1
ATOM 3435 N N . LEU B 1 126 ? 19.688 -22.297 -14.562 1 98.12 126 LEU B N 1
ATOM 3436 C CA . LEU B 1 126 ? 19.219 -23.281 -15.523 1 98.12 126 LEU B CA 1
ATOM 3437 C C . LEU B 1 126 ? 18.328 -22.641 -16.594 1 98.12 126 LEU B C 1
ATOM 3439 O O . LEU B 1 126 ? 18.484 -22.906 -17.781 1 98.12 126 LEU B O 1
ATOM 3443 N N . LEU B 1 127 ? 17.406 -21.797 -16.188 1 98.25 127 LEU B N 1
ATOM 3444 C CA . LEU B 1 127 ? 16.469 -21.188 -17.125 1 98.25 127 LEU B CA 1
ATOM 3445 C C . LEU B 1 127 ? 16.078 -19.781 -16.672 1 98.25 127 LEU B C 1
ATOM 3447 O O . LEU B 1 127 ? 15.602 -19.609 -15.547 1 98.25 127 LEU B O 1
ATOM 3451 N N . ARG B 1 128 ? 16.344 -18.828 -17.484 1 96.69 128 ARG B N 1
ATOM 3452 C CA . ARG B 1 128 ? 15.797 -17.484 -17.375 1 96.69 128 ARG B CA 1
ATOM 3453 C C . ARG B 1 128 ? 14.648 -17.297 -18.375 1 96.69 128 ARG B C 1
ATOM 3455 O O . ARG B 1 128 ? 14.875 -17.234 -19.578 1 96.69 128 ARG B O 1
ATOM 3462 N N . LEU B 1 129 ? 13.508 -17.125 -17.812 1 97.44 129 LEU B N 1
ATOM 3463 C CA . LEU B 1 129 ? 12.398 -16.906 -18.734 1 97.44 129 LEU B CA 1
ATOM 3464 C C . LEU B 1 129 ? 12.492 -15.547 -19.406 1 97.44 129 LEU B C 1
ATOM 3466 O O . LEU B 1 129 ? 12.055 -15.375 -20.547 1 97.44 129 LEU B O 1
ATOM 3470 N N . HIS B 1 130 ? 13.117 -14.578 -18.766 1 94.12 130 HIS B N 1
ATOM 3471 C CA . HIS B 1 130 ? 13.266 -13.227 -19.297 1 94.12 130 HIS B CA 1
ATOM 3472 C C . HIS B 1 130 ? 14.461 -13.133 -20.234 1 94.12 130 HIS B C 1
ATOM 3474 O O . HIS B 1 130 ? 14.578 -12.172 -21 1 94.12 130 HIS B O 1
ATOM 3480 N N . LEU B 1 131 ? 15.391 -14.086 -20.188 1 93 131 LEU B N 1
ATOM 3481 C CA . LEU B 1 131 ? 16.547 -14.219 -21.062 1 93 131 LEU B CA 1
ATOM 3482 C C . LEU B 1 131 ? 16.859 -15.68 -21.359 1 93 131 LEU B C 1
ATOM 3484 O O . LEU B 1 131 ? 17.906 -16.203 -20.953 1 93 131 LEU B O 1
ATOM 3488 N N . PRO B 1 132 ? 16.031 -16.328 -22.188 1 94.12 132 PRO B N 1
ATOM 3489 C CA . PRO B 1 132 ? 16.094 -17.781 -22.328 1 94.12 132 PRO B CA 1
ATOM 3490 C C . PRO B 1 132 ? 17.422 -18.266 -22.922 1 94.12 132 PRO B C 1
ATOM 3492 O O . PRO B 1 132 ? 17.812 -19.406 -22.703 1 94.12 132 PRO B O 1
ATOM 3495 N N . ASP B 1 133 ? 18.156 -17.406 -23.609 1 94 133 ASP B N 1
ATOM 3496 C CA . ASP B 1 133 ? 19.391 -17.797 -24.281 1 94 133 ASP B CA 1
ATOM 3497 C C . ASP B 1 133 ? 20.578 -17.734 -23.328 1 94 133 ASP B C 1
ATOM 3499 O O . ASP B 1 133 ? 21.641 -18.266 -23.641 1 94 133 ASP B O 1
ATOM 3503 N N . LYS B 1 134 ? 20.422 -17.156 -22.203 1 92.06 134 LYS B N 1
ATOM 3504 C CA . LYS B 1 134 ? 21.484 -17.047 -21.203 1 92.06 134 LYS B CA 1
ATOM 3505 C C . LYS B 1 134 ? 21.281 -18.047 -20.078 1 92.06 134 LYS B C 1
ATOM 3507 O O . LYS B 1 134 ? 20.375 -17.891 -19.25 1 92.06 134 LYS B O 1
ATOM 3512 N N . PHE B 1 135 ? 22.109 -19.078 -20.094 1 94.62 135 PHE B N 1
ATOM 3513 C CA . PHE B 1 135 ? 22 -20.109 -19.062 1 94.62 135 PHE B CA 1
ATOM 3514 C C . PHE B 1 135 ? 23.359 -20.75 -18.797 1 94.62 135 PHE B C 1
ATOM 3516 O O . PHE B 1 135 ? 24.328 -20.5 -19.516 1 94.62 135 PHE B O 1
ATOM 3523 N N . GLY B 1 136 ? 23.375 -21.406 -17.641 1 94.06 136 GLY B N 1
ATOM 3524 C CA . GLY B 1 136 ? 24.578 -22.188 -17.328 1 94.06 136 GLY B CA 1
ATOM 3525 C C . GLY B 1 136 ? 25.578 -21.406 -16.5 1 94.06 136 GLY B C 1
ATOM 3526 O O . GLY B 1 136 ? 26.578 -21.969 -16.047 1 94.06 136 GLY B O 1
ATOM 3527 N N . ASP B 1 137 ? 25.297 -20.156 -16.281 1 90.75 137 ASP B N 1
ATOM 3528 C CA . ASP B 1 137 ? 26.25 -19.359 -15.516 1 90.75 137 ASP B CA 1
ATOM 3529 C C . ASP B 1 137 ? 26.266 -19.781 -14.047 1 90.75 137 ASP B C 1
ATOM 3531 O O . ASP B 1 137 ? 25.219 -20.125 -13.492 1 90.75 137 ASP B O 1
ATOM 3535 N N . ASP B 1 138 ? 27.469 -19.672 -13.461 1 93.88 138 ASP B N 1
ATOM 3536 C CA . ASP B 1 138 ? 27.656 -19.938 -12.039 1 93.88 138 ASP B CA 1
ATOM 3537 C C . ASP B 1 138 ? 27.219 -18.75 -11.188 1 93.88 138 ASP B C 1
ATOM 3539 O O . ASP B 1 138 ? 27.703 -17.625 -11.375 1 93.88 138 ASP B O 1
ATOM 3543 N N . LEU B 1 139 ? 26.328 -19.078 -10.203 1 93 139 LEU B N 1
ATOM 3544 C CA . LEU B 1 139 ? 25.703 -18 -9.422 1 93 139 LEU B CA 1
ATOM 3545 C C . LEU B 1 139 ? 26.391 -17.844 -8.07 1 93 139 LEU B C 1
ATOM 3547 O O . LEU B 1 139 ? 26.094 -16.922 -7.32 1 93 139 LEU B O 1
ATOM 3551 N N . THR B 1 140 ? 27.344 -18.672 -7.754 1 91.81 140 THR B N 1
ATOM 3552 C CA . THR B 1 140 ? 27.906 -18.766 -6.418 1 91.81 140 THR B CA 1
ATOM 3553 C C . THR B 1 140 ? 28.594 -17.469 -6.02 1 91.81 140 THR B C 1
ATOM 3555 O O . THR B 1 140 ? 28.609 -17.094 -4.844 1 91.81 140 THR B O 1
ATOM 3558 N N . LYS B 1 141 ? 29.016 -16.688 -6.93 1 84.94 141 LYS B N 1
ATOM 3559 C CA . LYS B 1 141 ? 29.875 -15.562 -6.602 1 84.94 141 LYS B CA 1
ATOM 3560 C C . LYS B 1 141 ? 29.078 -14.273 -6.469 1 84.94 141 LYS B C 1
ATOM 3562 O O . LYS B 1 141 ? 29.484 -13.352 -5.754 1 84.94 141 LYS B O 1
ATOM 3567 N N . PHE B 1 142 ? 27.953 -14.227 -7.098 1 83.44 142 PHE B N 1
ATOM 3568 C CA . PHE B 1 142 ? 27.391 -12.883 -7.141 1 83.44 142 PHE B CA 1
ATOM 3569 C C . PHE B 1 142 ? 25.922 -12.906 -6.77 1 83.44 142 PHE B C 1
ATOM 3571 O O . PHE B 1 142 ? 25.297 -11.852 -6.586 1 83.44 142 PHE B O 1
ATOM 3578 N N . ARG B 1 143 ? 25.344 -14.016 -6.664 1 92.31 143 ARG B N 1
ATOM 3579 C CA . ARG B 1 143 ? 23.938 -14.086 -6.293 1 92.31 143 ARG B CA 1
ATOM 3580 C C . ARG B 1 143 ? 23.766 -14.625 -4.879 1 92.31 143 ARG B C 1
ATOM 3582 O O . ARG B 1 143 ? 23.359 -15.773 -4.691 1 92.31 143 ARG B O 1
ATOM 3589 N N . GLN B 1 144 ? 23.953 -13.773 -3.918 1 93.06 144 GLN B N 1
ATOM 3590 C CA . GLN B 1 144 ? 23.984 -14.156 -2.51 1 93.06 144 GLN B CA 1
ATOM 3591 C C . GLN B 1 144 ? 22.609 -14.633 -2.043 1 93.06 144 GLN B C 1
ATOM 3593 O O . GLN B 1 144 ? 22.516 -15.523 -1.192 1 93.06 144 GLN B O 1
ATOM 3598 N N . MET B 1 145 ? 21.562 -14.094 -2.576 1 96.31 145 MET B N 1
ATOM 3599 C CA . MET B 1 145 ? 20.219 -14.5 -2.176 1 96.31 145 MET B CA 1
ATOM 3600 C C . MET B 1 145 ? 19.938 -15.938 -2.594 1 96.31 145 MET B C 1
ATOM 3602 O O . MET B 1 145 ? 19.375 -16.719 -1.819 1 96.31 145 MET B O 1
ATOM 3606 N N . VAL B 1 146 ? 20.312 -16.266 -3.781 1 97.38 146 VAL B N 1
ATOM 3607 C CA . VAL B 1 146 ? 20.156 -17.641 -4.266 1 97.38 146 VAL B CA 1
ATOM 3608 C C . VAL B 1 146 ? 21.016 -18.578 -3.43 1 97.38 146 VAL B C 1
ATOM 3610 O O . VAL B 1 146 ? 20.562 -19.672 -3.062 1 97.38 146 VAL B O 1
ATOM 3613 N N . LEU B 1 147 ? 22.25 -18.156 -3.172 1 97.12 147 LEU B N 1
ATOM 3614 C CA . LEU B 1 147 ? 23.156 -18.953 -2.348 1 97.12 147 LEU B CA 1
ATOM 3615 C C . LEU B 1 147 ? 22.547 -19.219 -0.975 1 97.12 147 LEU B C 1
ATOM 3617 O O . LEU B 1 147 ? 22.578 -20.359 -0.484 1 97.12 147 LEU B O 1
ATOM 3621 N N . ALA B 1 148 ? 22.016 -18.188 -0.379 1 97.56 148 ALA B N 1
ATOM 3622 C CA . ALA B 1 148 ? 21.406 -18.312 0.941 1 97.56 148 ALA B CA 1
ATOM 3623 C C . ALA B 1 148 ? 20.25 -19.297 0.912 1 97.56 148 ALA B C 1
ATOM 3625 O O . ALA B 1 148 ? 20.141 -20.172 1.782 1 97.56 148 ALA B O 1
ATOM 3626 N N . ALA B 1 149 ? 19.359 -19.203 -0.065 1 98.5 149 ALA B N 1
ATOM 3627 C CA . ALA B 1 149 ? 18.219 -20.125 -0.196 1 98.5 149 ALA B CA 1
ATOM 3628 C C . ALA B 1 149 ? 18.703 -21.562 -0.401 1 98.5 149 ALA B C 1
ATOM 3630 O O . ALA B 1 149 ? 18.156 -22.484 0.188 1 98.5 149 ALA B O 1
ATOM 3631 N N . ASN B 1 150 ? 19.688 -21.656 -1.258 1 98.19 150 ASN B N 1
ATOM 3632 C CA . ASN B 1 150 ? 20.25 -22.969 -1.568 1 98.19 150 ASN B CA 1
ATOM 3633 C C . ASN B 1 150 ? 20.844 -23.625 -0.331 1 98.19 150 ASN B C 1
ATOM 3635 O O . ASN B 1 150 ? 20.609 -24.812 -0.071 1 98.19 150 ASN B O 1
ATOM 3639 N N . LYS B 1 151 ? 21.562 -22.906 0.458 1 97.25 151 LYS B N 1
ATOM 3640 C CA . LYS B 1 151 ? 22.281 -23.422 1.615 1 97.25 151 LYS B CA 1
ATOM 3641 C C . LYS B 1 151 ? 21.344 -23.688 2.781 1 97.25 151 LYS B C 1
ATOM 3643 O O . LYS B 1 151 ? 21.438 -24.719 3.449 1 97.25 151 LYS B O 1
ATOM 3648 N N . THR B 1 152 ? 20.453 -22.797 3.029 1 97.88 152 THR B N 1
ATOM 3649 C CA . THR B 1 152 ? 19.609 -22.891 4.211 1 97.88 152 THR B CA 1
ATOM 3650 C C . THR B 1 152 ? 18.344 -23.688 3.9 1 97.88 152 THR B C 1
ATOM 3652 O O . THR B 1 152 ? 17.625 -24.094 4.812 1 97.88 152 THR B O 1
ATOM 3655 N N . ARG B 1 153 ? 18.016 -23.844 2.648 1 98.19 153 ARG B N 1
ATOM 3656 C CA . ARG B 1 153 ? 16.797 -24.5 2.193 1 98.19 153 ARG B CA 1
ATOM 3657 C C . ARG B 1 153 ? 15.555 -23.766 2.711 1 98.19 153 ARG B C 1
ATOM 3659 O O . ARG B 1 153 ? 14.578 -24.391 3.123 1 98.19 153 ARG B O 1
ATOM 3666 N N . ARG B 1 154 ? 15.734 -22.469 2.754 1 98.19 154 ARG B N 1
ATOM 3667 C CA . ARG B 1 154 ? 14.633 -21.594 3.127 1 98.19 154 ARG B CA 1
ATOM 3668 C C . ARG B 1 154 ? 14.445 -20.484 2.092 1 98.19 154 ARG B C 1
ATOM 3670 O O . ARG B 1 154 ? 15.414 -19.953 1.554 1 98.19 154 ARG B O 1
ATOM 3677 N N . SER B 1 155 ? 13.195 -20.188 1.833 1 98.62 155 SER B N 1
ATOM 3678 C CA . SER B 1 155 ? 12.891 -19.109 0.904 1 98.62 155 SER B CA 1
ATOM 3679 C C . SER B 1 155 ? 13.5 -17.781 1.372 1 98.62 155 SER B C 1
ATOM 3681 O O . SER B 1 155 ? 13.711 -17.578 2.57 1 98.62 155 SER B O 1
ATOM 3683 N N . GLN B 1 156 ? 13.891 -16.953 0.462 1 98.56 156 GLN B N 1
ATOM 3684 C CA . GLN B 1 156 ? 14.445 -15.625 0.707 1 98.56 156 GLN B CA 1
ATOM 3685 C C . GLN B 1 156 ? 13.633 -14.547 -0.002 1 98.56 156 GLN B C 1
ATOM 3687 O O . GLN B 1 156 ? 13.031 -14.805 -1.051 1 98.56 156 GLN B O 1
ATOM 3692 N N . VAL B 1 157 ? 13.562 -13.367 0.601 1 98.5 157 VAL B N 1
ATOM 3693 C CA . VAL B 1 157 ? 12.82 -12.266 0.002 1 98.5 157 VAL B CA 1
ATOM 3694 C C . VAL B 1 157 ? 13.531 -10.945 0.304 1 98.5 157 VAL B C 1
ATOM 3696 O O . VAL B 1 157 ? 14.133 -10.789 1.365 1 98.5 157 VAL B O 1
ATOM 3699 N N . GLY B 1 158 ? 13.523 -10.062 -0.639 1 97.31 158 GLY B N 1
ATOM 3700 C CA . GLY B 1 158 ? 14.078 -8.734 -0.419 1 97.31 158 GLY B CA 1
ATOM 3701 C C . GLY B 1 158 ? 14.727 -8.148 -1.656 1 97.31 158 GLY B C 1
ATOM 3702 O O . GLY B 1 158 ? 14.547 -8.664 -2.764 1 97.31 158 GLY B O 1
ATOM 3703 N N . LEU B 1 159 ? 15.445 -7.066 -1.424 1 95.56 159 LEU B N 1
ATOM 3704 C CA . LEU B 1 159 ? 16.141 -6.367 -2.496 1 95.56 159 LEU B CA 1
ATOM 3705 C C . LEU B 1 159 ? 17.484 -7.02 -2.777 1 95.56 159 LEU B C 1
ATOM 3707 O O . LEU B 1 159 ? 18.234 -7.359 -1.85 1 95.56 159 LEU B O 1
ATOM 3711 N N . GLU B 1 160 ? 17.781 -7.23 -3.984 1 93.25 160 GLU B N 1
ATOM 3712 C CA . GLU B 1 160 ? 19.078 -7.754 -4.387 1 93.25 160 GLU B CA 1
ATOM 3713 C C . GLU B 1 160 ? 19.547 -7.141 -5.707 1 93.25 160 GLU B C 1
ATOM 3715 O O . GLU B 1 160 ? 18.75 -6.996 -6.641 1 93.25 160 GLU B O 1
ATOM 3720 N N . ILE B 1 161 ? 20.781 -6.801 -5.668 1 83.19 161 ILE B N 1
ATOM 3721 C CA . ILE B 1 161 ? 21.438 -6.355 -6.898 1 83.19 161 ILE B CA 1
ATOM 3722 C C . ILE B 1 161 ? 21.875 -7.566 -7.719 1 83.19 161 ILE B C 1
ATOM 3724 O O . ILE B 1 161 ? 22.562 -8.453 -7.207 1 83.19 161 ILE B O 1
ATOM 3728 N N . GLY B 1 162 ? 21.375 -7.664 -8.969 1 73.62 162 GLY B N 1
ATOM 3729 C CA . GLY B 1 162 ? 21.766 -8.75 -9.852 1 73.62 162 GLY B CA 1
ATOM 3730 C C . GLY B 1 162 ? 22.328 -8.266 -11.18 1 73.62 162 GLY B C 1
ATOM 3731 O O . GLY B 1 162 ? 22.484 -7.062 -11.383 1 73.62 162 GLY B O 1
ATOM 3732 N N . VAL B 1 163 ? 22.703 -9.234 -12.008 1 67.62 163 VAL B N 1
ATOM 3733 C CA . VAL B 1 163 ? 23.297 -8.977 -13.32 1 67.62 163 VAL B CA 1
ATOM 3734 C C . VAL B 1 163 ? 22.328 -8.141 -14.148 1 67.62 163 VAL B C 1
ATOM 3736 O O . VAL B 1 163 ? 22.734 -7.184 -14.812 1 67.62 163 VAL B O 1
ATOM 3739 N N . ALA B 1 164 ? 21.047 -8.484 -14.062 1 67.12 164 ALA B N 1
ATOM 3740 C CA . ALA B 1 164 ? 20.031 -7.82 -14.867 1 67.12 164 ALA B CA 1
ATOM 3741 C C . ALA B 1 164 ? 19.578 -6.516 -14.219 1 67.12 164 ALA B C 1
ATOM 3743 O O . ALA B 1 164 ? 18.797 -5.762 -14.789 1 67.12 164 ALA B O 1
ATOM 3744 N N . GLY B 1 165 ? 20.062 -6.297 -13.055 1 79.56 165 GLY B N 1
ATOM 3745 C CA . GLY B 1 165 ? 19.641 -5.094 -12.352 1 79.56 165 GLY B CA 1
ATOM 3746 C C . GLY B 1 165 ? 19.203 -5.359 -10.922 1 79.56 165 GLY B C 1
ATOM 3747 O O . GLY B 1 165 ? 19.438 -6.449 -10.391 1 79.56 165 GLY B O 1
ATOM 3748 N N . THR B 1 166 ? 18.75 -4.297 -10.312 1 86.56 166 THR B N 1
ATOM 3749 C CA . THR B 1 166 ? 18.297 -4.371 -8.93 1 86.56 166 THR B CA 1
ATOM 3750 C C . THR B 1 166 ? 16.781 -4.535 -8.867 1 86.56 166 THR B C 1
ATOM 3752 O O . THR B 1 166 ? 16.031 -3.711 -9.398 1 86.56 166 THR B O 1
ATOM 3755 N N . PHE B 1 167 ? 16.359 -5.648 -8.258 1 94.19 167 PHE B N 1
ATOM 3756 C CA . PHE B 1 167 ? 14.938 -5.98 -8.172 1 94.19 167 PHE B CA 1
ATOM 3757 C C . PHE B 1 167 ? 14.562 -6.348 -6.742 1 94.19 167 PHE B C 1
ATOM 3759 O O . PHE B 1 167 ? 15.422 -6.691 -5.934 1 94.19 167 PHE B O 1
ATOM 3766 N N . VAL B 1 168 ? 13.32 -6.168 -6.426 1 97.19 168 VAL B N 1
ATOM 3767 C CA . VAL B 1 168 ? 12.758 -6.852 -5.262 1 97.19 168 VAL B CA 1
ATOM 3768 C C . VAL B 1 168 ? 12.43 -8.297 -5.621 1 97.19 168 VAL B C 1
ATOM 3770 O O . VAL B 1 168 ? 11.57 -8.547 -6.473 1 97.19 168 VAL B O 1
ATOM 3773 N N . ARG B 1 169 ? 13.078 -9.203 -4.934 1 97.88 169 ARG B N 1
ATOM 3774 C CA . ARG B 1 169 ? 13.016 -10.586 -5.391 1 97.88 169 ARG B CA 1
ATOM 3775 C C . ARG B 1 169 ? 12.469 -11.5 -4.297 1 97.88 169 ARG B C 1
ATOM 3777 O O . ARG B 1 169 ? 12.594 -11.195 -3.109 1 97.88 169 ARG B O 1
ATOM 3784 N N . GLY B 1 170 ? 11.805 -12.523 -4.68 1 98.56 170 GLY B N 1
ATOM 3785 C CA . GLY B 1 170 ? 11.484 -13.695 -3.887 1 98.56 170 GLY B CA 1
ATOM 3786 C C . GLY B 1 170 ? 12.047 -14.977 -4.461 1 98.56 170 GLY B C 1
ATOM 3787 O O . GLY B 1 170 ? 11.938 -15.234 -5.66 1 98.56 170 GLY B O 1
ATOM 3788 N N . ILE B 1 171 ? 12.758 -15.695 -3.641 1 98.81 171 ILE B N 1
ATOM 3789 C CA . ILE B 1 171 ? 13.32 -16.984 -4.027 1 98.81 171 ILE B CA 1
ATOM 3790 C C . ILE B 1 171 ? 12.711 -18.094 -3.178 1 98.81 171 ILE B C 1
ATOM 3792 O O . ILE B 1 171 ? 12.719 -18.016 -1.947 1 98.81 171 ILE B O 1
ATOM 3796 N N . ALA B 1 172 ? 12.164 -19.062 -3.854 1 98.94 172 ALA B N 1
ATOM 3797 C CA . ALA B 1 172 ? 11.586 -20.203 -3.156 1 98.94 172 ALA B CA 1
ATOM 3798 C C . ALA B 1 172 ? 12.375 -21.469 -3.443 1 98.94 172 ALA B C 1
ATOM 3800 O O . ALA B 1 172 ? 12.992 -21.609 -4.504 1 98.94 172 ALA B O 1
ATOM 3801 N N . VAL B 1 173 ? 12.328 -22.359 -2.514 1 98.81 173 VAL B N 1
ATOM 3802 C CA . VAL B 1 173 ? 13.016 -23.656 -2.604 1 98.81 173 VAL B CA 1
ATOM 3803 C C . VAL B 1 173 ? 12.109 -24.672 -3.279 1 98.81 173 VAL B C 1
ATOM 3805 O O . VAL B 1 173 ? 10.914 -24.75 -2.98 1 98.81 173 VAL B O 1
ATOM 3808 N N . ILE B 1 174 ? 12.695 -25.422 -4.219 1 98.88 174 ILE B N 1
ATOM 3809 C CA . ILE B 1 174 ? 11.93 -26.453 -4.91 1 98.88 174 ILE B CA 1
ATOM 3810 C C . ILE B 1 174 ? 12.406 -27.828 -4.461 1 98.88 174 ILE B C 1
ATOM 3812 O O . ILE B 1 174 ? 13.609 -28.109 -4.461 1 98.88 174 ILE B O 1
ATOM 3816 N N . ASN B 1 175 ? 11.477 -28.609 -4.07 1 98.31 175 ASN B N 1
ATOM 3817 C CA . ASN B 1 175 ? 11.742 -30 -3.73 1 98.31 175 ASN B CA 1
ATOM 3818 C C . ASN B 1 175 ? 11.023 -30.953 -4.684 1 98.31 175 ASN B C 1
ATOM 3820 O O . ASN B 1 175 ? 9.93 -30.641 -5.172 1 98.31 175 ASN B O 1
ATOM 3824 N N . ASP B 1 176 ? 11.594 -32 -5.066 1 97.62 176 ASP B N 1
ATOM 3825 C CA . ASP B 1 176 ? 10.969 -33.188 -5.656 1 97.62 176 ASP B CA 1
ATOM 3826 C C . ASP B 1 176 ? 10.812 -34.312 -4.625 1 97.62 176 ASP B C 1
ATOM 3828 O O . ASP B 1 176 ? 11.742 -35.062 -4.391 1 97.62 176 ASP B O 1
ATOM 3832 N N . GLY B 1 177 ? 9.562 -34.312 -4.129 1 93.62 177 GLY B N 1
ATOM 3833 C CA . GLY B 1 177 ? 9.438 -35.094 -2.896 1 93.62 177 GLY B CA 1
ATOM 3834 C C . GLY B 1 177 ? 10.211 -34.469 -1.739 1 93.62 177 GLY B C 1
ATOM 3835 O O . GLY B 1 177 ? 10.039 -33.312 -1.411 1 93.62 177 GLY B O 1
ATOM 3836 N N . ASP B 1 178 ? 11.117 -35.219 -1.18 1 93.31 178 ASP B N 1
ATOM 3837 C CA . ASP B 1 178 ? 11.891 -34.719 -0.04 1 93.31 178 ASP B CA 1
ATOM 3838 C C . ASP B 1 178 ? 13.281 -34.281 -0.476 1 93.31 178 ASP B C 1
ATOM 3840 O O . ASP B 1 178 ? 14.078 -33.812 0.347 1 93.31 178 ASP B O 1
ATOM 3844 N N . ARG B 1 179 ? 13.484 -34.312 -1.711 1 97.19 179 ARG B N 1
ATOM 3845 C CA . ARG B 1 179 ? 14.812 -34 -2.229 1 97.19 179 ARG B CA 1
ATOM 3846 C C . ARG B 1 179 ? 14.859 -32.562 -2.736 1 97.19 179 ARG B C 1
ATOM 3848 O O . ARG B 1 179 ? 14.047 -32.156 -3.576 1 97.19 179 ARG B O 1
ATOM 3855 N N . PHE B 1 180 ? 15.844 -31.844 -2.207 1 98.44 180 PHE B N 1
ATOM 3856 C CA . PHE B 1 180 ? 16.109 -30.5 -2.715 1 98.44 180 PHE B CA 1
ATOM 3857 C C . PHE B 1 180 ? 16.641 -30.547 -4.141 1 98.44 180 PHE B C 1
ATOM 3859 O O . PHE B 1 180 ? 17.594 -31.266 -4.422 1 98.44 180 PHE B O 1
ATOM 3866 N N . VAL B 1 181 ? 16.016 -29.766 -5.113 1 98.75 181 VAL B N 1
ATOM 3867 C CA . VAL B 1 181 ? 16.438 -29.891 -6.504 1 98.75 181 VAL B CA 1
ATOM 3868 C C . VAL B 1 181 ? 16.812 -28.516 -7.055 1 98.75 181 VAL B C 1
ATOM 3870 O O . VAL B 1 181 ? 17.312 -28.391 -8.172 1 98.75 181 VAL B O 1
ATOM 3873 N N . GLY B 1 182 ? 16.516 -27.438 -6.301 1 98.75 182 GLY B N 1
ATOM 3874 C CA . GLY B 1 182 ? 16.891 -26.109 -6.758 1 98.75 182 GLY B CA 1
ATOM 3875 C C . GLY B 1 182 ? 15.984 -25.016 -6.238 1 98.75 182 GLY B C 1
ATOM 3876 O O . GLY B 1 182 ? 15.328 -25.188 -5.207 1 98.75 182 GLY B O 1
ATOM 3877 N N . THR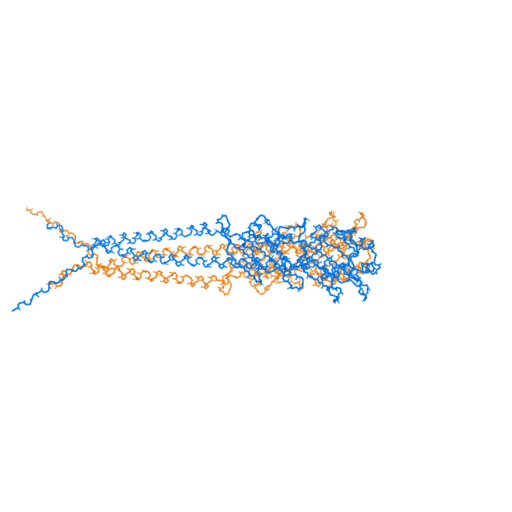 B 1 183 ? 16.062 -23.844 -6.918 1 98.81 183 THR B N 1
ATOM 3878 C CA . THR B 1 183 ? 15.266 -22.703 -6.488 1 98.81 183 THR B CA 1
ATOM 3879 C C . THR B 1 183 ? 14.625 -22 -7.684 1 98.81 183 THR B C 1
ATOM 3881 O O . THR B 1 183 ? 15.047 -22.203 -8.828 1 98.81 183 THR B O 1
ATOM 3884 N N . VAL B 1 184 ? 13.578 -21.297 -7.441 1 98.88 184 VAL B N 1
ATOM 3885 C CA . VAL B 1 184 ? 12.914 -20.453 -8.422 1 98.88 184 VAL B CA 1
ATOM 3886 C C . VAL B 1 184 ? 12.852 -19.016 -7.914 1 98.88 184 VAL B C 1
ATOM 3888 O O . VAL B 1 184 ? 12.688 -18.781 -6.711 1 98.88 184 VAL B O 1
ATOM 3891 N N . GLU B 1 185 ? 13.031 -18.078 -8.836 1 98.06 185 GLU B N 1
ATOM 3892 C CA . GLU B 1 185 ? 13.039 -16.672 -8.445 1 98.06 185 GLU B CA 1
ATOM 3893 C C . GLU B 1 185 ? 12.016 -15.875 -9.25 1 98.06 185 GLU B C 1
ATOM 3895 O O . GLU B 1 185 ? 11.773 -16.172 -10.422 1 98.06 185 GLU B O 1
ATOM 3900 N N . ALA B 1 186 ? 11.375 -14.945 -8.586 1 98.44 186 ALA B N 1
ATOM 3901 C CA . ALA B 1 186 ? 10.57 -13.875 -9.172 1 98.44 186 ALA B CA 1
ATOM 3902 C C . ALA B 1 186 ? 11.039 -12.508 -8.688 1 98.44 186 ALA B C 1
ATOM 3904 O O . ALA B 1 186 ? 11.367 -12.336 -7.512 1 98.44 186 ALA B O 1
ATOM 3905 N N . GLY B 1 187 ? 11.156 -11.547 -9.594 1 97.56 187 GLY B N 1
ATOM 3906 C CA . GLY B 1 187 ? 11.648 -10.227 -9.242 1 97.56 187 GLY B CA 1
ATOM 3907 C C . GLY B 1 187 ? 10.797 -9.102 -9.812 1 97.56 187 GLY B 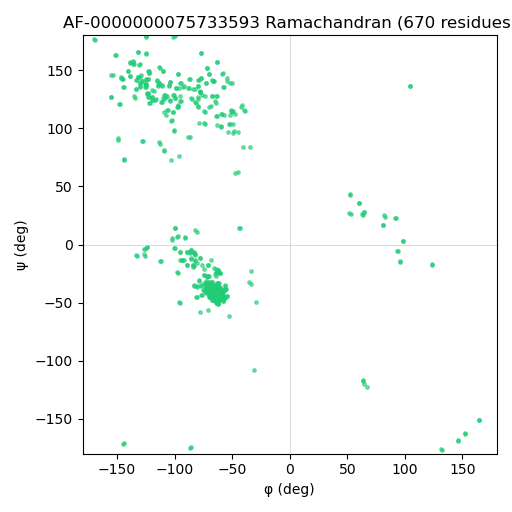C 1
ATOM 3908 O O . GLY B 1 187 ? 10.32 -9.195 -10.945 1 97.56 187 GLY B O 1
ATOM 3909 N N . LEU B 1 188 ? 10.602 -8.039 -9.039 1 97.12 188 LEU B N 1
ATOM 3910 C CA . LEU B 1 188 ? 9.82 -6.879 -9.438 1 97.12 188 LEU B CA 1
ATOM 3911 C C . LEU B 1 188 ? 10.719 -5.668 -9.664 1 97.12 188 LEU B C 1
ATOM 3913 O O . LEU B 1 188 ? 11.68 -5.461 -8.922 1 97.12 188 LEU B O 1
ATOM 3917 N N . ASN B 1 189 ? 10.25 -4.832 -10.586 1 93.94 189 ASN B N 1
ATOM 3918 C CA . ASN B 1 189 ? 10.906 -3.543 -10.797 1 93.94 189 ASN B CA 1
ATOM 3919 C C . ASN B 1 189 ? 10.633 -2.586 -9.641 1 93.94 189 ASN B C 1
ATOM 3921 O O . ASN B 1 189 ? 9.562 -2.623 -9.031 1 93.94 189 ASN B O 1
ATOM 3925 N N . LEU B 1 190 ? 11.594 -1.7 -9.453 1 94 190 LEU B N 1
ATOM 3926 C CA . LEU B 1 190 ? 11.477 -0.737 -8.359 1 94 190 LEU B CA 1
ATOM 3927 C C . LEU B 1 190 ? 10.57 0.424 -8.766 1 94 190 LEU B C 1
ATOM 3929 O O . LEU B 1 190 ? 9.789 0.919 -7.945 1 94 190 LEU B O 1
ATOM 3933 N N . GLU B 1 191 ? 10.641 0.809 -9.977 1 93.44 191 GLU B N 1
ATOM 3934 C CA . GLU B 1 191 ? 10.031 2.062 -10.406 1 93.44 191 GLU B CA 1
ATOM 3935 C C . GLU B 1 191 ? 8.523 2.045 -10.18 1 93.44 191 GLU B C 1
ATOM 3937 O O . GLU B 1 191 ? 7.965 2.979 -9.594 1 93.44 191 GLU B O 1
ATOM 3942 N N . PRO B 1 192 ? 7.879 0.956 -10.586 1 94.62 192 PRO B N 1
ATOM 3943 C CA . PRO B 1 192 ? 6.438 0.935 -10.336 1 94.62 192 PRO B CA 1
ATOM 3944 C C . PRO B 1 192 ? 6.094 0.999 -8.852 1 94.62 192 PRO B C 1
ATOM 3946 O O . PRO B 1 192 ? 5.07 1.575 -8.477 1 94.62 192 PRO B O 1
ATOM 3949 N N . ILE B 1 193 ? 6.902 0.434 -8.055 1 96 193 ILE B N 1
ATOM 3950 C CA . ILE B 1 193 ? 6.699 0.458 -6.609 1 96 193 ILE B CA 1
ATOM 3951 C C . ILE B 1 193 ? 6.785 1.894 -6.098 1 96 193 ILE B C 1
ATOM 3953 O O . ILE B 1 193 ? 5.938 2.338 -5.324 1 96 193 ILE B O 1
ATOM 3957 N N . LEU B 1 194 ? 7.781 2.641 -6.566 1 97.5 194 LEU B N 1
ATOM 3958 C CA . LEU B 1 194 ? 7.98 4.027 -6.156 1 97.5 194 LEU B CA 1
ATOM 3959 C C . LEU B 1 194 ? 6.832 4.906 -6.641 1 97.5 194 LEU B C 1
ATOM 3961 O O . LEU B 1 194 ? 6.391 5.809 -5.926 1 97.5 194 LEU B O 1
ATOM 3965 N N . GLU B 1 195 ? 6.375 4.602 -7.801 1 96.38 195 GLU B N 1
ATOM 3966 C CA . GLU B 1 195 ? 5.266 5.371 -8.359 1 96.38 195 GLU B CA 1
ATOM 3967 C C . GLU B 1 195 ? 4 5.199 -7.523 1 96.38 195 GLU B C 1
ATOM 3969 O O . GLU B 1 195 ? 3.225 6.141 -7.363 1 96.38 195 GLU B O 1
ATOM 3974 N N . GLN B 1 196 ? 3.848 4.055 -7.086 1 93.5 196 GLN B N 1
ATOM 3975 C CA . GLN B 1 196 ? 2.699 3.807 -6.219 1 93.5 196 GLN B CA 1
ATOM 3976 C C . GLN B 1 196 ? 2.777 4.648 -4.949 1 93.5 196 GLN B C 1
ATOM 3978 O O . GLN B 1 196 ? 1.779 5.23 -4.523 1 93.5 196 GLN B O 1
ATOM 3983 N N . VAL B 1 197 ? 3.908 4.703 -4.34 1 96.12 197 VAL B N 1
ATOM 3984 C CA . VAL B 1 197 ? 4.098 5.492 -3.129 1 96.12 197 VAL B CA 1
ATOM 3985 C C . VAL B 1 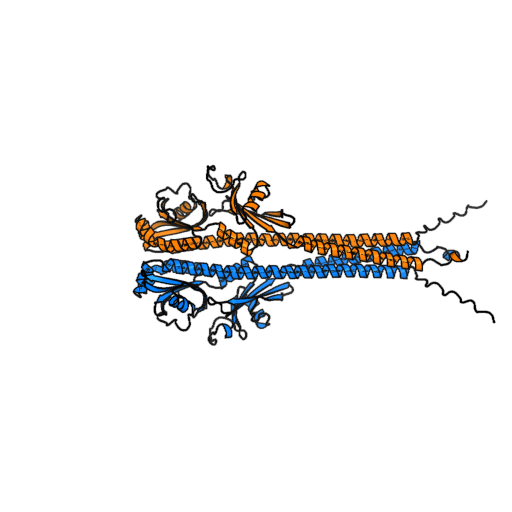197 ? 3.875 6.973 -3.438 1 96.12 197 VAL B C 1
ATOM 3987 O O . VAL B 1 197 ? 3.252 7.688 -2.65 1 96.12 197 VAL B O 1
ATOM 3990 N N . LYS B 1 198 ? 4.359 7.383 -4.582 1 96.31 198 LYS B N 1
ATOM 3991 C CA . LYS B 1 198 ? 4.172 8.766 -5.004 1 96.31 198 LYS B CA 1
ATOM 3992 C C . LYS B 1 198 ? 2.691 9.117 -5.094 1 96.31 198 LYS B C 1
ATOM 3994 O O . LYS B 1 198 ? 2.268 10.172 -4.617 1 96.31 198 LYS B O 1
ATOM 3999 N N . THR B 1 199 ? 1.975 8.266 -5.645 1 91.25 199 THR B N 1
ATOM 4000 C CA . THR B 1 199 ? 0.544 8.5 -5.816 1 91.25 199 THR B CA 1
ATOM 4001 C C . THR B 1 199 ? -0.148 8.625 -4.461 1 91.25 199 THR B C 1
ATOM 4003 O O . THR B 1 199 ? -1.067 9.43 -4.305 1 91.25 199 THR B O 1
ATOM 4006 N N . LEU B 1 200 ? 0.349 7.918 -3.521 1 88.75 200 LEU B N 1
ATOM 4007 C CA . LEU B 1 200 ? -0.286 7.883 -2.207 1 88.75 200 LEU B CA 1
ATOM 4008 C C . LEU B 1 200 ? 0.154 9.07 -1.362 1 88.75 200 LEU B C 1
ATOM 4010 O O . LEU B 1 200 ? -0.639 9.617 -0.59 1 88.75 200 LEU B O 1
ATOM 4014 N N . THR B 1 201 ? 1.407 9.453 -1.534 1 91.62 201 THR B N 1
ATOM 4015 C CA . THR B 1 201 ? 1.967 10.406 -0.581 1 91.62 201 THR B CA 1
ATOM 4016 C C . THR B 1 201 ? 2.227 11.758 -1.249 1 91.62 201 THR B C 1
ATOM 4018 O O . THR B 1 201 ? 2.475 12.758 -0.57 1 91.62 201 THR B O 1
ATOM 4021 N N . ASN B 1 202 ? 2.197 11.773 -2.533 1 90.56 202 ASN B N 1
ATOM 4022 C CA . ASN B 1 202 ? 2.551 12.953 -3.32 1 90.56 202 ASN B CA 1
ATOM 4023 C C . ASN B 1 202 ? 4.012 13.344 -3.113 1 90.56 202 ASN B C 1
ATOM 4025 O O . ASN B 1 202 ? 4.348 14.531 -3.123 1 90.56 202 ASN B O 1
ATOM 4029 N N . ALA B 1 203 ? 4.828 12.367 -2.76 1 95.19 203 ALA B N 1
ATOM 4030 C CA . ALA B 1 203 ? 6.273 12.562 -2.652 1 95.19 203 ALA B CA 1
ATOM 4031 C C . ALA B 1 203 ? 7.004 11.922 -3.83 1 95.19 203 ALA B C 1
ATOM 4033 O O . ALA B 1 203 ? 6.637 10.836 -4.277 1 95.19 203 ALA B O 1
ATOM 4034 N N . ASP B 1 204 ? 7.961 12.617 -4.363 1 97.12 204 ASP B N 1
ATOM 4035 C CA . ASP B 1 204 ? 8.859 11.984 -5.328 1 97.12 204 ASP B CA 1
ATOM 4036 C C . ASP B 1 204 ? 9.922 11.148 -4.621 1 97.12 204 ASP B C 1
ATOM 4038 O O . ASP B 1 204 ? 10.438 11.547 -3.574 1 97.12 204 ASP B O 1
ATOM 4042 N N . ILE B 1 205 ? 10.219 10.062 -5.195 1 98.25 205 ILE B N 1
ATOM 4043 C CA . ILE B 1 205 ? 11.094 9.109 -4.516 1 98.25 205 ILE B CA 1
ATOM 4044 C C . ILE B 1 205 ? 12.188 8.648 -5.473 1 98.25 205 ILE B C 1
ATOM 4046 O O . ILE B 1 205 ? 11.953 8.5 -6.672 1 98.25 205 ILE B O 1
ATOM 4050 N N . ALA B 1 206 ? 13.375 8.438 -4.926 1 97.38 206 ALA B N 1
ATOM 4051 C CA . ALA B 1 206 ? 14.484 7.879 -5.691 1 97.38 206 ALA B CA 1
ATOM 4052 C C . ALA B 1 206 ? 15.258 6.855 -4.867 1 97.38 206 ALA B C 1
ATOM 4054 O O . ALA B 1 206 ? 15.367 6.984 -3.646 1 97.38 206 ALA B O 1
ATOM 4055 N N . VAL B 1 207 ? 15.719 5.883 -5.531 1 96.06 207 VAL B N 1
ATOM 4056 C CA . VAL B 1 207 ? 16.625 4.898 -4.957 1 96.06 207 VAL B CA 1
ATOM 4057 C C . VAL B 1 207 ? 18.047 5.164 -5.445 1 96.06 207 VAL B C 1
ATOM 4059 O O . VAL B 1 207 ? 18.297 5.215 -6.652 1 96.06 207 VAL B O 1
ATOM 4062 N N . VAL B 1 208 ? 18.922 5.336 -4.484 1 94.81 208 VAL B N 1
ATOM 4063 C CA . VAL B 1 208 ? 20.312 5.641 -4.773 1 94.81 208 VAL B CA 1
ATOM 4064 C C . VAL B 1 208 ? 21.219 4.582 -4.145 1 94.81 208 VAL B C 1
ATOM 4066 O O . VAL B 1 208 ? 21.172 4.363 -2.932 1 94.81 208 VAL B O 1
ATOM 4069 N N . LEU B 1 209 ? 22.062 4.02 -4.98 1 93.56 209 LEU B N 1
ATOM 4070 C CA . LEU B 1 209 ? 22.984 3.008 -4.5 1 93.56 209 LEU B CA 1
ATOM 4071 C C . LEU B 1 209 ? 24.344 3.623 -4.203 1 93.56 209 LEU B C 1
ATOM 4073 O O . LEU B 1 209 ? 24.75 4.605 -4.832 1 93.56 209 LEU B O 1
ATOM 4077 N N . SER B 1 210 ? 24.984 3.072 -3.201 1 93.12 210 SER B N 1
ATOM 4078 C CA . SER B 1 210 ? 26.391 3.391 -2.949 1 93.12 210 SER B CA 1
ATOM 4079 C C . SER B 1 210 ? 27.312 2.369 -3.6 1 93.12 210 SER B C 1
ATOM 4081 O O . SER B 1 210 ? 27.188 1.166 -3.363 1 93.12 210 SER B O 1
ATOM 4083 N N . GLN B 1 211 ? 28.172 2.824 -4.41 1 89.25 211 GLN B N 1
ATOM 4084 C CA . GLN B 1 211 ? 29.109 1.938 -5.094 1 89.25 211 GLN B CA 1
ATOM 4085 C C . GLN B 1 211 ? 29.938 1.145 -4.09 1 89.25 211 GLN B C 1
ATOM 4087 O O . GLN B 1 211 ? 30.125 -0.063 -4.254 1 89.25 211 GLN B O 1
ATOM 4092 N N . SER B 1 212 ? 30.422 1.785 -3.111 1 89.94 212 SER B N 1
ATOM 4093 C CA . SER B 1 212 ? 31.281 1.172 -2.107 1 89.94 212 SER B CA 1
ATOM 4094 C C . SER B 1 212 ? 30.516 0.189 -1.236 1 89.94 212 SER B C 1
ATOM 4096 O O . SER B 1 212 ? 30.953 -0.938 -1.015 1 89.94 212 SER B O 1
ATOM 4098 N N . LEU B 1 213 ? 29.312 0.562 -0.868 1 89.44 213 LEU B N 1
ATOM 4099 C CA . LEU B 1 213 ? 28.531 -0.275 0.045 1 89.44 213 LEU B CA 1
ATOM 4100 C C . LEU B 1 213 ? 27.938 -1.47 -0.689 1 89.44 213 LEU B C 1
ATOM 4102 O O . LEU B 1 213 ? 27.859 -2.566 -0.132 1 89.44 213 LEU B O 1
ATOM 4106 N N . ALA B 1 214 ? 27.562 -1.268 -1.921 1 86.31 214 ALA B N 1
ATOM 4107 C CA . ALA B 1 214 ? 26.938 -2.33 -2.697 1 86.31 214 ALA B CA 1
ATOM 4108 C C . ALA B 1 214 ? 27.984 -3.213 -3.373 1 86.31 214 ALA B C 1
ATOM 4110 O O . ALA B 1 214 ? 27.641 -4.219 -4.004 1 86.31 214 ALA B O 1
ATOM 4111 N N . GLU B 1 215 ? 29.219 -2.871 -3.25 1 81.94 215 GLU B N 1
ATOM 4112 C CA . GLU B 1 215 ? 30.328 -3.623 -3.832 1 81.94 215 GLU B CA 1
ATOM 4113 C C . GLU B 1 215 ? 30.109 -3.877 -5.32 1 81.94 215 GLU B C 1
ATOM 4115 O O . GLU B 1 215 ? 30.25 -5.008 -5.789 1 81.94 215 GLU B O 1
ATOM 4120 N N . LEU B 1 216 ? 29.672 -2.855 -5.922 1 79.06 216 LEU B N 1
ATOM 4121 C CA . LEU B 1 216 ? 29.438 -2.947 -7.359 1 79.06 216 LEU B CA 1
ATOM 4122 C C . LEU B 1 216 ? 30.734 -2.873 -8.133 1 79.06 216 LEU B C 1
ATOM 4124 O O . LEU B 1 216 ? 31.688 -2.211 -7.695 1 79.06 216 LEU B O 1
ATOM 4128 N N . PRO B 1 217 ? 30.656 -3.684 -9.18 1 72.62 217 PRO B N 1
ATOM 4129 C CA . PRO B 1 217 ? 31.844 -3.529 -10.016 1 72.62 217 PRO B CA 1
ATOM 4130 C C . PRO B 1 217 ? 31.984 -2.127 -10.609 1 72.62 217 PRO B C 1
ATOM 4132 O O . PRO B 1 217 ? 31 -1.379 -10.648 1 72.62 217 PRO B O 1
ATOM 4135 N N . PRO B 1 218 ? 33.25 -1.865 -10.922 1 72.38 218 PRO B N 1
ATOM 4136 C CA . PRO B 1 218 ? 33.438 -0.557 -11.547 1 72.38 218 PRO B CA 1
ATOM 4137 C C . PRO B 1 218 ? 32.562 -0.355 -12.781 1 72.38 218 PRO B C 1
ATOM 4139 O O . PRO B 1 218 ? 32.312 -1.304 -13.531 1 72.38 218 PRO B O 1
ATOM 4142 N N . ARG B 1 219 ? 32.156 0.837 -12.859 1 73.88 219 ARG B N 1
ATOM 4143 C CA . ARG B 1 219 ? 31.172 1.132 -13.906 1 73.88 219 ARG B CA 1
ATOM 4144 C C . ARG B 1 219 ? 31.844 1.21 -15.273 1 73.88 219 ARG B C 1
ATOM 4146 O O . ARG B 1 219 ? 32.969 1.736 -15.391 1 73.88 219 ARG B O 1
ATOM 4153 N N . GLY B 1 220 ? 31.141 0.397 -16.125 1 63.78 220 GLY B N 1
ATOM 4154 C CA . GLY B 1 220 ? 31.594 0.49 -17.5 1 63.78 220 GLY B CA 1
ATOM 4155 C C . GLY B 1 220 ? 30.703 1.345 -18.375 1 63.78 220 GLY B C 1
ATOM 4156 O O . GLY B 1 220 ? 29.688 1.862 -17.906 1 63.78 220 GLY B O 1
ATOM 4157 N N . PRO B 1 221 ? 31.203 1.413 -19.625 1 65.44 221 PRO B N 1
ATOM 4158 C CA . PRO B 1 221 ? 30.375 2.115 -20.594 1 65.44 221 PRO B CA 1
ATOM 4159 C C . PRO B 1 221 ? 29.031 1.42 -20.844 1 65.44 221 PRO B C 1
ATOM 4161 O O . PRO B 1 221 ? 28.969 0.188 -20.844 1 65.44 221 PRO B O 1
ATOM 4164 N N . GLY B 1 222 ? 27.875 2.072 -20.375 1 63.44 222 GLY B N 1
ATOM 4165 C CA . GLY B 1 222 ? 26.562 1.49 -20.641 1 63.44 222 GLY B CA 1
ATOM 4166 C C . GLY B 1 222 ? 25.75 1.233 -19.391 1 63.44 222 GLY B C 1
ATOM 4167 O O . GLY B 1 222 ? 24.578 0.86 -19.469 1 63.44 222 GLY B O 1
ATOM 4168 N N . ASP B 1 223 ? 26.594 1.254 -18.266 1 68.19 223 ASP B N 1
ATOM 4169 C CA . ASP B 1 223 ? 25.875 0.981 -17.031 1 68.19 223 ASP B CA 1
ATOM 4170 C C . ASP B 1 223 ? 24.75 1.995 -16.828 1 68.19 223 ASP B C 1
ATOM 4172 O O . ASP B 1 223 ? 24.891 3.172 -17.172 1 68.19 223 ASP B O 1
ATOM 4176 N N . LYS B 1 224 ? 23.672 1.401 -16.453 1 67.62 224 LYS B N 1
ATOM 4177 C CA . LYS B 1 224 ? 22.5 2.246 -16.219 1 67.62 224 LYS B CA 1
ATOM 4178 C C . LYS B 1 224 ? 22.656 3.047 -14.93 1 67.62 224 LYS B C 1
ATOM 4180 O O . LYS B 1 224 ? 23.297 2.59 -13.977 1 67.62 224 LYS B O 1
ATOM 4185 N N . GLY B 1 225 ? 22.266 4.215 -15.008 1 77.06 225 GLY B N 1
ATOM 4186 C CA . GLY B 1 225 ? 22.219 5.086 -13.852 1 77.06 225 GLY B CA 1
ATOM 4187 C C . GLY B 1 225 ? 23.344 6.105 -13.828 1 77.06 225 GLY B C 1
ATOM 4188 O O . GLY B 1 225 ? 24.484 5.801 -14.211 1 77.06 225 GLY B O 1
ATOM 4189 N N . GLU B 1 226 ? 23.094 7.297 -13.516 1 83.62 226 GLU B N 1
ATOM 4190 C CA . GLU B 1 226 ? 24.094 8.367 -13.398 1 83.62 226 GLU B CA 1
ATOM 4191 C C . GLU B 1 226 ? 24.828 8.297 -12.062 1 83.62 226 GLU B C 1
ATOM 4193 O O . GLU B 1 226 ? 24.203 8.031 -11.031 1 83.62 226 GLU B O 1
ATOM 4198 N N . GLN B 1 227 ? 26.141 8.484 -12.172 1 88.75 227 GLN B N 1
ATOM 4199 C CA . GLN B 1 227 ? 26.969 8.383 -10.977 1 88.75 227 GLN B CA 1
ATOM 4200 C C . GLN B 1 227 ? 27.281 9.766 -10.406 1 88.75 227 GLN B C 1
ATOM 4202 O O . GLN B 1 227 ? 27.578 10.695 -11.156 1 88.75 227 GLN B O 1
ATOM 4207 N N . PHE B 1 228 ? 27.141 9.828 -9.141 1 91.06 228 PHE B N 1
ATOM 4208 C CA . PHE B 1 228 ? 27.484 11.016 -8.367 1 91.06 228 PHE B CA 1
ATOM 4209 C C . PHE B 1 228 ? 28.406 10.664 -7.199 1 91.06 228 PHE B C 1
ATOM 4211 O O . PHE B 1 228 ? 27.938 10.383 -6.094 1 91.06 228 PHE B O 1
ATOM 4218 N N . GLY B 1 229 ? 29.688 10.711 -7.512 1 89.31 229 GLY B N 1
ATOM 4219 C CA . GLY B 1 229 ? 30.609 10.219 -6.5 1 89.31 229 GLY B CA 1
ATOM 4220 C C . GLY B 1 229 ? 30.438 8.742 -6.199 1 89.31 229 GLY B C 1
ATOM 4221 O O . GLY B 1 229 ? 30.484 7.906 -7.102 1 89.31 229 GLY B O 1
ATOM 4222 N N . ASP B 1 230 ? 30.062 8.469 -4.992 1 91.38 230 ASP B N 1
ATOM 4223 C CA . ASP B 1 230 ? 29.859 7.082 -4.57 1 91.38 230 ASP B CA 1
ATOM 4224 C C . ASP B 1 230 ? 28.422 6.637 -4.832 1 91.38 230 ASP B C 1
ATOM 4226 O O . ASP B 1 230 ? 28.094 5.457 -4.684 1 91.38 230 ASP B O 1
ATOM 4230 N N . LEU B 1 231 ? 27.672 7.605 -5.234 1 92.06 231 LEU B N 1
ATOM 4231 C CA . LEU B 1 231 ? 26.25 7.312 -5.344 1 92.06 231 LEU B CA 1
ATOM 4232 C C . LEU B 1 231 ? 25.844 7.117 -6.801 1 92.06 231 LEU B C 1
ATOM 4234 O O . LEU B 1 231 ? 26.328 7.824 -7.684 1 92.06 231 LEU B O 1
ATOM 4238 N N . ILE B 1 232 ? 25 6.141 -6.977 1 91.19 232 ILE B N 1
ATOM 4239 C CA . ILE B 1 232 ? 24.438 5.844 -8.289 1 91.19 232 ILE B CA 1
ATOM 4240 C C . ILE B 1 232 ? 22.922 5.926 -8.242 1 91.19 232 ILE B C 1
ATOM 4242 O O . ILE B 1 232 ? 22.281 5.227 -7.449 1 91.19 232 ILE B O 1
ATOM 4246 N N . ALA B 1 233 ? 22.391 6.754 -9.031 1 91.5 233 ALA B N 1
ATOM 4247 C CA . ALA B 1 233 ? 20.938 6.84 -9.117 1 91.5 233 ALA B CA 1
ATOM 4248 C C . ALA B 1 233 ? 20.359 5.648 -9.875 1 91.5 233 ALA B C 1
ATOM 4250 O O . ALA B 1 233 ? 20.562 5.516 -11.086 1 91.5 233 ALA B O 1
ATOM 4251 N N . LEU B 1 234 ? 19.594 4.828 -9.195 1 90.19 234 LEU B N 1
ATOM 4252 C CA . LEU B 1 234 ? 19.109 3.584 -9.773 1 90.19 234 LEU B CA 1
ATOM 4253 C C . LEU B 1 234 ? 17.703 3.766 -10.336 1 90.19 234 LEU B C 1
ATOM 4255 O O . LEU B 1 234 ? 17.406 3.312 -11.445 1 90.19 234 LEU B O 1
ATOM 4259 N N . ALA B 1 235 ? 16.812 4.332 -9.57 1 93.06 235 ALA B N 1
ATOM 4260 C CA . ALA B 1 235 ? 15.406 4.523 -9.938 1 93.06 235 ALA B CA 1
ATOM 4261 C C . ALA B 1 235 ? 14.852 5.809 -9.328 1 93.06 235 ALA B C 1
ATOM 4263 O O . ALA B 1 235 ? 15.258 6.211 -8.234 1 93.06 235 ALA B O 1
ATOM 4264 N N . SER B 1 236 ? 14.008 6.449 -10.086 1 95.44 236 SER B N 1
ATOM 4265 C CA . SER B 1 236 ? 13.422 7.691 -9.594 1 95.44 236 SER B CA 1
ATOM 4266 C C . SER B 1 236 ? 12.07 7.961 -10.234 1 95.44 236 SER B C 1
ATOM 4268 O O . SER B 1 236 ? 11.82 7.555 -11.375 1 95.44 236 SER B O 1
ATOM 4270 N N . THR B 1 237 ? 11.188 8.57 -9.438 1 97.44 237 THR B N 1
ATOM 4271 C CA . THR B 1 237 ? 9.906 9.016 -9.984 1 97.44 237 THR B CA 1
ATOM 4272 C C . THR B 1 237 ? 10.047 10.367 -10.68 1 97.44 237 THR B C 1
ATOM 4274 O O . THR B 1 237 ? 9.156 10.789 -11.406 1 97.44 237 THR B O 1
ATOM 4277 N N . ASP B 1 238 ? 11.125 11.031 -10.469 1 95.88 238 ASP B N 1
ATOM 4278 C CA . ASP B 1 238 ? 11.461 12.32 -11.07 1 95.88 238 ASP B CA 1
ATOM 4279 C C . ASP B 1 238 ? 12.969 12.461 -11.25 1 95.88 238 ASP B C 1
ATOM 4281 O O . ASP B 1 238 ? 13.648 13.047 -10.406 1 95.88 238 ASP B O 1
ATOM 4285 N N . THR B 1 239 ? 13.461 12.047 -12.359 1 94.06 239 THR B N 1
ATOM 4286 C CA . THR B 1 239 ? 14.891 11.922 -12.594 1 94.06 239 THR B CA 1
ATOM 4287 C C . THR B 1 239 ? 15.562 13.289 -12.578 1 94.06 239 THR B C 1
ATOM 4289 O O . THR B 1 239 ? 16.578 13.484 -11.898 1 94.06 239 THR B O 1
ATOM 4292 N N . PRO B 1 240 ? 15.023 14.266 -13.258 1 93.94 240 PRO B N 1
ATOM 4293 C CA . PRO B 1 240 ? 15.664 15.586 -13.234 1 93.94 240 PRO B CA 1
ATOM 4294 C C . PRO B 1 240 ? 15.766 16.172 -11.828 1 93.94 240 PRO B C 1
ATOM 4296 O O . PRO B 1 240 ? 16.797 16.734 -11.461 1 93.94 240 PRO B O 1
ATOM 4299 N N . LEU B 1 241 ? 14.773 15.992 -11.094 1 92.94 241 LEU B N 1
ATOM 4300 C CA . LEU B 1 241 ? 14.766 16.516 -9.727 1 92.94 241 LEU B CA 1
ATOM 4301 C C . LEU B 1 241 ? 15.883 15.883 -8.898 1 92.94 241 LEU B C 1
ATOM 4303 O O . LEU B 1 241 ? 16.672 16.594 -8.289 1 92.94 241 LEU B O 1
ATOM 4307 N N . PHE B 1 242 ? 15.984 14.625 -8.961 1 94.94 242 PHE B N 1
ATOM 4308 C CA . PHE B 1 242 ? 16.922 13.938 -8.078 1 94.94 242 PHE B CA 1
ATOM 4309 C C . PHE B 1 242 ? 18.344 14.062 -8.609 1 94.94 242 PHE B C 1
ATOM 4311 O O . PHE B 1 242 ? 19.312 14.086 -7.832 1 94.94 242 PHE B O 1
ATOM 4318 N N . THR B 1 243 ? 18.516 14.148 -9.906 1 93.94 243 THR B N 1
ATOM 4319 C CA . THR B 1 243 ? 19.828 14.422 -10.469 1 93.94 243 THR B CA 1
ATOM 4320 C C . THR B 1 243 ? 20.359 15.758 -9.961 1 93.94 243 THR B C 1
ATOM 4322 O O . THR B 1 243 ? 21.531 15.859 -9.578 1 93.94 243 THR B O 1
ATOM 4325 N N . GLY B 1 244 ? 19.5 16.719 -9.961 1 91.62 244 GLY B N 1
ATOM 4326 C CA . GLY B 1 244 ? 19.875 18.016 -9.422 1 91.62 244 GLY B CA 1
ATOM 4327 C C . GLY B 1 244 ? 20.25 17.969 -7.953 1 91.62 244 GLY B C 1
ATOM 4328 O O . GLY B 1 244 ? 21.266 18.531 -7.543 1 91.62 244 GLY B O 1
ATOM 4329 N N . LEU B 1 245 ? 19.516 17.281 -7.203 1 92.12 245 LEU B N 1
ATOM 4330 C CA . LEU B 1 245 ? 19.734 17.188 -5.766 1 92.12 245 LEU B CA 1
ATOM 4331 C C . LEU B 1 245 ? 21.031 16.453 -5.465 1 92.12 245 LEU B C 1
ATOM 4333 O O . LEU B 1 245 ? 21.75 16.797 -4.531 1 92.12 245 LEU B O 1
ATOM 4337 N N . LEU B 1 246 ? 21.234 15.438 -6.219 1 93.31 246 LEU B N 1
ATOM 4338 C CA . LEU B 1 246 ? 22.469 14.664 -6.035 1 93.31 246 LEU B CA 1
ATOM 4339 C C . LEU B 1 246 ? 23.688 15.484 -6.438 1 93.31 246 LEU B C 1
ATOM 4341 O O . LEU B 1 246 ? 24.719 15.438 -5.758 1 93.31 246 LEU B O 1
ATOM 4345 N N . ARG B 1 247 ? 23.531 16.188 -7.469 1 91.56 247 ARG B N 1
ATOM 4346 C CA . ARG B 1 247 ? 24.625 17.047 -7.934 1 91.56 247 ARG B CA 1
ATOM 4347 C C . ARG B 1 247 ? 24.953 18.125 -6.91 1 91.56 247 ARG B C 1
ATOM 4349 O O . ARG B 1 247 ? 26.125 18.438 -6.68 1 91.56 247 ARG B O 1
ATOM 4356 N N . ASP B 1 248 ? 23.938 18.641 -6.227 1 88.44 248 ASP B N 1
ATOM 4357 C CA . ASP B 1 248 ? 24.094 19.719 -5.254 1 88.44 248 ASP B CA 1
ATOM 4358 C C . ASP B 1 248 ? 24.547 19.172 -3.902 1 88.44 248 ASP B C 1
ATOM 4360 O O . ASP B 1 248 ? 24.844 19.953 -2.986 1 88.44 248 ASP B O 1
ATOM 4364 N N . GLY B 1 249 ? 24.531 17.859 -3.811 1 88.31 249 GLY B N 1
ATOM 4365 C CA . GLY B 1 249 ? 24.969 17.25 -2.566 1 88.31 249 GLY B CA 1
ATOM 4366 C C . GLY B 1 249 ? 23.906 17.25 -1.487 1 88.31 249 GLY B C 1
ATOM 4367 O O . GLY B 1 249 ? 24.219 17.109 -0.302 1 88.31 249 GLY B O 1
ATOM 4368 N N . ALA B 1 250 ? 22.703 17.469 -1.915 1 87.56 250 ALA B N 1
ATOM 4369 C CA . ALA B 1 250 ? 21.594 17.531 -0.958 1 87.56 250 ALA B CA 1
ATOM 4370 C C . ALA B 1 250 ? 21.234 16.125 -0.461 1 87.56 250 ALA B C 1
ATOM 4372 O O . ALA B 1 250 ? 20.672 15.969 0.624 1 87.56 250 ALA B O 1
ATOM 4373 N N . ILE B 1 251 ? 21.516 15.195 -1.265 1 90.25 251 ILE B N 1
ATOM 4374 C CA . ILE B 1 251 ? 21.312 13.797 -0.887 1 90.25 251 ILE B CA 1
ATOM 4375 C C . ILE B 1 251 ? 22.656 13.141 -0.603 1 90.25 251 ILE B C 1
ATOM 4377 O O . ILE B 1 251 ? 23.516 13.078 -1.479 1 90.25 251 ILE B O 1
ATOM 4381 N N . ARG B 1 252 ? 22.828 12.75 0.595 1 87 252 ARG B N 1
ATOM 4382 C CA . ARG B 1 252 ? 24.062 12.078 1.021 1 87 252 ARG B CA 1
ATOM 4383 C C . ARG B 1 252 ? 23.75 10.734 1.673 1 87 252 ARG B C 1
ATOM 4385 O O . ARG B 1 252 ? 22.594 10.461 2.012 1 87 252 ARG B O 1
ATOM 4392 N N . LEU B 1 253 ? 24.766 9.984 1.773 1 91.19 253 LEU B N 1
ATOM 4393 C CA . LEU B 1 253 ? 24.625 8.688 2.43 1 91.19 253 LEU B CA 1
ATOM 4394 C C . LEU B 1 253 ? 24.266 8.859 3.902 1 91.19 253 LEU B C 1
ATOM 4396 O O . LEU B 1 253 ? 24.938 9.617 4.617 1 91.19 253 LEU B O 1
ATOM 4400 N N . ALA B 1 254 ? 23.172 8.297 4.289 1 92.62 254 ALA B N 1
ATOM 4401 C CA . ALA B 1 254 ? 22.719 8.352 5.68 1 92.62 254 ALA B CA 1
ATOM 4402 C C . ALA B 1 254 ? 22.469 6.953 6.234 1 92.62 254 ALA B C 1
ATOM 4404 O O . ALA B 1 254 ? 21.891 6.105 5.555 1 92.62 254 ALA B O 1
ATOM 4405 N N . ARG B 1 255 ? 22.891 6.711 7.477 1 93.12 255 ARG B N 1
ATOM 4406 C CA . ARG B 1 255 ? 22.734 5.402 8.102 1 93.12 255 ARG B CA 1
ATOM 4407 C C . ARG B 1 255 ? 21.438 5.328 8.914 1 93.12 255 ARG B C 1
ATOM 4409 O O . ARG B 1 255 ? 21.062 4.258 9.398 1 93.12 255 ARG B O 1
ATOM 4416 N N . THR B 1 256 ? 20.906 6.5 9.102 1 94.19 256 THR B N 1
ATOM 4417 C CA . THR B 1 256 ? 19.609 6.586 9.773 1 94.19 256 THR B CA 1
ATOM 4418 C C . THR B 1 256 ? 18.656 7.488 8.992 1 94.19 256 THR B C 1
ATOM 4420 O O . THR B 1 256 ? 19.078 8.172 8.055 1 94.19 256 THR B O 1
ATOM 4423 N N . ARG B 1 257 ? 17.438 7.406 9.32 1 94.81 257 ARG B N 1
ATOM 4424 C CA . ARG B 1 257 ? 16.453 8.273 8.68 1 94.81 257 ARG B CA 1
ATOM 4425 C C . ARG B 1 257 ? 16.719 9.742 9.016 1 94.81 257 ARG B C 1
ATOM 4427 O O . ARG B 1 257 ? 16.875 10.102 10.18 1 94.81 257 ARG B O 1
ATOM 4434 N N . GLU B 1 258 ? 16.797 10.57 8.031 1 94.81 258 GLU B N 1
ATOM 4435 C CA . GLU B 1 258 ? 17.016 12.008 8.18 1 94.81 258 GLU B CA 1
ATOM 4436 C C . GLU B 1 258 ? 16 12.805 7.379 1 94.81 258 GLU B C 1
ATOM 4438 O O . GLU B 1 258 ? 15.68 12.453 6.242 1 94.81 258 GLU B O 1
ATOM 4443 N N . ILE B 1 259 ? 15.5 13.82 8.031 1 93.5 259 ILE B N 1
ATOM 4444 C CA . ILE B 1 259 ? 14.594 14.75 7.371 1 93.5 259 ILE B CA 1
ATOM 4445 C C . ILE B 1 259 ? 15.195 16.156 7.379 1 93.5 259 ILE B C 1
ATOM 4447 O O . ILE B 1 259 ? 15.602 16.656 8.43 1 93.5 259 ILE B O 1
ATOM 4451 N N . SER B 1 260 ? 15.328 16.75 6.227 1 89.5 260 SER B N 1
ATOM 4452 C CA . SER B 1 260 ? 15.875 18.109 6.113 1 89.5 260 SER B CA 1
ATOM 4453 C C . SER B 1 260 ? 14.977 19 5.27 1 89.5 260 SER B C 1
ATOM 4455 O O . SER B 1 260 ? 14.359 18.547 4.309 1 89.5 260 SER B O 1
ATOM 4457 N N . PRO B 1 261 ? 14.969 20.25 5.695 1 85.75 261 PRO B N 1
ATOM 4458 C CA . PRO B 1 261 ? 14.203 21.172 4.859 1 85.75 261 PRO B CA 1
ATOM 4459 C C . PRO B 1 261 ? 14.836 21.391 3.484 1 85.75 261 PRO B C 1
ATOM 4461 O O . PRO B 1 261 ? 16.062 21.297 3.34 1 85.75 261 PRO B O 1
ATOM 4464 N N . TYR B 1 262 ? 13.945 21.469 2.568 1 83 262 TYR B N 1
ATOM 4465 C CA . TYR B 1 262 ? 14.375 21.656 1.189 1 83 262 TYR B CA 1
ATOM 4466 C C . TYR B 1 262 ? 13.531 22.734 0.503 1 83 262 TYR B C 1
ATOM 4468 O O . TYR B 1 262 ? 12.32 22.812 0.728 1 83 262 TYR B O 1
ATOM 4476 N N . ARG B 1 263 ? 14.164 23.734 -0.072 1 79.56 263 ARG B N 1
ATOM 4477 C CA . ARG B 1 263 ? 13.461 24.766 -0.84 1 79.56 263 ARG B CA 1
ATOM 4478 C C . ARG B 1 263 ? 13.727 24.609 -2.334 1 79.56 263 ARG B C 1
ATOM 4480 O O . ARG B 1 263 ? 14.875 24.469 -2.752 1 79.56 263 ARG B O 1
ATOM 4487 N N . ILE B 1 264 ? 12.664 24.219 -3.025 1 64.19 264 ILE B N 1
ATOM 4488 C CA . ILE B 1 264 ? 12.773 24.203 -4.48 1 64.19 264 ILE B CA 1
ATOM 4489 C C . ILE B 1 264 ? 11.781 25.172 -5.098 1 64.19 264 ILE B C 1
ATOM 4491 O O . ILE B 1 264 ? 10.578 25.062 -4.875 1 64.19 264 ILE B O 1
ATOM 4495 N N . GLY B 1 265 ? 12.242 26.047 -6.078 1 61.88 265 GLY B N 1
ATOM 4496 C CA . GLY B 1 265 ? 11.406 26.953 -6.836 1 61.88 265 GLY B CA 1
ATOM 4497 C C . GLY B 1 265 ? 10.539 27.844 -5.953 1 61.88 265 GLY B C 1
ATOM 4498 O O . GLY B 1 265 ? 9.398 28.141 -6.305 1 61.88 265 GLY B O 1
ATOM 4499 N N . GLY B 1 266 ? 11.016 28.094 -4.715 1 64.06 266 GLY B N 1
ATOM 4500 C CA . GLY B 1 266 ? 10.234 28.984 -3.865 1 64.06 266 GLY B CA 1
ATOM 4501 C C . GLY B 1 266 ? 9.305 28.25 -2.924 1 64.06 266 GLY B C 1
ATOM 4502 O O . GLY B 1 266 ? 8.719 28.844 -2.02 1 64.06 266 GLY B O 1
ATOM 4503 N N . GLU B 1 267 ? 9.125 27.016 -3.209 1 68.19 267 GLU B N 1
ATOM 4504 C CA . GLU B 1 267 ? 8.25 26.234 -2.334 1 68.19 267 GLU B CA 1
ATOM 4505 C C . GLU B 1 267 ? 9.047 25.547 -1.227 1 68.19 267 GLU B C 1
ATOM 4507 O O . GLU B 1 267 ? 10.211 25.203 -1.419 1 68.19 267 GLU B O 1
ATOM 4512 N N . THR B 1 268 ? 8.414 25.672 -0.064 1 77.12 268 THR B N 1
ATOM 4513 C CA . THR B 1 268 ? 9.039 24.953 1.045 1 77.12 268 THR B CA 1
ATOM 4514 C C . THR B 1 268 ? 8.719 23.453 0.973 1 77.12 268 THR B C 1
ATOM 4516 O O . THR B 1 268 ? 7.621 23.078 0.57 1 77.12 268 THR B O 1
ATOM 4519 N N . GLY B 1 269 ? 9.797 22.625 1.115 1 86.62 269 GLY B N 1
ATOM 4520 C CA . GLY B 1 269 ? 9.641 21.188 1.151 1 86.62 269 GLY B CA 1
ATOM 4521 C C . GLY B 1 269 ? 10.617 20.5 2.09 1 86.62 269 GLY B C 1
ATOM 4522 O O . GLY B 1 269 ? 11.188 21.141 2.975 1 86.62 269 GLY B O 1
ATOM 4523 N N . ALA B 1 270 ? 10.602 19.234 1.993 1 92.31 270 ALA B N 1
ATOM 4524 C CA . ALA B 1 270 ? 11.516 18.453 2.822 1 92.31 270 ALA B CA 1
ATOM 4525 C C . ALA B 1 270 ? 12.086 17.266 2.039 1 92.31 270 ALA B C 1
ATOM 4527 O O . ALA B 1 270 ? 11.477 16.812 1.074 1 92.31 270 ALA B O 1
ATOM 4528 N N . ILE B 1 271 ? 13.289 16.906 2.393 1 94.94 271 ILE B N 1
ATOM 4529 C CA . ILE B 1 271 ? 13.961 15.734 1.861 1 94.94 271 ILE B CA 1
ATOM 4530 C C . ILE B 1 271 ? 14.094 14.68 2.959 1 94.94 271 ILE B C 1
ATOM 4532 O O . ILE B 1 271 ? 14.539 14.984 4.07 1 94.94 271 ILE B O 1
ATOM 4536 N N . LEU B 1 272 ? 13.594 13.594 2.699 1 96.62 272 LEU B N 1
ATOM 4537 C CA . LEU B 1 272 ? 13.789 12.422 3.549 1 96.62 272 LEU B CA 1
ATOM 4538 C C . LEU B 1 272 ? 14.844 11.492 2.957 1 96.62 272 LEU B C 1
ATOM 4540 O O . LEU B 1 272 ? 14.82 11.203 1.759 1 96.62 272 LEU B O 1
ATOM 4544 N N . VAL B 1 273 ? 15.82 11.117 3.768 1 96.88 273 VAL B N 1
ATOM 4545 C CA . VAL B 1 273 ? 16.797 10.109 3.373 1 96.88 273 VAL B CA 1
ATOM 4546 C C . VAL B 1 273 ? 16.812 8.969 4.387 1 96.88 273 VAL B C 1
ATOM 4548 O O . VAL B 1 273 ? 16.859 9.211 5.598 1 96.88 273 VAL B O 1
ATOM 4551 N N . GLN B 1 274 ? 16.703 7.793 3.898 1 97.19 274 GLN B N 1
ATOM 4552 C CA . GLN B 1 274 ? 16.75 6.625 4.773 1 97.19 274 GLN B CA 1
ATOM 4553 C C . GLN B 1 274 ? 17.578 5.508 4.152 1 97.19 274 GLN B C 1
ATOM 4555 O O . GLN B 1 274 ? 17.75 5.453 2.932 1 97.19 274 GLN B O 1
ATOM 4560 N N . PRO B 1 275 ? 18.094 4.645 4.992 1 97 275 PRO B N 1
ATOM 4561 C CA . PRO B 1 275 ? 18.938 3.568 4.465 1 97 275 PRO B CA 1
ATOM 4562 C C . PRO B 1 275 ? 18.156 2.59 3.586 1 97 275 PRO B C 1
ATOM 4564 O O . PRO B 1 275 ? 16.984 2.309 3.854 1 97 275 PRO B O 1
ATOM 4567 N N . LEU B 1 276 ? 18.766 2.182 2.578 1 96.19 276 LEU B N 1
ATOM 4568 C CA . LEU B 1 276 ? 18.297 1.076 1.748 1 96.19 276 LEU B CA 1
ATOM 4569 C C . LEU B 1 276 ? 19 -0.222 2.127 1 96.19 276 LEU B C 1
ATOM 4571 O O . LEU B 1 276 ? 20.219 -0.332 1.992 1 96.19 276 LEU B O 1
ATOM 4575 N N . ILE B 1 277 ? 18.234 -1.157 2.551 1 95.56 277 ILE B N 1
ATOM 4576 C CA . ILE B 1 277 ? 18.781 -2.412 3.051 1 95.56 277 ILE B CA 1
ATOM 4577 C C . ILE B 1 277 ? 18.438 -3.547 2.092 1 95.56 277 ILE B C 1
ATOM 4579 O O . ILE B 1 277 ? 17.312 -3.611 1.571 1 95.56 277 ILE B O 1
ATOM 4583 N N . ASP B 1 278 ? 19.391 -4.375 1.84 1 95 278 ASP B N 1
ATOM 4584 C CA . ASP B 1 278 ? 19.125 -5.504 0.952 1 95 278 ASP B CA 1
ATOM 4585 C C . ASP B 1 278 ? 18.547 -6.684 1.725 1 95 278 ASP B C 1
ATOM 4587 O O . ASP B 1 278 ? 18.219 -6.562 2.908 1 95 278 ASP B O 1
ATOM 4591 N N . PHE B 1 279 ? 18.344 -7.848 1.096 1 96.25 279 PHE B N 1
ATOM 4592 C CA . PHE B 1 279 ? 17.688 -9.016 1.666 1 96.25 279 PHE B CA 1
ATOM 4593 C C . PHE B 1 279 ? 18.438 -9.516 2.893 1 96.25 279 PHE B C 1
ATOM 4595 O O . PHE B 1 279 ? 17.844 -10.148 3.773 1 96.25 279 PHE B O 1
ATOM 4602 N N . SER B 1 280 ? 19.719 -9.234 2.986 1 94.31 280 SER B N 1
ATOM 4603 C CA . SER B 1 280 ? 20.562 -9.781 4.047 1 94.31 280 SER B CA 1
ATOM 4604 C C . SER B 1 280 ? 20.688 -8.805 5.211 1 94.31 280 SER B C 1
ATOM 4606 O O . SER B 1 280 ? 21.359 -9.086 6.199 1 94.31 280 SER B O 1
ATOM 4608 N N . GLY B 1 281 ? 20.172 -7.633 5.078 1 94.25 281 GLY B N 1
ATOM 4609 C CA . GLY B 1 281 ? 20.234 -6.648 6.145 1 94.25 281 GLY B CA 1
ATOM 4610 C C . GLY B 1 281 ? 21.344 -5.641 5.965 1 94.25 281 GLY B C 1
ATOM 4611 O O . GLY B 1 281 ? 21.531 -4.75 6.797 1 94.25 281 GLY B O 1
ATOM 4612 N N . ARG B 1 282 ? 22.047 -5.688 4.938 1 93.81 282 ARG B N 1
ATOM 4613 C CA . ARG B 1 282 ? 23.156 -4.777 4.668 1 93.81 282 ARG B CA 1
ATOM 4614 C C . ARG B 1 282 ? 22.672 -3.516 3.969 1 93.81 282 ARG B C 1
ATOM 4616 O O . ARG B 1 282 ? 21.828 -3.58 3.072 1 93.81 282 ARG B O 1
ATOM 4623 N N . MET B 1 283 ? 23.281 -2.486 4.367 1 95.31 283 MET B N 1
ATOM 4624 C CA . MET B 1 283 ? 22.969 -1.229 3.689 1 95.31 283 MET B CA 1
ATOM 4625 C C . MET B 1 283 ? 23.672 -1.149 2.342 1 95.31 283 MET B C 1
ATOM 4627 O O . MET B 1 283 ? 24.891 -1.358 2.256 1 95.31 283 MET B O 1
ATOM 4631 N N . ILE B 1 284 ? 22.938 -0.804 1.334 1 94.56 284 ILE B N 1
ATOM 4632 C CA . ILE B 1 284 ? 23.531 -0.777 -0 1 94.56 284 ILE B CA 1
ATOM 4633 C C . ILE B 1 284 ? 23.359 0.608 -0.616 1 94.56 284 ILE B C 1
ATOM 4635 O O . ILE B 1 284 ? 23.828 0.866 -1.728 1 94.56 284 ILE B O 1
ATOM 4639 N N . GLY B 1 285 ? 22.703 1.499 0.082 1 95.56 285 GLY B N 1
ATOM 4640 C CA . GLY B 1 285 ? 22.438 2.854 -0.379 1 95.56 285 GLY B CA 1
ATOM 4641 C C . GLY B 1 285 ? 21.359 3.559 0.427 1 95.56 285 GLY B C 1
ATOM 4642 O O . GLY B 1 285 ? 21.25 3.352 1.637 1 95.56 285 GLY B O 1
ATOM 4643 N N . ASN B 1 286 ? 20.703 4.453 -0.295 1 96.81 286 ASN B N 1
ATOM 4644 C CA . ASN B 1 286 ? 19.641 5.199 0.362 1 96.81 286 ASN B CA 1
ATOM 4645 C C . ASN B 1 286 ? 18.406 5.301 -0.525 1 96.81 286 ASN B C 1
ATOM 4647 O O . ASN B 1 286 ? 18.484 5.098 -1.737 1 96.81 286 ASN B O 1
ATOM 4651 N N . ILE B 1 287 ? 17.312 5.484 0.113 1 97.75 287 ILE B N 1
ATOM 4652 C CA . ILE B 1 287 ? 16.094 5.961 -0.535 1 97.75 287 ILE B CA 1
ATOM 4653 C C . ILE B 1 287 ? 15.828 7.406 -0.127 1 97.75 287 ILE B C 1
ATOM 4655 O O . ILE B 1 287 ? 15.875 7.742 1.059 1 97.75 287 ILE B O 1
ATOM 4659 N N . ALA B 1 288 ? 15.656 8.219 -1.114 1 97.5 288 ALA B N 1
ATOM 4660 C CA . ALA B 1 288 ? 15.375 9.625 -0.873 1 97.5 288 ALA B CA 1
ATOM 4661 C C . ALA B 1 288 ? 13.969 9.992 -1.329 1 97.5 288 ALA B C 1
ATOM 4663 O O . ALA B 1 288 ? 13.492 9.516 -2.363 1 97.5 288 ALA B O 1
ATOM 4664 N N . ALA B 1 289 ? 13.297 10.789 -0.551 1 97.75 289 ALA B N 1
ATOM 4665 C CA . ALA B 1 289 ? 11.969 11.289 -0.896 1 97.75 289 ALA B CA 1
ATOM 4666 C C . ALA B 1 289 ? 11.891 12.805 -0.723 1 97.75 289 ALA B C 1
ATOM 4668 O O . ALA B 1 289 ? 12.469 13.359 0.213 1 97.75 289 ALA B O 1
ATOM 4669 N N . VAL B 1 290 ? 11.234 13.406 -1.688 1 95.44 290 VAL B N 1
ATOM 4670 C CA . VAL B 1 290 ? 11.047 14.852 -1.664 1 95.44 290 VAL B CA 1
ATOM 4671 C C . VAL B 1 290 ? 9.562 15.18 -1.73 1 95.44 290 VAL B C 1
ATOM 4673 O O . VAL B 1 290 ? 8.828 14.625 -2.555 1 95.44 290 VAL B O 1
ATOM 4676 N N . LYS B 1 291 ? 9.125 15.984 -0.886 1 92 291 LYS B N 1
ATOM 4677 C CA . LYS B 1 291 ? 7.742 16.453 -0.895 1 92 291 LYS B CA 1
ATOM 4678 C C . LYS B 1 291 ? 7.672 17.969 -0.716 1 92 291 LYS B C 1
ATOM 4680 O O . LYS B 1 291 ? 8.406 18.531 0.095 1 92 291 LYS B O 1
ATOM 4685 N N . SER B 1 292 ? 6.828 18.594 -1.582 1 86.12 292 SER B N 1
ATOM 4686 C CA . SER B 1 292 ? 6.586 20.031 -1.467 1 86.12 292 SER B CA 1
ATOM 4687 C C . SER B 1 292 ? 5.32 20.312 -0.664 1 86.12 292 SER B C 1
ATOM 4689 O O . SER B 1 292 ? 4.332 19.594 -0.778 1 86.12 292 SER B O 1
ATOM 4691 N N . PHE B 1 293 ? 5.438 21.203 0.192 1 75.38 293 PHE B N 1
ATOM 4692 C CA . PHE B 1 293 ? 4.285 21.594 0.992 1 75.38 293 PHE B CA 1
ATOM 4693 C C . PHE B 1 293 ? 3.707 22.906 0.496 1 75.38 293 PHE B C 1
ATOM 4695 O O . PHE B 1 293 ? 4.305 23.969 0.693 1 75.38 293 PHE B O 1
ATOM 4702 N N . ALA B 1 294 ? 2.928 22.938 -0.825 1 58.44 294 ALA B N 1
ATOM 4703 C CA . ALA B 1 294 ? 2.355 24.141 -1.397 1 58.44 294 ALA B CA 1
ATOM 4704 C C . ALA B 1 294 ? 1.972 25.141 -0.305 1 58.44 294 ALA B C 1
ATOM 4706 O O . ALA B 1 294 ? 2.014 26.359 -0.518 1 58.44 294 ALA B O 1
ATOM 4707 N N . SER B 1 295 ? 1.287 24.734 0.671 1 53.38 295 SER B N 1
ATOM 4708 C CA . SER B 1 295 ? 0.504 25.656 1.485 1 53.38 295 SER B CA 1
ATOM 4709 C C . SER B 1 295 ? 1.36 26.812 1.986 1 53.38 295 SER B C 1
ATOM 4711 O O . SER B 1 295 ? 0.855 27.922 2.205 1 53.38 295 SER B O 1
ATOM 4713 N N . HIS B 1 296 ? 2.342 26.5 2.744 1 52.41 296 HIS B N 1
ATOM 4714 C CA . HIS B 1 296 ? 2.602 27.312 3.93 1 52.41 296 HIS B CA 1
ATOM 4715 C C . HIS B 1 296 ? 3.094 28.703 3.551 1 52.41 296 HIS B C 1
ATOM 4717 O O . HIS B 1 296 ? 2.834 29.672 4.266 1 52.41 296 HIS B O 1
ATOM 4723 N N . GLY B 1 297 ? 3.436 28.766 2.281 1 54.5 297 GLY B N 1
ATOM 4724 C CA . GLY B 1 297 ? 4.027 30.078 2.094 1 54.5 297 GLY B CA 1
ATOM 4725 C C . GLY B 1 297 ? 3 31.188 1.993 1 54.5 297 GLY B C 1
ATOM 4726 O O . GLY B 1 297 ? 2.988 32.125 2.816 1 54.5 297 GLY B O 1
ATOM 4727 N N . ALA B 1 298 ? 2.127 30.953 0.946 1 56.28 298 ALA B N 1
ATOM 4728 C CA . ALA B 1 298 ? 1.246 32.094 0.706 1 56.28 298 ALA B CA 1
ATOM 4729 C C . ALA B 1 298 ? 0.193 32.219 1.804 1 56.28 298 ALA B C 1
ATOM 4731 O O . ALA B 1 298 ? -0.095 33.312 2.277 1 56.28 298 ALA B O 1
ATOM 4732 N N . ALA B 1 299 ? -0.326 31.031 2.17 1 59.91 299 ALA B N 1
ATOM 4733 C CA . ALA B 1 299 ? -1.347 31.078 3.215 1 59.91 299 ALA B CA 1
ATOM 4734 C C . ALA B 1 299 ? -0.751 31.531 4.543 1 59.91 299 ALA B C 1
ATOM 4736 O O . ALA B 1 299 ? -1.374 32.312 5.273 1 59.91 299 ALA B O 1
ATOM 4737 N N . LEU B 1 300 ? 0.446 31.078 4.707 1 65.38 300 LEU B N 1
ATOM 4738 C CA . LEU B 1 300 ? 1.133 31.5 5.926 1 65.38 300 LEU B CA 1
ATOM 4739 C C . LEU B 1 300 ? 1.466 33 5.879 1 65.38 300 LEU B C 1
ATOM 4741 O O . LEU B 1 300 ? 1.298 33.688 6.875 1 65.38 300 LEU B O 1
ATOM 4745 N N . GLN B 1 301 ? 1.821 33.406 4.699 1 66 301 GLN B N 1
ATOM 4746 C CA . GLN B 1 301 ? 2.154 34.844 4.543 1 66 301 GLN B CA 1
ATOM 4747 C C . GLN B 1 301 ? 0.914 35.719 4.684 1 66 301 GLN B C 1
ATOM 4749 O O . GLN B 1 301 ? 0.969 36.781 5.301 1 66 301 GLN B O 1
ATOM 4754 N N . ARG B 1 302 ? -0.14 35.219 4.094 1 65.44 302 ARG B N 1
ATOM 4755 C CA . ARG B 1 302 ? -1.385 35.969 4.215 1 65.44 302 ARG B CA 1
ATOM 4756 C C . ARG B 1 302 ? -1.817 36.094 5.676 1 65.44 302 ARG B C 1
ATOM 4758 O O . ARG B 1 302 ? -2.195 37.156 6.137 1 65.44 302 ARG B O 1
ATOM 4765 N N . THR B 1 303 ? -1.63 34.938 6.305 1 69.5 303 THR B N 1
ATOM 4766 C CA . THR B 1 303 ? -2.018 34.938 7.711 1 69.5 303 THR B CA 1
ATOM 4767 C C . THR B 1 303 ? -1.107 35.844 8.531 1 69.5 303 THR B C 1
ATOM 4769 O O . THR B 1 303 ? -1.577 36.562 9.406 1 69.5 303 THR B O 1
ATOM 4772 N N . ARG B 1 304 ? 0.105 35.875 8.195 1 73.31 304 ARG B N 1
ATOM 4773 C CA . ARG B 1 304 ? 1.055 36.688 8.93 1 73.31 304 ARG B CA 1
ATOM 4774 C C . ARG B 1 304 ? 0.821 38.188 8.641 1 73.31 304 ARG B C 1
ATOM 4776 O O . ARG B 1 304 ? 0.865 39 9.555 1 73.31 304 ARG B O 1
ATOM 4783 N N . ILE B 1 305 ? 0.423 38.469 7.441 1 72.06 305 ILE B N 1
ATOM 4784 C CA . ILE B 1 305 ? 0.148 39.875 7.062 1 72.06 305 ILE B CA 1
ATOM 4785 C C . ILE B 1 305 ? -1.122 40.344 7.758 1 72.06 305 ILE B C 1
ATOM 4787 O O . ILE B 1 305 ? -1.174 41.469 8.258 1 72.06 305 ILE B O 1
ATOM 4791 N N . GLU B 1 306 ? -2.051 39.5 7.789 1 71.06 306 GLU B N 1
ATOM 4792 C CA . GLU B 1 306 ? -3.295 39.844 8.461 1 71.06 306 GLU B CA 1
ATOM 4793 C C . GLU B 1 306 ? -3.062 40.125 9.945 1 71.06 306 GLU B C 1
ATOM 4795 O O . GLU B 1 306 ? -3.629 41.062 10.508 1 71.06 306 GLU B O 1
ATOM 4800 N N . LEU B 1 307 ? -2.186 39.312 10.523 1 75.44 307 LEU B N 1
ATOM 4801 C CA . LEU B 1 307 ? -1.887 39.5 11.938 1 75.44 307 LEU B CA 1
ATOM 4802 C C . LEU B 1 307 ? -1.099 40.781 12.164 1 75.44 307 LEU B C 1
ATOM 4804 O O . LEU B 1 307 ? -1.366 41.531 13.117 1 75.44 307 LEU B O 1
ATOM 4808 N N . ILE B 1 308 ? -0.252 41.156 11.289 1 75.94 308 ILE B N 1
ATOM 4809 C CA . ILE B 1 308 ? 0.534 42.375 11.375 1 75.94 308 ILE B CA 1
ATOM 4810 C C . ILE B 1 308 ? -0.372 43.594 11.172 1 75.94 308 ILE B C 1
ATOM 4812 O O . ILE B 1 308 ? -0.289 44.562 11.922 1 75.94 308 ILE B O 1
ATOM 4816 N N . ALA B 1 309 ? -1.21 43.469 10.18 1 73.38 309 ALA B N 1
ATOM 4817 C CA . ALA B 1 309 ? -2.152 44.562 9.922 1 73.38 309 ALA B CA 1
ATOM 4818 C C . ALA B 1 309 ? -3.053 44.781 11.133 1 73.38 309 ALA B C 1
ATOM 4820 O O . ALA B 1 309 ? -3.283 45.938 11.523 1 73.38 309 ALA B O 1
ATOM 4821 N N . ALA B 1 310 ? -3.52 43.75 11.703 1 72.5 310 ALA B N 1
ATOM 4822 C CA . ALA B 1 310 ? -4.375 43.875 12.883 1 72.5 310 ALA B CA 1
ATOM 4823 C C . ALA B 1 310 ? -3.621 44.5 14.047 1 72.5 310 ALA B C 1
ATOM 4825 O O . ALA B 1 310 ? -4.176 45.344 14.773 1 72.5 310 ALA B O 1
ATOM 4826 N N . ALA B 1 311 ? -2.346 44.125 14.195 1 75.81 311 ALA B N 1
ATOM 4827 C CA . ALA B 1 311 ? -1.518 44.719 15.25 1 75.81 311 ALA B CA 1
ATOM 4828 C C . ALA B 1 311 ? -1.302 46.219 15.008 1 75.81 311 ALA B C 1
ATOM 4830 O O . ALA B 1 311 ? -1.404 47.031 15.938 1 75.81 311 ALA B O 1
ATOM 4831 N N . LEU B 1 312 ? -1.104 46.625 13.766 1 75.06 312 LEU B N 1
ATOM 4832 C CA . LEU B 1 312 ? -0.878 48.031 13.422 1 75.06 312 LEU B CA 1
ATOM 4833 C C . LEU B 1 312 ? -2.139 48.844 13.648 1 75.06 312 LEU B C 1
ATOM 4835 O O . LEU B 1 312 ? -2.072 49.969 14.188 1 75.06 312 LEU B O 1
ATOM 4839 N N . ILE B 1 313 ? -3.219 48.344 13.258 1 73.56 313 ILE B N 1
ATOM 4840 C CA . ILE B 1 313 ? -4.492 49 13.469 1 73.56 313 ILE B CA 1
ATOM 4841 C C . ILE B 1 313 ? -4.75 49.156 14.969 1 73.56 313 ILE B C 1
ATOM 4843 O O . ILE B 1 313 ? -5.172 50.25 15.414 1 73.56 313 ILE B O 1
ATOM 4847 N N . GLY B 1 314 ? -4.453 48.094 15.688 1 72 314 GLY B N 1
ATOM 4848 C CA . GLY B 1 314 ? -4.594 48.188 17.125 1 72 314 GLY B CA 1
ATOM 4849 C C . GLY B 1 314 ? -3.719 49.25 17.75 1 72 314 GLY B C 1
ATOM 4850 O O . GLY B 1 314 ? -4.164 50 18.641 1 72 314 GLY B O 1
ATOM 4851 N N . ILE B 1 315 ? -2.49 49.469 17.266 1 72.69 315 ILE B N 1
ATOM 4852 C CA . ILE B 1 315 ? -1.551 50.469 17.766 1 72.69 315 ILE B CA 1
ATOM 4853 C C . ILE B 1 315 ? -2.061 51.875 17.422 1 72.69 315 ILE B C 1
ATOM 4855 O O . ILE B 1 315 ? -2.049 52.781 18.281 1 72.69 315 ILE B O 1
ATOM 4859 N N . VAL B 1 316 ? -2.547 52.062 16.219 1 72.81 316 VAL B N 1
ATOM 4860 C CA . VAL B 1 316 ? -3.045 53.375 15.773 1 72.81 316 VAL B CA 1
ATOM 4861 C C . VAL B 1 316 ? -4.277 53.75 16.594 1 72.81 316 VAL B C 1
ATOM 4863 O O . VAL B 1 316 ? -4.391 54.875 17.062 1 72.81 316 VAL B O 1
ATOM 4866 N N . LEU B 1 317 ? -5.145 52.812 16.75 1 70.5 317 LEU B N 1
ATOM 4867 C CA . LEU B 1 317 ? -6.355 53.094 17.516 1 70.5 317 LEU B CA 1
ATOM 4868 C C . LEU B 1 317 ? -6.02 53.438 18.969 1 70.5 317 LEU B C 1
ATOM 4870 O O . LEU B 1 317 ? -6.617 54.344 19.547 1 70.5 317 LEU B O 1
ATOM 4874 N N . ALA B 1 318 ? -5.086 52.75 19.484 1 69.62 318 ALA B N 1
ATOM 4875 C CA . ALA B 1 318 ? -4.648 53.031 20.844 1 69.62 318 ALA B CA 1
ATOM 4876 C C . ALA B 1 318 ? -4.012 54.406 20.938 1 69.62 318 ALA B C 1
ATOM 4878 O O . ALA B 1 318 ? -4.258 55.156 21.906 1 69.62 318 ALA B O 1
ATOM 4879 N N . PHE B 1 319 ? -3.242 54.844 19.984 1 69.38 319 PHE B N 1
ATOM 4880 C CA . PHE B 1 319 ? -2.611 56.156 19.938 1 69.38 319 PHE B CA 1
ATOM 4881 C C . PHE B 1 319 ? -3.66 57.25 19.875 1 69.38 319 PHE B C 1
ATOM 4883 O O . PHE B 1 319 ? -3.572 58.25 20.609 1 69.38 319 PHE B O 1
ATOM 4890 N N . VAL B 1 320 ? -4.57 57.062 18.938 1 69.62 320 VAL B N 1
ATOM 4891 C CA . VAL B 1 320 ? -5.625 58.062 18.781 1 69.62 320 VAL B CA 1
ATOM 4892 C C . VAL B 1 320 ? -6.422 58.188 20.078 1 69.62 320 VAL B C 1
ATOM 4894 O O . VAL B 1 320 ? -6.699 59.281 20.531 1 69.62 320 VAL B O 1
ATOM 4897 N N . ALA B 1 321 ? -6.727 57.062 20.656 1 69.38 321 ALA B N 1
ATOM 4898 C CA . ALA B 1 321 ? -7.492 57.062 21.891 1 69.38 321 ALA B CA 1
ATOM 4899 C C . ALA B 1 321 ? -6.719 57.75 23.016 1 69.38 321 ALA B C 1
ATOM 4901 O O . ALA B 1 321 ? -7.281 58.562 23.75 1 69.38 321 ALA B O 1
ATOM 4902 N N . PHE B 1 322 ? -5.445 57.562 23.031 1 67.06 322 PHE B N 1
ATOM 4903 C CA . PHE B 1 322 ? -4.613 58.156 24.062 1 67.06 322 PHE B CA 1
ATOM 4904 C C . PHE B 1 322 ? -4.438 59.656 23.797 1 67.06 322 PHE B C 1
ATOM 4906 O O . PHE B 1 322 ? -4.445 60.469 24.734 1 67.06 322 PHE B O 1
ATOM 4913 N N . SER B 1 323 ? -4.289 60.125 22.656 1 68.31 323 SER B N 1
ATOM 4914 C CA . SER B 1 323 ? -4.117 61.531 22.312 1 68.31 323 SER B CA 1
ATOM 4915 C C . SER B 1 323 ? -5.375 62.344 22.641 1 68.31 323 SER B C 1
ATOM 4917 O O . SER B 1 323 ? -5.285 63.469 23.141 1 68.31 323 SER B O 1
ATOM 4919 N N . VAL B 1 324 ? -6.457 61.75 22.312 1 67.75 324 VAL B N 1
ATOM 4920 C CA . VAL B 1 324 ? -7.723 62.406 22.609 1 67.75 324 VAL B CA 1
ATOM 4921 C C . VAL B 1 324 ? -7.906 62.531 24.125 1 67.75 324 VAL B C 1
ATOM 4923 O O . VAL B 1 324 ? -8.305 63.562 24.641 1 67.75 324 VAL B O 1
ATOM 4926 N N . LEU B 1 325 ? -7.473 61.5 24.797 1 67.38 325 LEU B N 1
ATOM 4927 C CA . LEU B 1 325 ? -7.613 61.5 26.25 1 67.38 325 LEU B CA 1
ATOM 4928 C C . LEU B 1 325 ? -6.664 62.5 26.891 1 67.38 325 LEU B C 1
ATOM 4930 O O . LEU B 1 325 ? -7.039 63.219 27.844 1 67.38 325 LEU B O 1
ATOM 4934 N N . ALA B 1 326 ? -5.465 62.656 26.422 1 65.5 326 ALA B N 1
ATOM 4935 C CA . ALA B 1 326 ? -4.48 63.625 26.922 1 65.5 326 ALA B CA 1
ATOM 4936 C C . ALA B 1 326 ? -4.953 65.062 26.719 1 65.5 326 ALA B C 1
ATOM 4938 O O . ALA B 1 326 ? -4.742 65.938 27.578 1 65.5 326 ALA B O 1
ATOM 4939 N N . ARG B 1 327 ? -5.617 65.375 25.625 1 64.25 327 ARG B N 1
ATOM 4940 C CA . ARG B 1 327 ? -6.109 66.688 25.328 1 64.25 327 ARG B CA 1
ATOM 4941 C C . ARG B 1 327 ? -7.285 67.062 26.219 1 64.25 327 ARG B C 1
ATOM 4943 O O . ARG B 1 327 ? -7.453 68.188 26.594 1 64.25 327 ARG B O 1
ATOM 4950 N N . MET B 1 328 ? -7.965 66 26.516 1 61.41 328 MET B N 1
ATOM 4951 C CA . MET B 1 328 ? -9.133 66.25 27.359 1 61.41 328 MET B CA 1
ATOM 4952 C C . MET B 1 328 ? -8.719 66.5 28.797 1 61.41 328 MET B C 1
ATOM 4954 O O . MET B 1 328 ? -9.43 67.188 29.547 1 61.41 328 MET B O 1
ATOM 4958 N N . LEU B 1 329 ? -7.496 66.125 29.203 1 58.81 329 LEU B N 1
ATOM 4959 C CA . LEU B 1 329 ? -7.02 66.25 30.578 1 58.81 329 LEU B CA 1
ATOM 4960 C C . LEU B 1 329 ? -6.227 67.562 30.719 1 58.81 329 LEU B C 1
ATOM 4962 O O . LEU B 1 329 ? -5.941 68 31.844 1 58.81 329 LEU B O 1
ATOM 4966 N N . LYS B 1 330 ? -5.754 68.375 29.734 1 57.78 330 LYS B N 1
ATOM 4967 C CA . LYS B 1 330 ? -5.086 69.688 29.859 1 57.78 330 LYS B CA 1
ATOM 4968 C C . LYS B 1 330 ? -6.051 70.75 30.359 1 57.78 330 LYS B C 1
ATOM 4970 O O . LYS B 1 330 ? -7.168 70.875 29.844 1 57.78 330 LYS B O 1
ATOM 4975 N N . PRO B 1 331 ? -5.766 71.375 31.531 1 50.5 331 PRO B N 1
ATOM 4976 C CA . PRO B 1 331 ? -6.555 72.5 32.031 1 50.5 331 PRO B CA 1
ATOM 4977 C C . PRO B 1 331 ? -6.586 73.688 31.078 1 50.5 331 PRO B C 1
ATOM 4979 O O . PRO B 1 331 ? -5.609 73.938 30.359 1 50.5 331 PRO B O 1
ATOM 4982 N N . ARG B 1 332 ? -7.664 74.062 30.469 1 45.44 332 ARG B N 1
ATOM 4983 C CA . ARG B 1 332 ? -7.895 75.25 29.688 1 45.44 332 ARG B CA 1
ATOM 4984 C C . ARG B 1 332 ? -7.316 76.5 30.391 1 45.44 332 ARG B C 1
ATOM 4986 O O . ARG B 1 332 ? -7.688 77.625 30.078 1 45.44 332 ARG B O 1
ATOM 4993 N N . ASP B 1 333 ? -6.516 76.375 31.359 1 42.97 333 ASP B N 1
ATOM 4994 C CA . ASP B 1 333 ? -6.277 77.688 31.938 1 42.97 333 ASP B CA 1
ATOM 4995 C C . ASP B 1 333 ? -5.582 78.625 30.938 1 42.97 333 ASP B C 1
ATOM 4997 O O . ASP B 1 333 ? -5.469 79.812 31.156 1 42.97 333 ASP B O 1
ATOM 5001 N N . GLU B 1 334 ? -4.809 78.125 29.969 1 42.97 334 GLU B N 1
ATOM 5002 C CA . GLU B 1 334 ? -3.963 79.188 29.453 1 42.97 334 GLU B CA 1
ATOM 5003 C C . GLU B 1 334 ? -4.734 80.125 28.484 1 42.97 334 GLU B C 1
ATOM 5005 O O . GLU B 1 334 ? -4.164 81 27.891 1 42.97 334 GLU B O 1
ATOM 5010 N N . ALA B 1 335 ? -5.867 79.938 27.984 1 42.62 335 ALA B N 1
ATOM 5011 C CA . ALA B 1 335 ? -6.223 80.938 27 1 42.62 335 ALA B CA 1
ATOM 5012 C C . ALA B 1 335 ? -6.461 82.312 27.672 1 42.62 335 ALA B C 1
ATOM 5014 O O . ALA B 1 335 ? -6.629 83.312 27 1 42.62 335 ALA B O 1
ATOM 5015 N N . GLN B 1 336 ? -6.969 82.438 28.953 1 38.72 336 GLN B N 1
ATOM 5016 C CA . GLN B 1 336 ? -7.297 83.812 29.266 1 38.72 336 GLN B CA 1
ATOM 5017 C C . GLN B 1 336 ? -6.051 84.562 29.703 1 38.72 336 GLN B C 1
ATOM 5019 O O . GLN B 1 336 ? -6.137 85.75 30.031 1 38.72 336 GLN B O 1
ATOM 5024 N N . ALA B 1 337 ? -4.766 84.125 29.578 1 38.25 337 ALA B N 1
ATOM 5025 C CA . ALA B 1 337 ? -3.92 85.312 29.734 1 38.25 337 ALA B CA 1
ATOM 5026 C C . ALA B 1 337 ? -3.713 86 28.406 1 38.25 337 ALA B C 1
ATOM 5028 O O . ALA B 1 337 ? -3.604 85.375 27.359 1 38.25 337 ALA B O 1
#

pLDDT: mean 84.43, std 16.37, range [27.33, 98.94]

Sequence (674 aa):
MSVPHSVPRPPLRVSSVHAGLIAALVLALSFGAMLALTFSMQNDVIARDRDHQMAAVSQAITAALDEAGRFALTQAETTARQHAVGRALAAGDRAALAELTAAPYAYLKSQGVPVFGFHAADMTYLLRLHLPDKFGDDLTKFRQMVLAANKTRRSQVGLEIGVAGTFVRGIAVINDGDRFVGTVEAGLNLEPILEQVKTLTNADIAVVLSQSLAELPPRGPGDKGEQFGDLIALASTDTPLFTGLLRDGAIRLARTREISPYRIGGETGAILVQPLIDFSGRMIGNIAAVKSFASHGAALQRTRIELIAAALIGIVLAFVAFSVLARMLKPRDEAQAMSVPHSVPRPPLRVSSVHAGLIAALVLALSFGAMLALTFSMQNDVIARDRDHQMAAVSQAITAALDEAGRFALTQAETTARQHAVGRALAAGDRAALAELTAAPYAYLKSQGVPVFGFHAADMTYLLRLHLPDKFGDDLTKFRQMVLAANKTRRSQVGLEIGVAGTFVRGIAVINDGDRFVGTVEAGLNLEPILEQVKTLTNADIAVVLSQSLAELPPRGPGDKGEQFGDLIALASTDTPLFTGLLRDGAIRLARTREISPYRIGGETGAILVQPLIDFSGRMIGNIAAVKSFASHGAALQRTRIELIAAALIGIVLAFVAFSVLARMLKPRDEAQA